Protein AF-A0A7K0EI42-F1 (afdb_monomer_lite)

Sequence (637 aa):
MSHSLNGSTPKVIDYEYDAIGRLSRKKIKGNPSGSQILNLKGVLQAATITAIGSLMTDQLRSQNLIPLQEPYTNLNYTHLGSGGETTTSSVLAVTGNNAIVDWVFVELRSTPTQVVRTKVGLLQRDGDVVEPDGMSPLNFSLLPSDTYYVVLRHRNHLPVMTQNAVTFSGNTTVDFSSSSTLTYGAAGTVIPQANTSQGMALWGGNVDGNYQVSANAEYTALYNIVTNAPGNFLNRPNYVYSGYSVGDVDFSGQTVYTGANTDVTPIYNIISNHPGNFLNSSSFVIQSGVPAPTSYNLVQGGSTSGDYLQVVDLAYHIRGSVNCINCNASGVPTLNAAEKDVFALRLDFHDDNRYYNGQVSKQTWRSYLALNPRSYTYSYDAADRLTAATYAGQDFPGENYSVPSVSYDRNGNLTSLTRRGALSFSAGGVPSSFGLVDQLTYTYPNSYSNQIKQITDAIIGRMMQVDAYADVAGQERLSPYNGLYNSPVLVTDPDGNCPNCIAGLIGAGIGGLVNLGVKAFQGKIGSFKDGLAAFGIGAAAGFVTGFTGGAAAGALGLSTSSVLGGAVAGGAGSVVGSPIQGLGNAAYFGDAYSGGQYLTDIAIGGVVGGVSGGIGNLLKGGKTGIRTSIWTGKSLH

pLDDT: mean 76.57, std 21.03, range [27.61, 98.75]

Foldseek 3Di:
DFDDDDPPDGFDWDFDAPPVGHTFKIFGFFQDDDKFFEWEFAAAVLQQVPDDPLWGDQQCLVVVQADQWACVVVVPNDAFQDHRAGADNVLSVDDDQLHFNYKKKKFWAPDLFETAHIDIFTAGRLGTTAHSDSDHTDMRGQAAFDWTWMWIGDLFFQIWIQCGTDTTDHYYYDHQQDPVGHTAQPPDQADQFDQGSSGTHTQGQNLVVPQKQALPVSLVSLLCCQLVAVPNPVSDLQHWRAHDGSQCRNSNRTAHNDDPPHSSVSSLVSQQPPPSCPVSDNGGMHGNNRDYHPYYHHDGHDDDLQRTCAMWGWDADPVGHTFWICADPVRHFDDDVSRNFQKIKGFDFPCPVPDGPPHGQKMWMDGPVAPDIKMWGFDADPVRHTFWTFIDDDSAVVAGFIFHGWDDDPVRATAWTWTKHADDADPPRHGDDMDTPFTWGWDDQDSPDNDTPFIDTPVVQWTPDFQPCCVPDPNVPPDSTHHQVSCLQQGDDNNSPDPDDRQQQVQLQVQLVVQLVVCVVVVQDPDPVSSVLSSNLRSVLRSNLSRWLVVQLVVVVHDLLALQSQLRSLLGSLLRSVVSSVVSCCVPRVDDDDPVVSVVSSVVSSNVRSVVSVVVVVVVPDDDDDDDDPPDPDDDD

Organism: NCBI:txid2025311

Structure (mmCIF, N/CA/C/O backbone):
data_AF-A0A7K0EI42-F1
#
_entry.id   AF-A0A7K0EI42-F1
#
loop_
_atom_site.group_PDB
_atom_site.id
_atom_site.type_symbol
_atom_site.label_atom_id
_atom_site.label_alt_id
_atom_site.label_comp_id
_atom_site.label_asym_id
_atom_site.label_entity_id
_atom_site.label_seq_id
_atom_site.pdbx_PDB_ins_code
_atom_site.Cartn_x
_atom_site.Cartn_y
_atom_site.Cartn_z
_atom_site.occupancy
_atom_site.B_iso_or_equiv
_atom_site.auth_seq_id
_atom_site.auth_comp_id
_atom_site.auth_asym_id
_atom_site.auth_atom_id
_atom_site.pdbx_PDB_model_num
ATOM 1 N N . MET A 1 1 ? 3.510 -11.899 -4.267 1.00 32.06 1 MET A N 1
ATOM 2 C CA . MET A 1 1 ? 4.678 -11.226 -3.655 1.00 32.06 1 MET A CA 1
ATOM 3 C C . MET A 1 1 ? 4.587 -9.740 -3.959 1.00 32.06 1 MET A C 1
ATOM 5 O O . MET A 1 1 ? 4.585 -9.374 -5.127 1.00 32.06 1 MET A O 1
ATOM 9 N N . SER A 1 2 ? 4.435 -8.897 -2.939 1.00 30.66 2 SER A N 1
ATOM 10 C CA . SER A 1 2 ? 4.440 -7.437 -3.079 1.00 30.66 2 SER A CA 1
ATOM 11 C C . SER A 1 2 ? 5.880 -6.924 -3.064 1.00 30.66 2 SER A C 1
ATOM 13 O O . SER A 1 2 ? 6.590 -7.149 -2.088 1.00 30.66 2 SER A O 1
ATOM 15 N N . HIS A 1 3 ? 6.310 -6.226 -4.113 1.00 29.09 3 HIS A N 1
ATOM 16 C CA . HIS A 1 3 ? 7.575 -5.488 -4.115 1.00 29.09 3 HIS A CA 1
ATOM 17 C C . HIS A 1 3 ? 7.266 -3.992 -4.120 1.00 29.09 3 HIS A C 1
ATOM 19 O O . HIS A 1 3 ? 6.536 -3.524 -4.994 1.00 29.09 3 HIS A O 1
ATOM 25 N N . SER A 1 4 ? 7.802 -3.245 -3.151 1.00 32.03 4 SER A N 1
ATOM 26 C CA . SER A 1 4 ? 7.777 -1.784 -3.189 1.00 32.03 4 SER A CA 1
ATOM 27 C C . SER A 1 4 ? 9.032 -1.278 -3.903 1.00 32.03 4 SER A C 1
ATOM 29 O O . SER A 1 4 ? 10.137 -1.775 -3.695 1.00 32.03 4 SER A O 1
ATOM 31 N N . LEU A 1 5 ? 8.852 -0.292 -4.775 1.00 31.06 5 LEU A N 1
ATOM 32 C CA . LEU A 1 5 ? 9.928 0.542 -5.293 1.00 31.06 5 LEU A CA 1
ATOM 33 C C . LEU A 1 5 ? 9.583 1.972 -4.868 1.00 31.06 5 LEU A C 1
ATOM 35 O O . LEU A 1 5 ? 8.521 2.476 -5.222 1.00 31.06 5 LEU A O 1
ATOM 39 N N . ASN A 1 6 ? 10.473 2.611 -4.107 1.00 32.09 6 ASN A N 1
ATOM 40 C CA . ASN A 1 6 ? 10.473 4.052 -3.819 1.00 32.09 6 ASN A CA 1
ATOM 41 C C . ASN A 1 6 ? 9.274 4.632 -3.046 1.00 32.09 6 ASN A C 1
ATOM 43 O O . ASN A 1 6 ? 8.727 5.647 -3.474 1.00 32.09 6 ASN A O 1
ATOM 47 N N . GLY A 1 7 ? 8.877 4.040 -1.911 1.00 36.28 7 GLY A N 1
ATOM 48 C CA . GLY A 1 7 ? 8.080 4.729 -0.871 1.00 36.28 7 GLY A CA 1
ATOM 49 C C . GLY A 1 7 ? 6.728 5.330 -1.297 1.00 36.28 7 GLY A C 1
ATOM 50 O O . GLY A 1 7 ? 6.109 6.058 -0.531 1.00 36.28 7 GLY A O 1
ATOM 51 N N . SER A 1 8 ? 6.264 5.031 -2.505 1.00 37.06 8 SER A N 1
ATOM 52 C CA . SER A 1 8 ? 4.956 5.385 -3.042 1.00 37.06 8 SER A CA 1
ATOM 53 C C . SER A 1 8 ? 4.082 4.136 -3.014 1.00 37.06 8 SER A C 1
ATOM 55 O O . SER A 1 8 ? 4.598 3.014 -2.991 1.00 37.06 8 SER A O 1
ATOM 57 N N . THR A 1 9 ? 2.764 4.335 -2.934 1.00 42.19 9 THR A N 1
ATOM 58 C CA . THR A 1 9 ? 1.747 3.281 -2.806 1.00 42.19 9 THR A CA 1
ATOM 59 C C . THR A 1 9 ? 2.123 2.034 -3.617 1.00 42.19 9 THR A C 1
ATOM 61 O O . THR A 1 9 ? 2.371 2.148 -4.822 1.00 42.19 9 THR A O 1
ATOM 64 N N . PRO A 1 10 ? 2.216 0.844 -2.988 1.00 41.75 10 PRO A N 1
ATOM 65 C CA . PRO A 1 10 ? 2.671 -0.352 -3.680 1.00 41.75 10 PRO A CA 1
ATOM 66 C C . PRO A 1 10 ? 1.732 -0.632 -4.850 1.00 41.75 10 PRO A C 1
ATOM 68 O O . PRO A 1 10 ? 0.558 -0.949 -4.655 1.00 41.75 10 PRO A O 1
ATOM 71 N N . LYS A 1 11 ? 2.249 -0.497 -6.076 1.00 49.59 11 LYS A N 1
ATOM 72 C CA . LYS A 1 11 ? 1.549 -0.954 -7.275 1.00 49.59 11 LYS A CA 1
ATOM 73 C C . LYS A 1 11 ? 1.393 -2.462 -7.144 1.00 49.59 11 LYS A C 1
ATOM 75 O O . LYS A 1 11 ? 2.382 -3.193 -7.132 1.00 49.59 11 LYS A O 1
ATOM 80 N N . VAL A 1 12 ? 0.157 -2.919 -6.999 1.00 57.44 12 VAL A N 1
ATOM 81 C CA . VAL A 1 12 ? -0.142 -4.344 -6.889 1.00 57.44 12 VAL A CA 1
ATOM 82 C C . VAL A 1 12 ? 0.111 -4.986 -8.253 1.00 57.44 12 VAL A C 1
ATOM 84 O O . VAL A 1 12 ? -0.508 -4.622 -9.254 1.00 57.44 12 VAL A O 1
ATOM 87 N N . ILE A 1 13 ? 1.066 -5.912 -8.287 1.00 65.69 13 ILE A N 1
ATOM 88 C CA . ILE A 1 13 ? 1.381 -6.726 -9.458 1.00 65.69 13 ILE A CA 1
ATOM 89 C C . ILE A 1 13 ? 0.849 -8.129 -9.186 1.00 65.69 13 ILE A C 1
ATOM 91 O O . ILE A 1 13 ? 1.276 -8.765 -8.219 1.00 65.69 13 ILE A O 1
ATOM 95 N N . ASP A 1 14 ? -0.046 -8.607 -10.047 1.00 70.94 14 ASP A N 1
ATOM 96 C CA . ASP A 1 14 ? -0.466 -10.007 -10.024 1.00 70.94 14 ASP A CA 1
ATOM 97 C C . ASP A 1 14 ? 0.451 -10.814 -10.948 1.00 70.94 14 ASP A C 1
ATOM 99 O O . ASP A 1 14 ? 0.758 -10.393 -12.069 1.00 70.94 14 ASP A O 1
ATOM 103 N N . TYR A 1 15 ? 0.892 -11.971 -10.462 1.00 80.94 15 TYR A N 1
ATOM 104 C CA . TYR A 1 15 ? 1.741 -12.901 -11.199 1.00 80.94 15 TYR A CA 1
ATOM 105 C C . TYR A 1 15 ? 0.971 -14.195 -11.438 1.00 80.94 15 TYR A C 1
ATOM 107 O O . TYR A 1 15 ? 0.410 -14.759 -10.499 1.00 80.94 15 TYR A O 1
ATOM 115 N N . GLU A 1 16 ? 0.991 -14.678 -12.672 1.00 82.06 16 GLU A N 1
ATOM 116 C CA . GLU A 1 16 ? 0.484 -15.996 -13.046 1.00 82.06 16 GLU A CA 1
ATOM 117 C C . GLU A 1 16 ? 1.650 -16.865 -13.497 1.00 82.06 16 GLU A C 1
ATOM 119 O O . GLU A 1 16 ? 2.596 -16.375 -14.115 1.00 82.06 16 GLU A O 1
ATOM 124 N N . TYR A 1 17 ? 1.587 -18.153 -13.175 1.00 84.06 17 TYR A N 1
ATOM 125 C CA . TYR A 1 17 ? 2.627 -19.119 -13.503 1.00 84.06 17 TYR A CA 1
ATOM 126 C C . TYR A 1 17 ? 2.049 -20.218 -14.396 1.00 84.06 17 TYR A C 1
ATOM 128 O O . TYR A 1 17 ? 0.863 -20.538 -14.312 1.00 84.06 17 TYR A O 1
ATOM 136 N N . ASP A 1 18 ? 2.875 -20.776 -15.276 1.00 83.69 18 ASP A N 1
ATOM 137 C CA . ASP A 1 18 ? 2.526 -21.957 -16.058 1.00 83.69 18 ASP A CA 1
ATOM 138 C C . ASP A 1 18 ? 2.539 -23.236 -15.197 1.00 83.69 18 ASP A C 1
ATOM 140 O O . ASP A 1 18 ? 2.910 -23.227 -14.021 1.00 83.69 18 ASP A O 1
ATOM 144 N N . ALA A 1 19 ? 2.137 -24.363 -15.793 1.00 82.81 19 ALA A N 1
ATOM 145 C CA . ALA A 1 19 ? 2.022 -25.651 -15.103 1.00 82.81 19 ALA A CA 1
ATOM 146 C C . ALA A 1 19 ? 3.344 -26.181 -14.510 1.00 82.81 19 ALA A C 1
ATOM 148 O O . ALA A 1 19 ? 3.313 -27.089 -13.683 1.00 82.81 19 ALA A O 1
ATOM 149 N N . ILE A 1 20 ? 4.492 -25.635 -14.925 1.00 81.50 20 ILE A N 1
ATOM 150 C CA . ILE A 1 20 ? 5.816 -26.011 -14.417 1.00 81.50 20 ILE A CA 1
ATOM 151 C C . ILE A 1 20 ? 6.459 -24.898 -13.572 1.00 81.50 20 ILE A C 1
ATOM 153 O O . ILE A 1 20 ? 7.644 -24.971 -13.255 1.00 81.50 20 ILE A O 1
ATOM 157 N N . GLY A 1 21 ? 5.681 -23.884 -13.178 1.00 81.19 21 GLY A N 1
ATOM 158 C CA . GLY A 1 21 ? 6.087 -22.843 -12.233 1.00 81.19 21 GLY A CA 1
ATOM 159 C C . GLY A 1 21 ? 6.867 -21.674 -12.839 1.00 81.19 21 GLY A C 1
ATOM 160 O O . GLY A 1 21 ? 7.452 -20.891 -12.092 1.00 81.19 21 GLY A O 1
ATOM 161 N N . ARG A 1 22 ? 6.896 -21.514 -14.168 1.00 82.69 22 ARG A N 1
ATOM 162 C CA . ARG A 1 22 ? 7.518 -20.343 -14.817 1.00 82.69 22 ARG A CA 1
ATOM 163 C C . ARG A 1 22 ? 6.509 -19.209 -14.934 1.00 82.69 22 ARG A C 1
ATOM 165 O O . ARG A 1 22 ? 5.332 -19.457 -15.161 1.00 82.69 22 ARG A O 1
ATOM 172 N N . LEU A 1 23 ? 6.963 -17.966 -14.802 1.00 86.38 23 LEU A N 1
ATOM 173 C CA . LEU A 1 23 ? 6.099 -16.785 -14.862 1.00 86.38 23 LEU A CA 1
ATOM 174 C C . LEU A 1 23 ? 5.453 -16.641 -16.250 1.00 86.38 23 LEU A C 1
ATOM 176 O O . LEU A 1 23 ? 6.130 -16.287 -17.203 1.00 86.38 23 LEU A O 1
ATOM 180 N N . SER A 1 24 ? 4.150 -16.868 -16.375 1.00 87.50 24 SER A N 1
ATOM 181 C CA . SER A 1 24 ? 3.437 -16.797 -17.655 1.00 87.50 24 SER A CA 1
ATOM 182 C C . SER A 1 24 ? 2.824 -15.425 -17.916 1.00 87.50 24 SER A C 1
ATOM 184 O O . SER A 1 24 ? 2.836 -14.973 -19.057 1.00 87.50 24 SER A O 1
ATOM 186 N N . ARG A 1 25 ? 2.325 -14.737 -16.879 1.00 87.94 25 ARG A N 1
ATOM 187 C CA . ARG A 1 25 ? 1.777 -13.377 -17.010 1.00 87.94 25 ARG A CA 1
ATOM 188 C C . ARG A 1 25 ? 2.128 -12.493 -15.833 1.00 87.94 25 ARG A C 1
ATOM 190 O O . ARG A 1 25 ? 2.142 -12.929 -14.682 1.00 87.94 25 ARG A O 1
ATOM 197 N N . LYS A 1 26 ? 2.327 -11.212 -16.124 1.00 87.06 26 LYS A N 1
ATOM 198 C CA . LYS A 1 26 ? 2.480 -10.142 -15.140 1.00 87.06 26 LYS A CA 1
ATOM 199 C C . LYS A 1 26 ? 1.440 -9.061 -15.413 1.00 87.06 26 LYS A C 1
ATOM 201 O O . LYS A 1 26 ? 1.479 -8.419 -16.456 1.00 87.06 26 LYS A O 1
ATOM 206 N N . LYS A 1 27 ? 0.534 -8.824 -14.465 1.00 81.50 27 LYS A N 1
ATOM 207 C CA . LYS A 1 27 ? -0.543 -7.832 -14.594 1.00 81.50 27 LYS A CA 1
ATOM 208 C C . LYS A 1 27 ? -0.262 -6.639 -13.695 1.00 81.50 27 LYS A C 1
ATOM 210 O O . LYS A 1 27 ? -0.149 -6.785 -12.478 1.00 81.50 27 LYS A O 1
ATOM 215 N N . ILE A 1 28 ? -0.138 -5.457 -14.291 1.00 74.25 28 ILE A N 1
ATOM 216 C CA . ILE A 1 28 ? 0.097 -4.202 -13.573 1.00 74.25 28 ILE A CA 1
ATOM 217 C C . ILE A 1 28 ? -1.255 -3.534 -13.352 1.00 74.25 28 ILE A C 1
ATOM 219 O O . ILE A 1 28 ? -1.873 -3.050 -14.302 1.00 74.25 28 ILE A O 1
ATOM 223 N N . LYS A 1 29 ? -1.725 -3.492 -12.104 1.00 65.38 29 LYS A N 1
ATOM 224 C CA . LYS A 1 29 ? -2.991 -2.826 -11.780 1.00 65.38 29 LYS A CA 1
ATOM 225 C C . LYS A 1 29 ? -2.878 -1.315 -11.961 1.00 65.38 29 LYS A C 1
ATOM 227 O O . LYS A 1 29 ? -1.877 -0.703 -11.575 1.00 65.38 29 LYS A O 1
ATOM 232 N N . GLY A 1 30 ? -3.908 -0.721 -12.562 1.00 52.53 30 GLY A N 1
ATOM 233 C CA . GLY A 1 30 ? -4.163 0.707 -12.424 1.00 52.53 30 GLY A CA 1
ATOM 234 C C . GLY A 1 30 ? -4.542 1.044 -10.997 1.00 52.53 30 GLY A C 1
ATOM 235 O O . GLY A 1 30 ? -4.938 0.176 -10.224 1.00 52.53 30 GLY A O 1
ATOM 236 N N . ASN A 1 31 ? -4.379 2.312 -10.633 1.00 49.03 31 ASN A N 1
ATOM 237 C CA . ASN A 1 31 ? -4.862 2.780 -9.345 1.00 49.03 31 ASN A CA 1
ATOM 238 C C . ASN A 1 31 ? -6.395 2.618 -9.355 1.00 49.03 31 ASN A C 1
ATOM 240 O O . ASN A 1 31 ? -7.026 3.165 -10.267 1.00 49.03 31 ASN A O 1
ATOM 244 N N . PRO A 1 32 ? -7.009 1.848 -8.440 1.00 49.69 32 PRO A N 1
ATOM 245 C CA . PRO A 1 32 ? -8.447 1.640 -8.491 1.00 49.69 32 PRO A CA 1
ATOM 246 C C . PRO A 1 32 ? -9.169 2.976 -8.314 1.00 49.69 32 PRO A C 1
ATOM 248 O O . PRO A 1 32 ? -8.886 3.743 -7.398 1.00 49.69 32 PRO A O 1
ATOM 251 N N . SER A 1 33 ? -10.092 3.277 -9.221 1.00 48.34 33 SER A N 1
ATOM 252 C CA . SER A 1 33 ? -10.904 4.490 -9.148 1.00 48.34 33 SER A CA 1
ATOM 253 C C . SER A 1 33 ? -12.100 4.203 -8.239 1.00 48.34 33 SER A C 1
ATOM 255 O O . SER A 1 33 ? -13.106 3.674 -8.696 1.00 48.34 33 SER A O 1
ATOM 257 N N . GLY A 1 34 ? -11.978 4.471 -6.936 1.00 62.12 34 GLY A N 1
ATOM 258 C CA . GLY A 1 34 ? -13.083 4.291 -5.991 1.00 62.12 34 GLY A CA 1
ATOM 259 C C . GLY A 1 34 ? -12.698 4.578 -4.541 1.00 62.12 34 GLY A C 1
ATOM 260 O O . GLY A 1 34 ? -11.658 4.129 -4.059 1.00 62.12 34 GLY A O 1
ATOM 261 N N . SER A 1 35 ? -13.543 5.342 -3.856 1.00 76.31 35 SER A N 1
ATOM 262 C CA . SER A 1 35 ? -13.527 5.554 -2.408 1.00 76.31 35 SER A CA 1
ATOM 263 C C . SER A 1 35 ? -14.797 4.918 -1.852 1.00 76.31 35 SER A C 1
ATOM 265 O O . SER A 1 35 ? -15.875 5.098 -2.420 1.00 76.31 35 SER A O 1
ATOM 267 N N . GLN A 1 36 ? -14.654 4.131 -0.789 1.00 89.44 36 GLN A N 1
ATOM 268 C CA . GLN A 1 36 ? -15.781 3.543 -0.075 1.00 89.44 36 GLN A CA 1
ATOM 269 C C . GLN A 1 36 ? -15.965 4.301 1.236 1.00 89.44 36 GLN A C 1
ATOM 271 O O . GLN A 1 36 ? -15.015 4.456 2.004 1.00 89.44 36 GLN A O 1
ATOM 276 N N . ILE A 1 37 ? -17.177 4.781 1.474 1.00 94.69 37 ILE A N 1
ATOM 277 C CA . ILE A 1 37 ? -17.552 5.554 2.653 1.00 94.69 37 ILE A CA 1
ATOM 278 C C . ILE A 1 37 ? -18.287 4.631 3.623 1.00 94.69 37 ILE A C 1
ATOM 280 O O . ILE A 1 37 ? -19.199 3.902 3.228 1.00 94.69 37 ILE A O 1
ATOM 284 N N . LEU A 1 38 ? -17.899 4.682 4.894 1.00 97.94 38 LEU A N 1
ATOM 285 C CA . LEU A 1 38 ? -18.532 3.961 5.987 1.00 97.94 38 LEU A CA 1
ATOM 286 C C . LEU A 1 38 ? -19.056 4.954 7.031 1.00 97.94 38 LEU A C 1
ATOM 288 O O . LEU A 1 38 ? -18.282 5.606 7.728 1.00 97.94 38 LEU A O 1
ATOM 292 N N . ASN A 1 39 ? -20.378 5.016 7.166 1.00 98.31 39 ASN A N 1
ATOM 293 C CA . ASN A 1 39 ? -21.050 5.624 8.308 1.00 98.31 39 ASN A CA 1
ATOM 294 C C . ASN A 1 39 ? -21.120 4.577 9.419 1.00 98.31 39 ASN A C 1
ATOM 296 O O . ASN A 1 39 ? -21.945 3.660 9.360 1.00 98.31 39 ASN A O 1
ATOM 300 N N . LEU A 1 40 ? -20.208 4.678 10.382 1.00 98.69 40 LEU A N 1
ATOM 301 C CA . LEU A 1 40 ? -20.080 3.724 11.474 1.00 98.69 40 LEU A CA 1
ATOM 302 C C . LEU A 1 40 ? -20.568 4.348 12.778 1.00 98.69 40 LEU A C 1
ATOM 304 O O . LEU A 1 40 ? -20.144 5.447 13.123 1.00 98.69 40 LEU A O 1
ATOM 308 N N . LYS A 1 41 ? -21.393 3.610 13.522 1.00 98.50 41 LYS A N 1
ATOM 309 C CA . LYS A 1 41 ? -21.755 3.939 14.904 1.00 98.50 41 LYS A CA 1
ATOM 310 C C . LYS A 1 41 ? -21.328 2.860 15.884 1.00 98.50 41 LYS A C 1
ATOM 312 O O . LYS A 1 41 ? -21.404 1.669 15.576 1.00 98.50 41 LYS A O 1
ATOM 317 N N . GLY A 1 42 ? -20.919 3.274 17.078 1.00 97.56 42 GLY A N 1
ATOM 318 C CA . GLY A 1 42 ? -20.625 2.390 18.201 1.00 97.56 42 GLY A CA 1
ATOM 319 C C . GLY A 1 42 ? -20.662 3.128 19.535 1.00 97.56 42 GLY A C 1
ATOM 320 O O . GLY A 1 42 ? -20.507 4.339 19.592 1.00 97.56 42 GLY A O 1
ATOM 321 N N . VAL A 1 43 ? -20.877 2.394 20.622 1.00 97.62 43 VAL A N 1
ATOM 322 C CA . VAL A 1 43 ? -20.912 2.941 21.986 1.00 97.62 43 VAL A CA 1
ATOM 323 C C . VAL A 1 43 ? -19.937 2.151 22.849 1.00 97.62 43 VAL A C 1
ATOM 325 O O . VAL A 1 43 ? -19.812 0.936 22.695 1.00 97.62 43 VAL A O 1
ATOM 328 N N . LEU A 1 44 ? -19.237 2.824 23.758 1.00 96.81 44 LEU A N 1
ATOM 329 C CA . LEU A 1 44 ? -18.316 2.208 24.711 1.00 96.81 44 LEU A CA 1
ATOM 330 C C . LEU A 1 44 ? -19.018 2.070 26.057 1.00 96.81 44 LEU A C 1
ATOM 332 O O . LEU A 1 44 ? -19.402 3.075 26.656 1.00 96.81 44 LEU A O 1
ATOM 336 N N . GLN A 1 45 ? -19.193 0.839 26.544 1.00 94.69 45 GLN A N 1
ATOM 337 C CA . GLN A 1 45 ? -19.963 0.596 27.763 1.00 94.69 45 GLN A CA 1
ATOM 338 C C . GLN A 1 45 ? -19.399 1.395 28.933 1.00 94.69 45 GLN A C 1
ATOM 340 O O . GLN A 1 45 ? -20.160 2.050 29.643 1.00 94.69 45 GLN A O 1
ATOM 345 N N . ALA A 1 46 ? -18.082 1.386 29.127 1.00 87.69 46 ALA A N 1
ATOM 346 C CA . ALA A 1 46 ? -17.501 2.028 30.292 1.00 87.69 46 ALA A CA 1
ATOM 347 C C . ALA A 1 46 ? -17.650 3.562 30.257 1.00 87.69 46 ALA A C 1
ATOM 349 O O . ALA A 1 46 ? -17.926 4.166 31.291 1.00 87.69 46 ALA A O 1
ATOM 350 N N . ALA A 1 47 ? -17.657 4.173 29.066 1.00 90.62 47 ALA A N 1
ATOM 351 C CA . ALA A 1 47 ? -17.967 5.594 28.903 1.00 90.62 47 ALA A CA 1
ATOM 352 C C . ALA A 1 47 ? -19.447 5.936 29.184 1.00 90.62 47 ALA A C 1
ATOM 354 O O . ALA A 1 47 ? -19.776 7.100 29.410 1.00 90.62 47 ALA A O 1
ATOM 355 N N . THR A 1 48 ? -20.358 4.953 29.184 1.00 88.88 48 THR A N 1
ATOM 356 C CA . THR A 1 48 ? -21.764 5.149 29.600 1.00 88.88 48 THR A CA 1
ATOM 357 C C . THR A 1 48 ? -21.976 4.995 31.106 1.00 88.88 48 THR A C 1
ATOM 359 O O . THR A 1 48 ? -22.954 5.520 31.630 1.00 88.88 48 THR A O 1
ATOM 362 N N . ILE A 1 49 ? -21.067 4.319 31.820 1.00 79.75 49 ILE A N 1
ATOM 363 C CA . ILE A 1 49 ? -21.180 4.102 33.273 1.00 79.75 49 ILE A CA 1
ATOM 364 C C . ILE A 1 49 ? -21.019 5.426 34.032 1.00 79.75 49 ILE A C 1
ATOM 366 O O . ILE A 1 49 ? -21.742 5.683 34.992 1.00 79.75 49 ILE A O 1
ATOM 370 N N . THR A 1 50 ? -20.091 6.274 33.589 1.00 70.94 50 THR A N 1
ATOM 371 C CA . THR A 1 50 ? -19.770 7.575 34.201 1.00 70.94 50 THR A CA 1
ATOM 372 C C . THR A 1 50 ? -20.458 8.755 33.503 1.00 70.94 50 THR A C 1
ATOM 374 O O . THR A 1 50 ? -20.200 9.916 33.826 1.00 70.94 50 THR A O 1
ATOM 377 N N . ALA A 1 51 ? -21.353 8.484 32.548 1.00 76.62 51 ALA A N 1
ATOM 378 C CA . ALA A 1 51 ? -22.043 9.507 31.776 1.00 76.62 51 ALA A CA 1
ATOM 379 C C . ALA A 1 51 ? -23.035 10.323 32.621 1.00 76.62 51 ALA A C 1
ATOM 381 O O . ALA A 1 51 ? -23.877 9.787 33.341 1.00 76.62 51 ALA A O 1
ATOM 382 N N . ILE A 1 52 ? -23.004 11.647 32.447 1.00 65.44 52 ILE A N 1
ATOM 383 C CA . ILE A 1 52 ? -24.070 12.541 32.910 1.00 65.44 52 ILE A CA 1
ATOM 384 C C . ILE A 1 52 ? -25.073 12.692 31.758 1.00 65.44 52 ILE A C 1
ATOM 386 O O . ILE A 1 52 ? -24.804 13.400 30.785 1.00 65.44 52 ILE A O 1
ATOM 390 N N . GLY A 1 53 ? -26.221 12.015 31.862 1.00 71.62 53 GLY A N 1
ATOM 391 C CA . GLY A 1 53 ? -27.274 12.000 30.838 1.00 71.62 53 GLY A CA 1
ATOM 392 C C . GLY A 1 53 ? -27.315 10.698 30.029 1.00 71.62 53 GLY A C 1
ATOM 393 O O . GLY A 1 53 ? -26.956 9.639 30.531 1.00 71.62 53 GLY A O 1
ATOM 394 N N . SER A 1 54 ? -27.794 10.766 28.784 1.00 80.19 54 SER A N 1
ATOM 395 C CA . SER A 1 54 ? -27.969 9.601 27.896 1.00 80.19 54 SER A CA 1
ATOM 396 C C . SER A 1 54 ? -26.834 9.402 26.884 1.00 80.19 54 SER A C 1
ATOM 398 O O . SER A 1 54 ? -26.975 8.576 25.990 1.00 80.19 54 SER A O 1
ATOM 400 N N . LEU A 1 55 ? -25.760 10.193 26.974 1.00 91.69 55 LEU A N 1
ATOM 401 C CA . LEU A 1 55 ? -24.636 10.181 26.034 1.00 91.69 55 LEU A CA 1
ATOM 402 C C . LEU A 1 55 ? -23.328 9.861 26.760 1.00 91.69 55 LEU A C 1
ATOM 404 O O . LEU A 1 55 ? -23.104 10.431 27.831 1.00 91.69 55 LEU A O 1
ATOM 408 N N . MET A 1 56 ? -22.452 9.055 26.149 1.00 96.00 56 MET A N 1
ATOM 409 C CA . MET A 1 56 ? -21.106 8.709 26.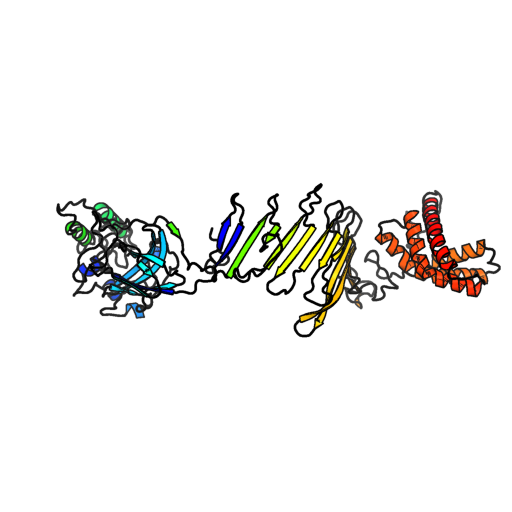646 1.00 96.00 56 MET A CA 1
ATOM 410 C C . MET A 1 56 ? -20.364 9.910 27.246 1.00 96.00 56 MET A C 1
ATOM 412 O O . MET A 1 56 ? -20.497 11.023 26.745 1.00 96.00 56 MET A O 1
ATOM 416 N N . THR A 1 57 ? -19.573 9.712 28.299 1.00 94.75 57 THR A N 1
ATOM 417 C CA . THR A 1 57 ? -18.739 10.778 28.872 1.00 94.75 57 THR A CA 1
ATOM 418 C C . THR A 1 57 ? -17.656 11.243 27.889 1.00 94.75 57 THR A C 1
ATOM 420 O O . THR A 1 57 ? -17.055 10.437 27.187 1.00 94.75 57 THR A O 1
ATOM 423 N N . ASP A 1 58 ? -17.380 12.548 27.855 1.00 94.94 58 ASP A N 1
ATOM 424 C CA . ASP A 1 58 ? -16.259 13.163 27.129 1.00 94.94 58 ASP A CA 1
ATOM 425 C C . ASP A 1 58 ? -15.199 13.726 28.090 1.00 94.94 58 ASP A C 1
ATOM 427 O O . ASP A 1 58 ? -14.535 14.723 27.803 1.00 94.94 58 ASP A O 1
ATOM 431 N N . GLN A 1 59 ? -15.051 13.118 29.270 1.00 95.06 59 GLN A N 1
ATOM 432 C CA . GLN A 1 59 ? -14.169 13.618 30.325 1.00 95.06 59 GLN A CA 1
ATOM 433 C C . GLN A 1 59 ? -12.694 13.694 29.898 1.00 95.06 59 GLN A C 1
ATOM 435 O O . GLN A 1 59 ? -12.034 14.692 30.183 1.00 95.06 59 GLN A O 1
ATOM 440 N N . LEU A 1 60 ? -12.195 12.730 29.118 1.00 96.50 60 LEU A N 1
ATOM 441 C CA . LEU A 1 60 ? -10.840 12.804 28.553 1.00 96.50 60 LEU A CA 1
ATOM 442 C C . LEU A 1 60 ? -10.642 14.040 27.668 1.00 96.50 60 LEU A C 1
ATOM 444 O O . LEU A 1 60 ? -9.596 14.688 27.720 1.00 96.50 60 LEU A O 1
ATOM 448 N N . ARG A 1 61 ? -11.652 14.400 26.871 1.00 96.75 61 ARG A N 1
ATOM 449 C CA . ARG A 1 61 ? -11.631 15.600 26.029 1.00 96.75 61 ARG A CA 1
ATOM 450 C C . ARG A 1 61 ? -11.699 16.865 26.876 1.00 96.75 61 ARG A C 1
ATOM 452 O O . ARG A 1 61 ? -10.911 17.779 26.654 1.00 96.75 61 ARG A O 1
ATOM 459 N N . SER A 1 62 ? -12.598 16.922 27.862 1.00 95.44 62 SER A N 1
ATOM 460 C CA . SER A 1 62 ? -12.752 18.098 28.732 1.00 95.44 62 SER A CA 1
ATOM 461 C C . SER A 1 62 ? -11.507 18.380 29.585 1.00 95.44 62 SER A C 1
ATOM 463 O O . SER A 1 62 ? -11.239 19.534 29.916 1.00 95.44 62 SER A O 1
ATOM 465 N N . GLN A 1 63 ? -10.711 17.347 29.870 1.00 96.62 63 GLN A N 1
ATOM 466 C CA . GLN A 1 63 ? -9.416 17.439 30.546 1.00 96.62 63 GLN A CA 1
ATOM 467 C C . GLN A 1 63 ? -8.219 17.633 29.591 1.00 96.62 63 GLN A C 1
ATOM 469 O O . GLN A 1 63 ? -7.085 17.722 30.055 1.00 96.62 63 GLN A O 1
ATOM 474 N N . ASN A 1 64 ? -8.442 17.733 28.273 1.00 96.75 64 ASN A N 1
ATOM 475 C CA . ASN A 1 64 ? -7.402 17.833 27.237 1.00 96.75 64 ASN A CA 1
ATOM 476 C C . ASN A 1 64 ? -6.401 16.660 27.230 1.00 96.75 64 ASN A C 1
ATOM 478 O O . ASN A 1 64 ? -5.216 16.852 26.959 1.00 96.75 64 ASN A O 1
ATOM 482 N N . LEU A 1 65 ? -6.867 15.447 27.536 1.00 97.50 65 LEU A N 1
ATOM 483 C CA . LEU A 1 65 ? -6.031 14.245 27.591 1.00 97.50 65 LEU A CA 1
ATOM 484 C C . LEU A 1 65 ? -6.024 13.445 26.285 1.00 97.50 65 LEU A C 1
ATOM 486 O O . LEU A 1 65 ? -5.114 12.649 26.080 1.00 97.50 65 LEU A O 1
ATOM 490 N N . ILE A 1 66 ? -6.996 13.641 25.389 1.00 98.12 66 ILE A N 1
ATOM 491 C CA . ILE A 1 66 ? -7.012 12.936 24.098 1.00 98.12 66 ILE A CA 1
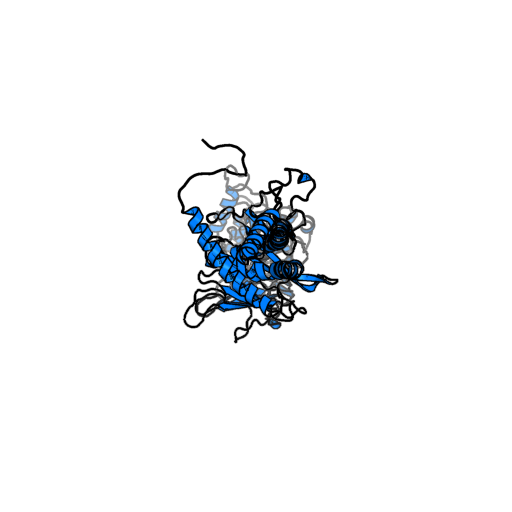ATOM 492 C C . ILE A 1 66 ? -5.810 13.398 23.252 1.00 98.12 66 ILE A C 1
ATOM 494 O O . ILE A 1 66 ? -5.682 14.598 22.987 1.00 98.12 66 ILE A O 1
ATOM 498 N N . PRO A 1 67 ? -4.925 12.484 22.810 1.00 97.88 67 PRO A N 1
ATOM 499 C CA . PRO A 1 67 ? -3.754 12.856 22.028 1.00 97.88 67 PRO A CA 1
ATOM 500 C C . PRO A 1 67 ? -4.153 13.348 20.632 1.00 97.88 67 PRO A C 1
ATOM 502 O O . PRO A 1 67 ? -5.106 12.854 20.030 1.00 97.88 67 PRO A O 1
ATOM 505 N N . LEU A 1 68 ? -3.388 14.302 20.089 1.00 98.00 68 LEU A N 1
ATOM 506 C CA . LEU A 1 68 ? -3.596 14.798 18.722 1.00 98.00 68 LEU A CA 1
ATOM 507 C C . LEU A 1 68 ? -3.170 13.790 17.652 1.00 98.00 68 LEU A C 1
ATOM 509 O O . LEU A 1 68 ? -3.670 13.857 16.538 1.00 98.00 68 LEU A O 1
ATOM 513 N N . GLN A 1 69 ? -2.253 12.882 17.974 1.00 97.88 69 GLN A N 1
ATOM 514 C CA . GLN A 1 69 ? -1.876 11.766 17.114 1.00 97.88 69 GLN A CA 1
ATOM 515 C C . GLN A 1 69 ? -2.578 10.505 17.599 1.00 97.88 69 GLN A C 1
ATOM 517 O O . GLN A 1 69 ? -2.686 10.282 18.808 1.00 97.88 69 GLN A O 1
ATOM 522 N N . GLU A 1 70 ? -3.034 9.681 16.664 1.00 96.69 70 GLU A N 1
ATOM 523 C CA . GLU A 1 70 ? -3.663 8.422 17.017 1.00 96.69 70 GLU A CA 1
ATOM 524 C C . GLU A 1 70 ? -2.737 7.500 17.842 1.00 96.69 70 GLU A C 1
ATOM 526 O O . GLU A 1 70 ? -1.527 7.443 17.603 1.00 96.69 70 GLU A O 1
ATOM 531 N N . PRO A 1 71 ? -3.278 6.786 18.845 1.00 96.44 71 PRO A N 1
ATOM 532 C CA . PRO A 1 71 ? -2.475 6.005 19.785 1.00 96.44 71 PRO A CA 1
ATOM 533 C C . PRO A 1 71 ? -2.155 4.584 19.298 1.00 96.44 71 PRO A C 1
ATOM 535 O O . PRO A 1 71 ? -1.302 3.923 19.890 1.00 96.44 71 PRO A O 1
ATOM 538 N N . TYR A 1 72 ? -2.844 4.073 18.276 1.00 96.50 72 TYR A N 1
ATOM 539 C CA . TYR A 1 72 ? -2.819 2.660 17.899 1.00 96.50 72 TYR A CA 1
ATOM 540 C C . TYR A 1 72 ? -1.475 2.240 17.294 1.00 96.50 72 TYR A C 1
ATOM 542 O O . TYR A 1 72 ? -1.024 1.126 17.578 1.00 96.50 72 TYR A O 1
ATOM 550 N N . THR A 1 73 ? -0.771 3.150 16.608 1.00 93.25 73 THR A N 1
ATOM 551 C CA . THR A 1 73 ? 0.622 2.918 16.182 1.00 93.25 73 THR A CA 1
ATOM 552 C C . THR A 1 73 ? 1.528 2.601 17.378 1.00 93.25 73 THR A C 1
ATOM 554 O O . THR A 1 73 ? 2.287 1.633 17.346 1.00 93.25 73 THR A O 1
ATOM 557 N N . ASN A 1 74 ? 1.420 3.366 18.470 1.00 91.56 74 ASN A N 1
ATOM 558 C CA . ASN A 1 74 ? 2.242 3.166 19.672 1.00 91.56 74 ASN A CA 1
ATOM 559 C C . ASN A 1 74 ? 1.773 1.980 20.530 1.00 91.56 74 ASN A C 1
ATOM 561 O O . ASN A 1 74 ? 2.551 1.434 21.308 1.00 91.56 74 ASN A O 1
ATOM 565 N N . LEU A 1 75 ? 0.515 1.559 20.375 1.00 91.06 75 LEU A N 1
ATOM 566 C CA . LEU A 1 75 ? -0.050 0.370 21.017 1.00 91.06 75 LEU A CA 1
ATOM 567 C C . LEU A 1 75 ? 0.200 -0.923 20.214 1.00 91.06 75 LEU A C 1
ATOM 569 O O . LEU A 1 75 ? -0.373 -1.960 20.541 1.00 91.06 75 LEU A O 1
ATOM 573 N N . ASN A 1 76 ? 1.058 -0.883 19.187 1.00 89.88 76 ASN A N 1
ATOM 574 C CA . ASN A 1 76 ? 1.430 -2.022 18.336 1.00 89.88 76 ASN A CA 1
ATOM 575 C C . ASN A 1 76 ? 0.261 -2.655 17.562 1.00 89.88 76 ASN A C 1
ATOM 577 O O . ASN A 1 76 ? 0.278 -3.851 17.254 1.00 89.88 76 ASN A O 1
ATOM 581 N N . TYR A 1 77 ? -0.755 -1.867 17.209 1.00 92.00 77 TYR A N 1
ATOM 582 C CA . TYR A 1 77 ? -1.771 -2.328 16.270 1.00 92.00 77 TYR A CA 1
ATOM 583 C C . TYR A 1 77 ? -1.148 -2.422 14.875 1.00 92.00 77 TYR A C 1
ATOM 585 O O . TYR A 1 77 ? -0.334 -1.595 14.471 1.00 92.00 77 TYR A O 1
ATOM 593 N N . THR A 1 78 ? -1.508 -3.456 14.116 1.00 91.94 78 THR A N 1
ATOM 594 C CA . THR A 1 78 ? -1.028 -3.588 12.736 1.00 91.94 78 THR A CA 1
ATOM 595 C C . THR A 1 78 ? -1.929 -2.781 11.816 1.00 91.94 78 THR A C 1
ATOM 597 O O . THR A 1 78 ? -3.095 -3.123 11.625 1.00 91.94 78 THR A O 1
ATOM 600 N N . HIS A 1 79 ? -1.382 -1.724 11.226 1.00 88.69 79 HIS A N 1
ATOM 601 C CA . HIS A 1 79 ? -2.095 -0.883 10.275 1.00 88.69 79 HIS A CA 1
ATOM 602 C C . HIS A 1 79 ? -1.964 -1.409 8.837 1.00 88.69 79 HIS A C 1
ATOM 604 O O . HIS A 1 79 ? -0.914 -1.899 8.419 1.00 88.69 79 HIS A O 1
ATOM 610 N N . LEU A 1 80 ? -3.037 -1.287 8.054 1.00 85.12 80 LEU A N 1
ATOM 611 C CA . LEU A 1 80 ? -3.128 -1.757 6.677 1.00 85.12 80 LEU A CA 1
ATOM 612 C C . LEU A 1 80 ? -3.958 -0.787 5.818 1.00 85.12 80 LEU A C 1
ATOM 614 O O . LEU A 1 80 ? -5.176 -0.912 5.698 1.00 85.12 80 LEU A O 1
ATOM 618 N N . GLY A 1 81 ? -3.285 0.166 5.170 1.00 76.69 81 GLY A N 1
ATOM 619 C CA . GLY A 1 81 ? -3.913 1.172 4.297 1.00 76.69 81 GLY A CA 1
ATOM 620 C C . GLY A 1 81 ? -4.237 2.510 4.973 1.00 76.69 81 GLY A C 1
ATOM 621 O O . GLY A 1 81 ? -4.651 3.436 4.281 1.00 76.69 81 GLY A O 1
ATOM 622 N N . SER A 1 82 ? -4.010 2.622 6.282 1.00 81.50 82 SER A N 1
ATOM 623 C CA . SER A 1 82 ? -4.080 3.857 7.077 1.00 81.50 82 SER A CA 1
ATOM 624 C C . SER A 1 82 ? -2.985 3.830 8.164 1.00 81.50 82 SER A C 1
ATOM 626 O O . SER A 1 82 ? -2.197 2.885 8.163 1.00 81.50 82 SER A O 1
ATOM 628 N N . GLY A 1 83 ? -2.899 4.823 9.055 1.00 83.81 83 GLY A N 1
ATOM 629 C CA . GLY A 1 83 ? -1.953 4.873 10.181 1.00 83.81 83 GLY A CA 1
ATOM 630 C C . GLY A 1 83 ? -1.231 6.212 10.319 1.00 83.81 83 GLY A C 1
ATOM 631 O O . GLY A 1 83 ? -0.867 6.831 9.316 1.00 83.81 83 GLY A O 1
ATOM 632 N N . GLY A 1 84 ? -0.999 6.647 11.562 1.00 88.38 84 GLY A N 1
ATOM 633 C CA . GLY A 1 84 ? -0.382 7.937 11.869 1.00 88.38 84 GLY A CA 1
ATOM 634 C C . GLY A 1 84 ? -1.313 9.139 11.694 1.00 88.38 84 GLY A C 1
ATOM 635 O O . GLY A 1 84 ? -0.831 10.264 11.561 1.00 88.38 84 GLY A O 1
ATOM 636 N N . GLU A 1 85 ? -2.628 8.918 11.668 1.00 92.44 85 GLU A N 1
ATOM 637 C CA . GLU A 1 85 ? -3.635 9.970 11.604 1.00 92.44 85 GLU A CA 1
ATOM 638 C C . GLU A 1 85 ? -3.470 10.992 12.743 1.00 92.44 85 GLU A C 1
ATOM 640 O O . GLU A 1 85 ? -3.163 10.649 13.889 1.00 92.44 85 GLU A O 1
ATOM 645 N N . THR A 1 86 ? -3.705 12.267 12.428 1.00 97.19 86 THR A N 1
ATOM 646 C CA . THR A 1 86 ? -3.690 13.358 13.404 1.00 97.19 86 THR A CA 1
ATOM 647 C C . THR A 1 86 ? -4.977 14.167 13.345 1.00 97.19 86 THR A C 1
ATOM 649 O O . THR A 1 86 ? -5.561 14.364 12.280 1.00 97.19 86 THR A O 1
ATOM 652 N N . THR A 1 87 ? -5.414 14.654 14.501 1.00 97.56 87 THR A N 1
ATOM 653 C CA . THR A 1 87 ? -6.489 15.638 14.649 1.00 97.56 87 THR A CA 1
ATOM 654 C C . THR A 1 87 ? -5.929 16.958 15.188 1.00 97.56 87 THR A C 1
ATOM 656 O O . THR A 1 87 ? -4.718 17.125 15.360 1.00 97.56 87 THR A O 1
ATOM 659 N N . THR A 1 88 ? -6.800 17.929 15.447 1.00 98.12 88 THR A N 1
ATOM 660 C CA . THR A 1 88 ? -6.430 19.264 15.923 1.00 98.12 88 THR A CA 1
ATOM 661 C C . THR A 1 88 ? -7.142 19.612 17.226 1.00 98.12 88 THR A C 1
ATOM 663 O O . THR A 1 88 ? -8.223 19.112 17.539 1.00 98.12 88 THR A O 1
ATOM 666 N N . SER A 1 89 ? -6.581 20.563 17.974 1.00 97.38 89 SER A N 1
ATOM 667 C CA . SER A 1 89 ? -7.234 21.098 19.174 1.00 97.38 89 SER A CA 1
ATOM 668 C C . SER A 1 89 ? -8.593 21.742 18.876 1.00 97.38 89 SER A C 1
ATOM 670 O O . SER A 1 89 ? -9.440 21.784 19.760 1.00 97.38 89 SER A O 1
ATOM 672 N N . SER A 1 90 ? -8.833 22.222 17.646 1.00 97.06 90 SER A N 1
ATOM 673 C CA . SER A 1 90 ? -10.137 22.773 17.256 1.00 97.06 90 SER A CA 1
ATOM 674 C C . SER A 1 90 ? -11.216 21.696 17.153 1.00 97.06 90 SER A C 1
ATOM 676 O O . SER A 1 90 ? -12.351 21.953 17.538 1.00 97.06 90 SER A O 1
ATOM 678 N N . VAL A 1 91 ? -10.866 20.490 16.690 1.00 97.88 91 VAL A N 1
ATOM 679 C CA . VAL A 1 91 ? -11.786 19.342 16.674 1.00 97.88 91 VAL A CA 1
ATOM 680 C C . VAL A 1 91 ? -12.106 18.901 18.104 1.00 97.88 91 VAL A C 1
ATOM 682 O O . VAL A 1 91 ? -13.270 18.723 18.453 1.00 97.88 91 VAL A O 1
ATOM 685 N N . LEU A 1 92 ? -11.099 18.828 18.981 1.00 98.00 92 LEU A N 1
ATOM 686 C CA . LEU A 1 92 ? -11.292 18.454 20.391 1.00 98.00 92 LEU A CA 1
ATOM 687 C C . LEU A 1 92 ? -11.997 19.537 21.237 1.00 98.00 92 LEU A C 1
ATOM 689 O O . LEU A 1 92 ? -12.470 19.258 22.341 1.00 98.00 92 LEU A O 1
ATOM 693 N N . ALA A 1 93 ? -12.110 20.769 20.734 1.00 97.00 93 ALA A N 1
ATOM 694 C CA . ALA A 1 93 ? -12.858 21.841 21.390 1.00 97.00 93 ALA A CA 1
ATOM 695 C C . ALA A 1 93 ? -14.384 21.727 21.199 1.00 97.00 93 ALA A C 1
ATOM 697 O O . ALA A 1 93 ? -15.132 22.394 21.916 1.00 97.00 93 ALA A O 1
ATOM 698 N N . VAL A 1 94 ? -14.852 20.894 20.260 1.00 97.31 94 VAL A N 1
ATOM 699 C CA . VAL A 1 94 ? -16.284 20.661 20.017 1.00 97.31 94 VAL A CA 1
ATOM 700 C C . VAL A 1 94 ? -16.936 20.014 21.246 1.00 97.31 94 VAL A C 1
ATOM 702 O O . VAL A 1 94 ? -16.370 19.116 21.871 1.00 97.31 94 VAL A O 1
ATOM 705 N N . THR A 1 95 ? -18.134 20.487 21.602 1.00 96.56 95 THR A N 1
ATOM 706 C CA . THR A 1 95 ? -18.935 20.013 22.744 1.00 96.56 95 THR A CA 1
ATOM 707 C C . THR A 1 95 ? -20.321 19.529 22.293 1.00 96.56 95 THR A C 1
ATOM 709 O O . THR A 1 95 ? -20.676 19.633 21.119 1.00 96.56 95 THR A O 1
ATOM 712 N N . GLY A 1 96 ? -21.122 18.993 23.221 1.00 94.88 96 GLY A N 1
ATOM 713 C CA . GLY A 1 96 ? -22.450 18.446 22.918 1.00 94.88 96 GLY A CA 1
ATOM 714 C C . GLY A 1 96 ? -22.372 17.055 22.286 1.00 94.88 96 GLY A C 1
ATOM 715 O O . GLY A 1 96 ? -21.448 16.301 22.578 1.00 94.88 96 GLY A O 1
ATOM 716 N N . ASN A 1 97 ? -23.337 16.708 21.434 1.00 95.56 97 ASN A N 1
ATOM 717 C CA . ASN A 1 97 ? -23.442 15.378 20.816 1.00 95.56 97 ASN A CA 1
ATOM 718 C C . ASN A 1 97 ? -22.173 14.965 20.054 1.00 95.56 97 ASN A C 1
ATOM 720 O O . ASN A 1 97 ? -21.725 13.830 20.180 1.00 95.56 97 ASN A O 1
ATOM 724 N N . ASN A 1 98 ? -21.549 15.920 19.363 1.00 96.88 98 ASN A N 1
ATOM 725 C CA . ASN A 1 98 ? -20.389 15.676 18.507 1.00 96.88 98 ASN A CA 1
ATOM 726 C C . ASN A 1 98 ? -19.056 15.814 19.263 1.00 96.88 98 ASN A C 1
ATOM 728 O O . ASN A 1 98 ? -17.994 15.849 18.640 1.00 96.88 98 ASN A O 1
ATOM 732 N N . ALA A 1 99 ? -19.081 15.960 20.593 1.00 97.44 99 ALA A N 1
ATOM 733 C CA . ALA A 1 99 ? -17.848 16.017 21.366 1.00 97.44 99 ALA A CA 1
ATOM 734 C C . ALA A 1 99 ? -17.101 14.685 21.233 1.00 97.44 99 ALA A C 1
ATOM 736 O O . ALA A 1 99 ? -17.708 13.616 21.303 1.00 97.44 99 ALA A O 1
ATOM 737 N N . ILE A 1 100 ? -15.785 14.747 21.047 1.00 98.44 100 ILE A N 1
ATOM 738 C CA . ILE A 1 100 ? -14.968 13.540 20.918 1.00 98.44 100 ILE A CA 1
ATOM 739 C C . ILE A 1 100 ? -14.865 12.841 22.276 1.00 98.44 100 ILE A C 1
ATOM 741 O O . ILE A 1 100 ? -14.465 13.451 23.264 1.00 98.44 100 ILE A O 1
ATOM 745 N N . VAL A 1 101 ? -15.209 11.558 22.309 1.00 97.50 101 VAL A N 1
ATOM 746 C CA . VAL A 1 101 ? -14.979 10.651 23.438 1.00 97.50 101 VAL A CA 1
ATOM 747 C C . VAL A 1 101 ? -13.563 10.098 23.355 1.00 97.50 101 VAL A C 1
ATOM 749 O O . VAL A 1 101 ? -12.844 10.102 24.354 1.00 97.50 101 VAL A O 1
ATOM 752 N N . ASP A 1 102 ? -13.162 9.617 22.169 1.00 98.25 102 ASP A N 1
ATOM 753 C CA . ASP A 1 102 ? -11.897 8.906 22.007 1.00 98.25 102 ASP A CA 1
ATOM 754 C C . ASP A 1 102 ? -11.473 8.610 20.561 1.00 98.25 102 ASP A C 1
ATOM 756 O O . ASP A 1 102 ? -12.242 8.804 19.626 1.00 98.25 102 ASP A O 1
ATOM 760 N N . TRP A 1 103 ? -10.283 8.031 20.390 1.00 98.44 103 TRP A N 1
ATOM 761 C CA . TRP A 1 103 ? -9.863 7.346 19.168 1.00 98.44 103 TRP A CA 1
ATOM 762 C C . TRP A 1 103 ? -10.372 5.897 19.113 1.00 98.44 103 TRP A C 1
ATOM 764 O O . TRP A 1 103 ? -10.293 5.156 20.094 1.00 98.44 103 TRP A O 1
ATOM 774 N N . VAL A 1 104 ? -10.785 5.432 17.934 1.00 98.56 104 VAL A N 1
ATOM 775 C CA . VAL A 1 104 ? -11.199 4.043 17.658 1.00 98.56 104 VAL A CA 1
ATOM 776 C C . VAL A 1 104 ? -10.478 3.465 16.442 1.00 98.56 104 VAL A C 1
ATOM 778 O O . VAL A 1 104 ? -10.094 4.193 15.527 1.00 98.56 104 VAL A O 1
ATOM 781 N N . PHE A 1 105 ? -10.306 2.145 16.423 1.00 98.19 105 PHE A N 1
ATOM 782 C CA . PHE A 1 105 ? -9.622 1.420 15.355 1.00 98.19 105 PHE A CA 1
ATOM 783 C C . PHE A 1 105 ? -10.610 0.526 14.610 1.00 98.19 105 PHE A C 1
ATOM 785 O O . PHE A 1 105 ? -11.245 -0.351 15.195 1.00 98.19 105 PHE A O 1
ATOM 792 N N . VAL A 1 106 ? -10.741 0.742 13.308 1.00 98.31 106 VAL A N 1
ATOM 793 C CA . VAL A 1 106 ? -11.694 0.042 12.447 1.00 98.31 106 VAL A CA 1
ATOM 794 C C . VAL A 1 106 ? -10.943 -0.899 11.523 1.00 98.31 106 VAL A C 1
ATOM 796 O O . VAL A 1 106 ? -9.957 -0.512 10.899 1.00 98.31 106 VAL A O 1
ATOM 799 N N . GLU A 1 107 ? -11.429 -2.130 11.398 1.00 97.69 107 GLU A N 1
ATOM 800 C CA . GLU A 1 107 ? -10.914 -3.104 10.437 1.00 97.69 107 GLU A CA 1
ATOM 801 C C . GLU A 1 107 ? -12.014 -3.511 9.464 1.00 97.69 107 GLU A C 1
ATOM 803 O O . GLU A 1 107 ? -13.155 -3.756 9.857 1.00 97.69 107 GLU A O 1
ATOM 808 N N . LEU A 1 108 ? -11.643 -3.652 8.195 1.00 97.12 108 LEU A N 1
ATOM 809 C CA . LEU A 1 108 ? -12.435 -4.374 7.211 1.00 97.12 108 LEU A CA 1
ATOM 810 C C . LEU A 1 108 ? -11.755 -5.709 6.948 1.00 97.12 108 LEU A C 1
ATOM 812 O O . LEU A 1 108 ? -10.546 -5.751 6.687 1.00 97.12 108 LEU A O 1
ATOM 816 N N . ARG A 1 109 ? -12.522 -6.797 7.016 1.00 95.94 109 ARG A N 1
ATOM 817 C CA . ARG A 1 109 ? -12.012 -8.159 6.836 1.00 95.94 109 ARG A CA 1
ATOM 818 C C . ARG A 1 109 ? -12.725 -8.881 5.691 1.00 95.94 109 ARG A C 1
ATOM 820 O O . ARG A 1 109 ? -13.938 -8.756 5.547 1.00 95.94 109 ARG A O 1
ATOM 827 N N . SER A 1 110 ? -11.986 -9.641 4.878 1.00 92.25 110 SER A N 1
ATOM 828 C CA . SER A 1 110 ? -12.553 -10.470 3.791 1.00 92.25 110 SER A CA 1
ATOM 829 C C . SER A 1 110 ? -13.070 -11.820 4.288 1.00 92.25 110 SER A C 1
ATOM 831 O O . SER A 1 110 ? -13.970 -12.412 3.707 1.00 92.25 110 SER A O 1
ATOM 833 N N . THR A 1 111 ? -12.500 -12.309 5.384 1.00 92.00 111 THR A N 1
ATOM 834 C CA . THR A 1 111 ? -12.989 -13.447 6.168 1.00 92.00 111 THR A CA 1
ATOM 835 C C . THR A 1 111 ? -12.969 -13.040 7.640 1.00 92.00 111 THR A C 1
ATOM 837 O O . THR A 1 111 ? -12.315 -12.048 7.966 1.00 92.00 111 THR A O 1
ATOM 840 N N . PRO A 1 112 ? -13.592 -13.789 8.567 1.00 93.12 112 PRO A N 1
ATOM 841 C CA . PRO A 1 112 ? -13.553 -13.444 9.987 1.00 93.12 112 PRO A CA 1
ATOM 842 C C . PRO A 1 112 ? -12.149 -13.185 10.559 1.00 93.12 112 PRO A C 1
ATOM 844 O O . PRO A 1 112 ? -12.041 -12.430 11.516 1.00 93.12 112 PRO A O 1
ATOM 847 N N . THR A 1 113 ? -11.072 -13.745 9.988 1.00 92.62 113 THR A N 1
ATOM 848 C CA . THR A 1 113 ? -9.691 -13.597 10.497 1.00 92.62 113 THR A CA 1
ATOM 849 C C . THR A 1 113 ? -8.721 -12.866 9.559 1.00 92.62 113 THR A C 1
ATOM 851 O O . THR A 1 113 ? -7.575 -12.631 9.945 1.00 92.62 113 THR A O 1
ATOM 854 N N . GLN A 1 114 ? -9.124 -12.505 8.336 1.00 89.50 114 GLN A N 1
ATOM 855 C CA . GLN A 1 114 ? -8.238 -11.868 7.352 1.00 89.50 114 GLN A CA 1
ATOM 856 C C . GLN A 1 114 ? -8.553 -10.380 7.191 1.00 89.50 114 GLN A C 1
ATOM 858 O O . GLN A 1 114 ? -9.536 -10.019 6.545 1.00 89.50 114 GLN A O 1
ATOM 863 N N . VAL A 1 115 ? -7.683 -9.514 7.714 1.00 91.31 115 VAL A N 1
ATOM 864 C CA . VAL A 1 115 ? -7.819 -8.053 7.605 1.00 91.31 115 VAL A CA 1
ATOM 865 C C . VAL A 1 115 ? -7.335 -7.577 6.236 1.00 91.31 115 VAL A C 1
ATOM 867 O O . VAL A 1 115 ? -6.267 -7.981 5.770 1.00 91.31 115 VAL A O 1
ATOM 870 N N . VAL A 1 116 ? -8.114 -6.699 5.598 1.00 89.44 116 VAL A N 1
ATOM 871 C CA . VAL A 1 116 ? -7.834 -6.164 4.253 1.00 89.44 116 VAL A CA 1
ATOM 872 C C . VAL A 1 116 ? -7.725 -4.642 4.190 1.00 89.44 116 VAL A C 1
ATOM 874 O O . VAL A 1 116 ? -7.073 -4.105 3.285 1.00 89.44 116 VAL A O 1
ATOM 877 N N . ARG A 1 117 ? -8.313 -3.946 5.167 1.00 92.12 117 ARG A N 1
ATOM 878 C CA . ARG A 1 117 ? -8.093 -2.523 5.444 1.00 92.12 117 ARG A CA 1
ATOM 879 C C . ARG A 1 117 ? -8.186 -2.249 6.934 1.00 92.12 117 ARG A C 1
ATOM 881 O O . ARG A 1 117 ? -8.957 -2.899 7.633 1.00 92.12 117 ARG A O 1
ATOM 888 N N . THR A 1 118 ? -7.465 -1.230 7.373 1.00 95.19 118 THR A N 1
ATOM 889 C CA . THR A 1 118 ? -7.668 -0.581 8.665 1.00 95.19 118 THR A CA 1
ATOM 890 C C . THR A 1 118 ? -7.952 0.897 8.453 1.00 95.19 118 THR A C 1
ATOM 892 O O . THR A 1 118 ? -7.578 1.458 7.421 1.00 95.19 118 THR A O 1
ATOM 895 N N . LYS A 1 119 ? -8.603 1.518 9.430 1.00 95.56 119 LYS A N 1
ATOM 896 C CA . LYS A 1 119 ? -8.787 2.963 9.511 1.00 95.56 119 LYS A CA 1
ATOM 897 C C . LYS A 1 119 ? -8.835 3.378 10.974 1.00 95.56 119 LYS A C 1
ATOM 899 O O . LYS A 1 119 ? -9.438 2.673 11.779 1.00 95.56 119 LYS A O 1
ATOM 904 N N . VAL A 1 120 ? -8.225 4.506 11.311 1.00 97.69 120 VAL A N 1
ATOM 905 C CA . VAL A 1 120 ? -8.372 5.110 12.636 1.00 97.69 120 VAL A CA 1
ATOM 906 C C . VAL A 1 120 ? -9.314 6.302 12.540 1.00 97.69 120 VAL A C 1
ATOM 908 O O . VAL A 1 120 ? -9.197 7.107 11.618 1.00 97.69 120 VAL A O 1
ATOM 911 N N . GLY A 1 121 ? -10.263 6.385 13.469 1.00 97.75 121 GLY A N 1
ATOM 912 C CA . GLY A 1 121 ? -11.271 7.440 13.521 1.00 97.75 121 GLY A CA 1
ATOM 913 C C . GLY A 1 121 ? -11.489 7.965 14.935 1.00 97.75 121 GLY A C 1
ATOM 914 O O . GLY A 1 121 ? -10.969 7.413 15.905 1.00 97.75 121 GLY A O 1
ATOM 915 N N . LEU A 1 122 ? -12.276 9.029 15.042 1.00 98.69 122 LEU A N 1
ATOM 916 C CA . LEU A 1 122 ? -12.699 9.636 16.297 1.00 98.69 122 LEU A CA 1
ATOM 917 C C . LEU A 1 122 ? -14.132 9.208 16.614 1.00 98.69 122 LEU A C 1
ATOM 919 O O . LEU A 1 122 ? -15.004 9.277 15.753 1.00 98.69 122 LEU A O 1
ATOM 923 N N . LEU A 1 123 ? -14.373 8.783 17.847 1.00 98.69 123 LEU A N 1
ATOM 924 C CA . LEU A 1 123 ? -15.692 8.450 18.366 1.00 98.69 123 LEU A CA 1
ATOM 925 C C . LEU A 1 123 ? -16.320 9.675 19.032 1.00 98.69 123 LEU A C 1
ATOM 927 O O . LEU A 1 123 ? -15.701 10.283 19.906 1.00 98.69 123 LEU A O 1
ATOM 931 N N . GLN A 1 124 ? -17.551 10.005 18.659 1.00 98.31 124 GLN A N 1
ATOM 932 C CA . GLN A 1 124 ? -18.344 11.094 19.230 1.00 98.31 124 GLN A CA 1
ATOM 933 C C . GLN A 1 124 ? -19.278 10.604 20.344 1.00 98.31 124 GLN A C 1
ATOM 935 O O . GLN A 1 124 ? -19.564 9.411 20.448 1.00 98.31 124 GLN A O 1
ATOM 940 N N . ARG A 1 125 ? -19.766 11.516 21.200 1.00 96.75 125 ARG A N 1
ATOM 941 C CA . ARG A 1 125 ? -20.622 11.171 22.355 1.00 96.75 125 ARG A CA 1
ATOM 942 C C . ARG A 1 125 ? -21.932 10.496 21.969 1.00 96.75 125 ARG A C 1
ATOM 944 O O . ARG A 1 125 ? -22.445 9.701 22.752 1.00 96.75 125 ARG A O 1
ATOM 951 N N . ASP A 1 126 ? -22.481 10.806 20.801 1.00 96.06 126 ASP A N 1
ATOM 952 C CA . ASP A 1 126 ? -23.682 10.168 20.250 1.00 96.06 126 ASP A CA 1
ATOM 953 C C . ASP A 1 126 ? -23.417 8.841 19.520 1.00 96.06 126 ASP A C 1
ATOM 955 O O . ASP A 1 126 ? -24.364 8.150 19.138 1.00 96.06 126 ASP A O 1
ATOM 959 N N . GLY A 1 127 ? -22.150 8.436 19.434 1.00 97.31 127 GLY A N 1
ATOM 960 C CA . GLY A 1 127 ? -21.708 7.154 18.905 1.00 97.31 127 GLY A CA 1
ATOM 961 C C . GLY A 1 127 ? -21.228 7.200 17.460 1.00 97.31 127 GLY A C 1
ATOM 962 O O . GLY A 1 127 ? -20.760 6.173 16.972 1.00 97.31 127 GLY A O 1
ATOM 963 N N . ASP A 1 128 ? -21.313 8.345 16.776 1.00 98.50 128 ASP A N 1
ATOM 964 C CA . ASP A 1 128 ? -20.770 8.498 15.426 1.00 98.50 128 ASP A CA 1
ATOM 965 C C . ASP A 1 128 ? -19.241 8.328 15.413 1.00 98.50 128 ASP A C 1
ATOM 967 O O . ASP A 1 128 ? -18.520 8.876 16.251 1.00 98.50 128 ASP A O 1
ATOM 971 N N . VAL A 1 129 ? -18.740 7.542 14.457 1.00 98.75 129 VAL A N 1
ATOM 972 C CA . VAL A 1 129 ? -17.307 7.387 14.190 1.00 98.75 129 VAL A CA 1
ATOM 973 C C . VAL A 1 129 ? -16.952 8.157 12.927 1.00 98.75 129 VAL A C 1
ATOM 975 O O . VAL A 1 129 ? -17.407 7.831 11.828 1.00 98.75 129 VAL A O 1
ATOM 978 N N . VAL A 1 130 ? -16.099 9.161 13.092 1.00 98.56 130 VAL A N 1
ATOM 979 C CA . VAL A 1 130 ? -15.734 10.129 12.054 1.00 98.56 130 VAL A CA 1
ATOM 980 C C . VAL A 1 130 ? -14.232 10.119 11.774 1.00 98.56 130 VAL A C 1
ATOM 982 O O . VAL A 1 130 ? -13.429 9.587 12.541 1.00 98.56 130 VAL A O 1
ATOM 985 N N . GLU A 1 131 ? -13.839 10.699 10.647 1.00 97.62 131 GLU A N 1
ATOM 986 C CA . GLU A 1 131 ? -12.446 10.981 10.309 1.00 97.62 131 GLU A CA 1
ATOM 987 C C . GLU A 1 131 ? -11.811 11.961 11.318 1.00 97.62 131 GLU A C 1
ATOM 989 O O . GLU A 1 131 ? -12.511 12.627 12.088 1.00 97.62 131 GLU A O 1
ATOM 994 N N . PRO A 1 132 ? -10.474 12.113 11.311 1.00 96.50 132 PRO A N 1
ATOM 995 C CA . PRO A 1 132 ? -9.774 13.048 12.196 1.00 96.50 132 PRO A CA 1
ATOM 996 C C . PRO A 1 132 ? -10.172 14.528 12.051 1.00 96.50 132 PRO A C 1
ATOM 998 O O . PRO A 1 132 ? -9.764 15.346 12.877 1.00 96.50 132 PRO A O 1
ATOM 1001 N N . ASP A 1 133 ? -10.958 14.880 11.027 1.00 95.69 133 ASP A N 1
ATOM 1002 C CA . ASP A 1 133 ? -11.573 16.202 10.863 1.00 95.69 133 ASP A CA 1
ATOM 1003 C C . ASP A 1 133 ? -12.771 16.442 11.804 1.00 95.69 133 ASP A C 1
ATOM 1005 O O . ASP A 1 133 ? -13.253 17.569 11.908 1.00 95.69 133 ASP A O 1
ATOM 1009 N N . GLY A 1 134 ? -13.234 15.401 12.506 1.00 94.62 134 GLY A N 1
ATOM 1010 C CA . GLY A 1 134 ? -14.332 15.468 13.464 1.00 94.62 134 GLY A CA 1
ATOM 1011 C C . GLY A 1 134 ? -15.723 15.552 12.836 1.00 94.62 134 GLY A C 1
ATOM 1012 O O . GLY A 1 134 ? -16.681 15.819 13.558 1.00 94.62 134 GLY A O 1
ATOM 1013 N N . MET A 1 135 ? -15.858 15.370 11.519 1.00 94.81 135 MET A N 1
ATOM 1014 C CA . MET A 1 135 ? -17.124 15.577 10.808 1.00 94.81 135 MET A CA 1
ATOM 1015 C C . MET A 1 135 ? -17.402 14.533 9.728 1.00 94.81 135 MET A C 1
ATOM 1017 O O . MET A 1 135 ? -18.542 14.092 9.590 1.00 94.81 135 MET A O 1
ATOM 1021 N N . SER A 1 136 ? -16.404 14.179 8.921 1.00 96.25 136 SER A N 1
ATOM 1022 C CA . SER A 1 136 ? -16.610 13.317 7.759 1.00 96.25 136 SER A CA 1
ATOM 1023 C C . SER A 1 136 ? -16.749 11.853 8.182 1.00 96.25 136 SER A C 1
ATOM 1025 O O . SER A 1 136 ? -16.017 11.409 9.065 1.00 96.25 136 SER A O 1
ATOM 1027 N N . PRO A 1 137 ? -17.617 11.053 7.537 1.00 97.06 137 PRO A N 1
ATOM 1028 C CA . PRO A 1 137 ? -17.617 9.606 7.737 1.00 97.06 137 PRO A CA 1
ATOM 1029 C C . PRO A 1 137 ? -16.300 8.977 7.270 1.00 97.06 137 PRO A C 1
ATOM 1031 O O . PRO A 1 137 ? -15.582 9.550 6.445 1.00 97.06 137 PRO A O 1
ATOM 1034 N N . LEU A 1 138 ? -16.014 7.761 7.738 1.00 96.88 138 LEU A N 1
ATOM 1035 C CA . LEU A 1 138 ? -14.774 7.067 7.402 1.00 96.88 138 LEU A CA 1
ATOM 1036 C C . LEU A 1 138 ? -14.674 6.786 5.901 1.00 96.88 138 LEU A C 1
ATOM 1038 O O . LEU A 1 138 ? -15.555 6.178 5.297 1.00 96.88 138 LEU A O 1
ATOM 1042 N N . ASN A 1 139 ? -13.555 7.183 5.311 1.00 93.31 139 ASN A N 1
ATOM 1043 C CA . ASN A 1 139 ? -13.242 7.025 3.906 1.00 93.31 139 ASN A CA 1
ATOM 1044 C C . ASN A 1 139 ? -12.103 6.015 3.714 1.00 93.31 139 ASN A C 1
ATOM 1046 O O . ASN A 1 139 ? -10.946 6.241 4.097 1.00 93.31 139 ASN A O 1
ATOM 1050 N N . PHE A 1 140 ? -12.436 4.917 3.041 1.00 91.00 140 PHE A N 1
ATOM 1051 C CA . PHE A 1 140 ? -11.514 3.890 2.587 1.00 91.00 140 PHE A CA 1
ATOM 1052 C C . PHE A 1 140 ? -11.173 4.102 1.109 1.00 91.00 140 PHE A C 1
ATOM 1054 O O . PHE A 1 140 ? -11.798 3.548 0.198 1.00 91.00 140 PHE A O 1
ATOM 1061 N N . SER A 1 141 ? -10.132 4.895 0.869 1.00 83.38 141 SER A N 1
ATOM 1062 C CA . SER A 1 141 ? -9.566 5.090 -0.465 1.00 83.38 141 SER A CA 1
ATOM 1063 C C . SER A 1 141 ? -9.075 3.768 -1.059 1.00 83.38 141 SER A C 1
ATOM 1065 O O . SER A 1 141 ? -8.454 2.945 -0.375 1.00 83.38 141 SER A O 1
ATOM 1067 N N . LEU A 1 142 ? -9.298 3.582 -2.363 1.00 74.88 142 LEU A N 1
ATOM 1068 C CA . LEU A 1 142 ? -8.808 2.431 -3.130 1.00 74.88 142 LEU A CA 1
ATOM 1069 C C . LEU A 1 142 ? -9.370 1.076 -2.650 1.00 74.88 142 LEU A C 1
ATOM 1071 O O . LEU A 1 142 ? -8.788 0.027 -2.953 1.00 74.88 142 LEU A O 1
ATOM 1075 N N . LEU A 1 143 ? -10.458 1.071 -1.870 1.00 80.69 143 LEU A N 1
ATOM 1076 C CA . LEU A 1 143 ? -11.154 -0.149 -1.460 1.00 80.69 143 LEU A CA 1
ATOM 1077 C C . LEU A 1 143 ? -12.091 -0.622 -2.596 1.00 80.69 143 LEU A C 1
ATOM 1079 O O . LEU A 1 143 ? -12.862 0.192 -3.114 1.00 80.69 143 LEU A O 1
ATOM 1083 N N . PRO A 1 144 ? -12.030 -1.904 -3.016 1.00 76.00 144 PRO A N 1
ATOM 1084 C CA . PRO A 1 144 ? -12.985 -2.455 -3.976 1.00 76.00 144 PRO A CA 1
ATOM 1085 C C . PRO A 1 144 ? -14.431 -2.329 -3.495 1.00 76.00 144 PRO A C 1
ATOM 1087 O O . PRO A 1 144 ? -14.695 -2.335 -2.295 1.00 76.00 144 PRO A O 1
ATOM 1090 N N . SER A 1 145 ? -15.367 -2.290 -4.446 1.00 83.19 145 SER A N 1
ATOM 1091 C CA . SER A 1 145 ? -16.756 -2.615 -4.119 1.00 83.19 145 SER A CA 1
ATOM 1092 C C . SER A 1 145 ? -16.860 -4.132 -3.969 1.00 83.19 145 SER A C 1
ATOM 1094 O O . SER A 1 145 ? -16.644 -4.851 -4.942 1.00 83.19 145 SER A O 1
ATOM 1096 N N . ASP A 1 146 ? -17.115 -4.607 -2.756 1.00 85.25 146 ASP A N 1
ATOM 1097 C CA . ASP A 1 146 ? -17.211 -6.025 -2.395 1.00 85.25 146 ASP A CA 1
ATOM 1098 C C . ASP A 1 146 ? -17.925 -6.143 -1.038 1.00 85.25 146 ASP A C 1
ATOM 1100 O O . ASP A 1 146 ? -18.387 -5.149 -0.476 1.00 85.25 146 ASP A O 1
ATOM 1104 N N . THR A 1 147 ? -18.015 -7.346 -0.489 1.00 89.25 147 THR A N 1
ATOM 1105 C CA . THR A 1 147 ? -18.507 -7.588 0.863 1.00 89.25 147 THR A CA 1
ATOM 1106 C C . THR A 1 147 ? -17.359 -7.679 1.866 1.00 89.25 147 THR A C 1
ATOM 1108 O O . THR A 1 147 ? -16.368 -8.370 1.635 1.00 89.25 147 THR A O 1
ATOM 1111 N N . TYR A 1 148 ? -17.499 -7.002 3.006 1.00 95.88 148 TYR A N 1
ATOM 1112 C CA . TYR A 1 148 ? -16.515 -7.030 4.088 1.00 95.88 148 TYR A CA 1
ATOM 1113 C C . TYR A 1 148 ? -17.188 -7.181 5.444 1.00 95.88 148 TYR A C 1
ATOM 1115 O O . TYR A 1 148 ? -18.228 -6.582 5.711 1.00 95.88 148 TYR A O 1
ATOM 1123 N N . TYR A 1 149 ? -16.562 -7.935 6.340 1.00 98.19 149 TYR A N 1
ATOM 1124 C CA . TYR A 1 149 ? -16.875 -7.832 7.760 1.00 98.19 149 TYR A CA 1
ATOM 1125 C C . TYR A 1 149 ? -16.338 -6.502 8.280 1.00 98.19 149 TYR A C 1
ATOM 1127 O O . TYR A 1 149 ? -15.174 -6.173 8.041 1.00 98.19 149 TYR A O 1
ATOM 1135 N N . VAL A 1 150 ? -17.174 -5.756 8.996 1.00 98.56 150 VAL A N 1
ATOM 1136 C CA . VAL A 1 150 ? -16.772 -4.508 9.654 1.00 98.56 150 VAL A CA 1
ATOM 1137 C C . VAL A 1 150 ? -16.484 -4.820 11.110 1.00 98.56 150 VAL A C 1
ATOM 1139 O O . VAL A 1 150 ? -17.316 -5.438 11.771 1.00 98.56 150 VAL A O 1
ATOM 1142 N N . VAL A 1 151 ? -15.318 -4.407 11.601 1.00 98.50 151 VAL A N 1
ATOM 1143 C CA . VAL A 1 151 ? -14.909 -4.567 12.999 1.00 98.50 151 VAL A CA 1
ATOM 1144 C C . VAL A 1 151 ? -14.647 -3.198 13.598 1.00 98.50 151 VAL A C 1
ATOM 1146 O O . VAL A 1 151 ? -13.872 -2.422 13.041 1.00 98.50 151 VAL A O 1
ATOM 1149 N N . LEU A 1 152 ? -15.243 -2.933 14.757 1.00 98.50 152 LEU A N 1
ATOM 1150 C CA . LEU A 1 152 ? -14.920 -1.778 15.585 1.00 98.50 152 LEU A CA 1
ATOM 1151 C C . LEU A 1 152 ? -14.127 -2.248 16.805 1.00 98.50 152 LEU A C 1
ATOM 1153 O O . LEU A 1 152 ? -14.566 -3.130 17.547 1.00 98.50 152 LEU A O 1
ATOM 1157 N N . ARG A 1 153 ? -12.947 -1.662 16.995 1.00 97.31 153 ARG A N 1
ATOM 1158 C CA . ARG A 1 153 ? -12.040 -1.925 18.111 1.00 97.31 153 ARG A CA 1
ATOM 1159 C C . ARG A 1 153 ? -11.742 -0.630 18.853 1.00 97.31 153 ARG A C 1
ATOM 1161 O O . ARG A 1 153 ? -11.770 0.464 18.289 1.00 97.31 153 ARG A O 1
ATOM 1168 N N . HIS A 1 154 ? -11.400 -0.779 20.122 1.00 97.19 154 HIS A N 1
ATOM 1169 C CA . HIS A 1 154 ? -10.967 0.310 20.986 1.00 97.19 154 HIS A CA 1
ATOM 1170 C C . HIS A 1 154 ? -9.838 -0.180 21.897 1.00 97.19 154 HIS A C 1
ATOM 1172 O O . HIS A 1 154 ? -9.655 -1.389 22.052 1.00 97.19 154 HIS A O 1
ATOM 1178 N N . ARG A 1 155 ? -9.061 0.744 22.473 1.00 95.31 155 ARG A N 1
ATOM 1179 C CA . ARG A 1 155 ? -7.848 0.430 23.242 1.00 95.31 155 ARG A CA 1
ATOM 1180 C C . ARG A 1 155 ? -8.076 -0.481 24.453 1.00 95.31 155 ARG A C 1
ATOM 1182 O O . ARG A 1 155 ? -7.157 -1.209 24.801 1.00 95.31 155 ARG A O 1
ATOM 1189 N N . ASN A 1 156 ? -9.251 -0.419 25.087 1.00 94.44 156 ASN A N 1
ATOM 1190 C CA . ASN A 1 156 ? -9.546 -1.155 26.323 1.00 94.44 156 ASN A CA 1
ATOM 1191 C C . ASN A 1 156 ? -10.964 -1.752 26.377 1.00 94.44 156 ASN A C 1
ATOM 1193 O O . ASN A 1 156 ? -11.489 -2.049 27.453 1.00 94.44 156 ASN A O 1
ATOM 1197 N N . HIS A 1 157 ? -11.583 -1.946 25.211 1.00 96.12 157 HIS A N 1
ATOM 1198 C CA . HIS A 1 157 ? -12.867 -2.633 25.073 1.00 96.12 157 HIS A CA 1
ATOM 1199 C C . HIS A 1 157 ? -12.717 -3.898 24.225 1.00 96.12 157 HIS A C 1
ATOM 1201 O O . HIS A 1 157 ? -11.796 -4.030 23.411 1.00 96.12 157 HIS A O 1
ATOM 1207 N N . LEU A 1 158 ? -13.635 -4.845 24.405 1.00 96.88 158 LEU A N 1
ATOM 1208 C CA . LEU A 1 158 ? -13.761 -5.988 23.514 1.00 96.88 158 LEU A CA 1
ATOM 1209 C C . LEU A 1 158 ? -14.274 -5.528 22.145 1.00 96.88 158 LEU A C 1
ATOM 1211 O O . LEU A 1 158 ? -15.221 -4.741 22.078 1.00 96.88 158 LEU A O 1
ATOM 1215 N N . PRO A 1 159 ? -13.666 -6.003 21.048 1.00 97.00 159 PRO A N 1
ATOM 1216 C CA . PRO A 1 159 ? -14.086 -5.620 19.712 1.00 97.00 159 PRO A CA 1
ATOM 1217 C C . PRO A 1 159 ? -15.437 -6.232 19.346 1.00 97.00 159 PRO A C 1
ATOM 1219 O O . PRO A 1 159 ? -15.794 -7.310 19.818 1.00 97.00 159 PRO A O 1
ATOM 1222 N N . VAL A 1 160 ? -16.142 -5.576 18.428 1.00 96.88 160 VAL A N 1
ATOM 1223 C CA . VAL A 1 160 ? -17.389 -6.073 17.838 1.00 96.88 160 VAL A CA 1
ATOM 1224 C C . VAL A 1 160 ? -17.236 -6.189 16.324 1.00 96.88 160 VAL A C 1
ATOM 1226 O O . VAL A 1 160 ? -16.558 -5.373 15.702 1.00 96.88 160 VAL A O 1
ATOM 1229 N N . MET A 1 161 ? -17.847 -7.213 15.728 1.00 97.62 161 MET A N 1
ATOM 1230 C CA . MET A 1 161 ? -17.831 -7.461 14.284 1.00 97.62 161 MET A CA 1
ATOM 1231 C C . MET A 1 161 ? -19.240 -7.756 13.780 1.00 97.62 161 MET A C 1
ATOM 1233 O O . MET A 1 161 ? -20.019 -8.400 14.485 1.00 97.62 161 MET A O 1
ATOM 1237 N N . THR A 1 162 ? -19.569 -7.336 12.557 1.00 97.56 162 THR A N 1
ATOM 1238 C CA . THR A 1 162 ? -20.833 -7.718 11.905 1.00 97.56 162 THR A CA 1
ATOM 1239 C C . THR A 1 162 ? -20.947 -9.241 11.780 1.00 97.56 162 THR A C 1
ATOM 1241 O O . THR A 1 162 ? -19.958 -9.925 11.521 1.00 97.56 162 THR A O 1
ATOM 1244 N N . GLN A 1 163 ? -22.145 -9.806 11.965 1.00 94.75 163 GLN A N 1
ATOM 1245 C CA . GLN A 1 163 ? -22.345 -11.261 11.878 1.00 94.75 163 GLN A CA 1
ATOM 1246 C C . GLN A 1 163 ? -22.029 -11.798 10.479 1.00 94.75 163 GLN A C 1
ATOM 1248 O O . GLN A 1 163 ? -21.389 -12.839 10.344 1.00 94.75 163 GLN A O 1
ATOM 1253 N N . ASN A 1 164 ? -22.466 -11.065 9.456 1.00 94.88 164 ASN A N 1
ATOM 1254 C CA . ASN A 1 164 ? -22.216 -11.350 8.050 1.00 94.88 164 ASN A CA 1
ATOM 1255 C C . ASN A 1 164 ? -21.391 -10.217 7.429 1.00 94.88 164 ASN A C 1
ATOM 1257 O O . ASN A 1 164 ? -21.357 -9.098 7.953 1.00 94.88 164 ASN A O 1
ATOM 1261 N N . ALA A 1 165 ? -20.744 -10.505 6.301 1.00 95.25 165 ALA A N 1
ATOM 1262 C CA . ALA A 1 165 ? -20.093 -9.478 5.502 1.00 95.25 165 ALA A CA 1
ATOM 1263 C C . ALA A 1 165 ? -21.145 -8.505 4.931 1.00 95.25 165 ALA A C 1
ATOM 1265 O O . ALA A 1 165 ? -22.209 -8.922 4.473 1.00 95.25 165 ALA A O 1
ATOM 1266 N N . VAL A 1 166 ? -20.846 -7.209 4.982 1.00 96.81 166 VAL A N 1
ATOM 1267 C CA . VAL A 1 166 ? -21.691 -6.110 4.503 1.00 96.81 166 VAL A CA 1
ATOM 1268 C C . VAL A 1 166 ? -21.197 -5.670 3.132 1.00 96.81 166 VAL A C 1
ATOM 1270 O O . VAL A 1 166 ? -19.992 -5.566 2.926 1.00 96.81 166 VAL A O 1
ATOM 1273 N N . THR A 1 167 ? -22.106 -5.405 2.196 1.00 93.25 167 THR A N 1
ATOM 1274 C CA . THR A 1 167 ? -21.766 -4.913 0.854 1.00 93.25 167 THR A CA 1
ATOM 1275 C C . THR A 1 167 ? -21.330 -3.451 0.889 1.00 93.25 167 THR A C 1
ATOM 1277 O O . THR A 1 167 ? -22.078 -2.596 1.353 1.00 93.25 167 THR A O 1
ATOM 1280 N N . PHE A 1 168 ? -20.160 -3.166 0.321 1.00 90.25 168 PHE A N 1
ATOM 1281 C CA . PHE A 1 168 ? -19.636 -1.829 0.074 1.00 90.25 168 PHE A CA 1
ATOM 1282 C C . PHE A 1 168 ? -19.774 -1.488 -1.412 1.00 90.25 168 PHE A C 1
ATOM 1284 O O . PHE A 1 168 ? -19.195 -2.155 -2.267 1.00 90.25 168 PHE A O 1
ATOM 1291 N N . SER A 1 169 ? -20.558 -0.456 -1.731 1.00 84.94 169 SER A N 1
ATOM 1292 C CA . SER A 1 169 ? -20.808 -0.003 -3.109 1.00 84.94 169 SER A CA 1
ATOM 1293 C C . SER A 1 169 ? -20.977 1.521 -3.195 1.00 84.94 169 SER A C 1
ATOM 1295 O O . SER A 1 169 ? -21.915 2.026 -3.812 1.00 84.94 169 SER A O 1
ATOM 1297 N N . GLY A 1 170 ? -20.104 2.262 -2.515 1.00 83.69 170 GLY A N 1
ATOM 1298 C CA . GLY A 1 170 ? -20.169 3.709 -2.338 1.00 83.69 170 GLY A CA 1
ATOM 1299 C C . GLY A 1 170 ? -20.324 4.052 -0.863 1.00 83.69 170 GLY A C 1
ATOM 1300 O O . GLY A 1 170 ? -19.338 4.057 -0.135 1.00 83.69 170 GLY A O 1
ATOM 1301 N N . ASN A 1 171 ? -21.551 4.329 -0.421 1.00 91.31 171 ASN A N 1
ATOM 1302 C CA . ASN A 1 171 ? -21.847 4.647 0.974 1.00 91.31 171 ASN A CA 1
ATOM 1303 C C . ASN A 1 171 ? -22.491 3.452 1.694 1.00 91.31 171 ASN A C 1
ATOM 1305 O O . ASN A 1 171 ? -23.520 2.946 1.252 1.00 91.31 171 ASN A O 1
ATOM 1309 N N . THR A 1 172 ? -21.889 3.032 2.803 1.00 95.88 172 THR A N 1
ATOM 1310 C CA . THR A 1 172 ? -22.324 1.899 3.626 1.00 95.88 172 THR A CA 1
ATOM 1311 C C . THR A 1 172 ? -22.567 2.369 5.053 1.00 95.88 172 THR A C 1
ATOM 1313 O O . THR A 1 172 ? -21.785 3.155 5.584 1.00 95.88 172 THR A O 1
ATOM 1316 N N . THR A 1 173 ? -23.619 1.871 5.698 1.00 97.62 173 THR A N 1
ATOM 1317 C CA . THR A 1 173 ? -23.917 2.173 7.104 1.00 97.62 173 THR A CA 1
ATOM 1318 C C . THR A 1 173 ? -23.833 0.906 7.939 1.00 97.62 173 THR A C 1
ATOM 1320 O O . THR A 1 173 ? -24.430 -0.111 7.589 1.00 97.62 173 THR A O 1
ATOM 1323 N N . VAL A 1 174 ? -23.118 0.980 9.058 1.00 98.50 174 VAL A N 1
ATOM 1324 C CA . VAL A 1 174 ? -23.099 -0.053 10.095 1.00 98.50 174 VAL A CA 1
ATOM 1325 C C . VAL A 1 174 ? -23.279 0.635 11.439 1.00 98.50 174 VAL A C 1
ATOM 1327 O O . VAL A 1 174 ? -22.503 1.512 11.798 1.00 98.50 174 VAL A O 1
ATOM 1330 N N . ASP A 1 175 ? -24.300 0.235 12.188 1.00 98.31 175 ASP A N 1
ATOM 1331 C CA . ASP A 1 175 ? -24.607 0.825 13.488 1.00 98.31 175 ASP A CA 1
ATOM 1332 C C . ASP A 1 175 ? -24.570 -0.248 14.575 1.00 98.31 175 ASP A C 1
ATOM 1334 O O . ASP A 1 175 ? -25.550 -0.962 14.783 1.00 98.31 175 ASP A O 1
ATOM 1338 N N . PHE A 1 176 ? -23.446 -0.366 15.280 1.00 98.12 176 PHE A N 1
ATOM 1339 C CA . PHE A 1 176 ? -23.314 -1.305 16.393 1.00 98.12 176 PHE A CA 1
ATOM 1340 C C . PHE A 1 176 ? -24.068 -0.876 17.655 1.00 98.12 176 PHE A C 1
ATOM 1342 O O . PHE A 1 176 ? -24.156 -1.677 18.577 1.00 98.12 176 PHE A O 1
ATOM 1349 N N . SER A 1 177 ? -24.615 0.340 17.725 1.00 96.56 177 SER A N 1
ATOM 1350 C CA . SER A 1 177 ? -25.474 0.760 18.840 1.00 96.56 177 SER A CA 1
ATOM 1351 C C . SER A 1 177 ? -26.911 0.246 18.714 1.00 96.56 177 SER A C 1
ATOM 1353 O O . SER A 1 177 ? -27.610 0.082 19.719 1.00 96.56 177 SER A O 1
ATOM 1355 N N . SER A 1 178 ? -27.337 -0.092 17.493 1.00 96.50 178 SER A N 1
ATOM 1356 C CA . SER A 1 178 ? -28.647 -0.683 17.235 1.00 96.50 178 SER A CA 1
ATOM 1357 C C . SER A 1 178 ? -28.675 -2.179 17.555 1.00 96.50 178 SER A C 1
ATOM 1359 O O . SER A 1 178 ? -27.879 -2.961 17.036 1.00 96.50 178 SER A O 1
ATOM 1361 N N . SER A 1 179 ? -29.685 -2.616 18.311 1.00 92.94 179 SER A N 1
ATOM 1362 C CA . SER A 1 179 ? -29.952 -4.040 18.565 1.00 92.94 179 SER A CA 1
ATOM 1363 C C . SER A 1 179 ? -30.355 -4.831 17.312 1.00 92.94 179 SER A C 1
ATOM 1365 O O . SER A 1 179 ? -30.362 -6.060 17.343 1.00 92.94 179 SER A O 1
ATOM 1367 N N . SER A 1 180 ? -30.674 -4.153 16.202 1.00 94.50 180 SER A N 1
ATOM 1368 C CA . SER A 1 180 ? -30.938 -4.797 14.909 1.00 94.50 180 SER A CA 1
ATOM 1369 C C . SER A 1 180 ? -29.667 -5.244 14.183 1.00 94.50 180 SER A C 1
ATOM 1371 O O . SER A 1 180 ? -29.744 -6.057 13.262 1.00 94.50 180 SER A O 1
ATOM 1373 N N . THR A 1 181 ? -28.505 -4.697 14.545 1.00 95.56 181 THR A N 1
ATOM 1374 C CA . THR A 1 181 ? -27.232 -5.049 13.915 1.00 95.56 181 THR A CA 1
ATOM 1375 C C . THR A 1 181 ? -26.727 -6.346 14.520 1.00 95.56 181 THR A C 1
ATOM 1377 O O . THR A 1 181 ? -26.207 -6.379 15.632 1.00 95.56 181 THR A O 1
ATOM 1380 N N . LEU A 1 182 ? -26.888 -7.441 13.779 1.00 94.06 182 LEU A N 1
ATOM 1381 C CA . LEU A 1 182 ? -26.428 -8.748 14.229 1.00 94.06 182 LEU A CA 1
ATOM 1382 C C . LEU A 1 182 ? -24.899 -8.803 14.238 1.00 94.06 182 LEU A C 1
ATOM 1384 O O . LEU A 1 182 ? -24.236 -8.412 13.272 1.00 94.06 182 LEU A O 1
ATOM 1388 N N . THR A 1 183 ? -24.345 -9.338 15.320 1.00 94.31 183 THR A N 1
ATOM 1389 C CA . THR A 1 183 ? -22.905 -9.383 15.574 1.00 94.31 183 THR A CA 1
ATOM 1390 C C . THR A 1 183 ? -22.364 -10.807 15.577 1.00 94.31 183 THR A C 1
ATOM 1392 O O . THR A 1 183 ? -23.059 -11.785 15.868 1.00 94.31 183 THR A O 1
ATOM 1395 N N . TYR A 1 184 ? -21.106 -10.943 15.171 1.00 92.56 184 TYR A N 1
ATOM 1396 C CA . TYR A 1 184 ? -20.438 -12.232 15.062 1.00 92.56 184 TYR A CA 1
ATOM 1397 C C . TYR A 1 184 ? -20.290 -12.899 16.438 1.00 92.56 184 TYR A C 1
ATOM 1399 O O . TYR A 1 184 ? -20.074 -12.234 17.446 1.00 92.56 184 TYR A O 1
ATOM 1407 N N . GLY A 1 185 ? -20.413 -14.228 16.487 1.00 84.38 185 GLY A N 1
ATOM 1408 C CA . GLY A 1 185 ? -20.322 -15.000 17.734 1.00 84.38 185 GLY A CA 1
ATOM 1409 C C . GLY A 1 185 ? -21.610 -15.050 18.570 1.00 84.38 185 GLY A C 1
ATOM 1410 O O . GLY A 1 185 ? -21.710 -15.898 19.457 1.00 84.38 185 GLY A O 1
ATOM 1411 N N . ALA A 1 186 ? -22.631 -14.244 18.244 1.00 75.50 186 ALA A N 1
ATOM 1412 C CA . ALA A 1 186 ? -23.913 -14.229 18.960 1.00 75.50 186 ALA A CA 1
ATOM 1413 C C . ALA A 1 186 ? -24.723 -15.543 18.835 1.00 75.50 186 ALA A C 1
ATOM 1415 O O . ALA A 1 186 ? -25.608 -15.813 19.642 1.00 75.50 186 ALA A O 1
ATOM 1416 N N . ALA A 1 187 ? -24.421 -16.391 17.846 1.00 59.78 187 ALA A N 1
ATOM 1417 C CA . ALA A 1 187 ? -25.218 -17.570 17.488 1.00 59.78 187 ALA A CA 1
ATOM 1418 C C . ALA A 1 187 ? -24.906 -18.859 18.284 1.00 59.78 187 ALA A C 1
ATOM 1420 O O . ALA A 1 187 ? -25.144 -19.950 17.766 1.00 59.78 187 ALA A O 1
ATOM 1421 N N . GLY A 1 188 ? -24.384 -18.793 19.519 1.00 55.50 188 GLY A N 1
ATOM 1422 C CA . GLY A 1 188 ? -24.163 -20.046 20.257 1.00 55.50 188 GLY A CA 1
ATOM 1423 C C . GLY A 1 188 ? -23.720 -20.003 21.715 1.00 55.50 188 GLY A C 1
ATOM 1424 O O . GLY A 1 188 ? -24.040 -20.947 22.432 1.00 55.50 188 GLY A O 1
ATOM 1425 N N . THR A 1 189 ? -22.981 -18.996 22.203 1.00 66.50 189 THR A N 1
ATOM 1426 C CA . THR A 1 189 ? -22.545 -18.966 23.631 1.00 66.50 189 THR A CA 1
ATOM 1427 C C . THR A 1 189 ? -22.049 -17.596 24.119 1.00 66.50 189 THR A C 1
ATOM 1429 O O . THR A 1 189 ? -21.928 -17.381 25.322 1.00 66.50 189 THR A O 1
ATOM 1432 N N . VAL A 1 190 ? -21.750 -16.658 23.214 1.00 83.31 190 VAL A N 1
ATOM 1433 C CA . VAL A 1 190 ? -21.131 -15.369 23.551 1.00 83.31 190 VAL A CA 1
ATOM 1434 C C . VAL A 1 190 ? -22.153 -14.243 23.437 1.00 83.31 190 VAL A C 1
ATOM 1436 O O . VAL A 1 190 ? -22.953 -14.219 22.505 1.00 83.31 190 VAL A O 1
ATOM 1439 N N . ILE A 1 191 ? -22.103 -13.298 24.377 1.00 90.19 191 ILE A N 1
ATOM 1440 C CA . ILE A 1 191 ? -22.867 -12.048 24.336 1.00 90.19 191 ILE A CA 1
ATOM 1441 C C . ILE A 1 191 ? -21.873 -10.943 23.950 1.00 90.19 191 ILE A C 1
ATOM 1443 O O . ILE A 1 191 ? -21.166 -10.445 24.821 1.00 90.19 191 ILE A O 1
ATOM 1447 N N . PRO A 1 192 ? -21.750 -10.580 22.663 1.00 90.12 192 PRO A N 1
ATOM 1448 C CA . PRO A 1 192 ? -20.640 -9.751 22.177 1.00 90.12 192 PRO A CA 1
ATOM 1449 C C . PRO A 1 192 ? -20.742 -8.269 22.570 1.00 90.12 192 PRO A C 1
ATOM 1451 O O . PRO A 1 192 ? -19.780 -7.525 22.401 1.00 90.12 192 PRO A O 1
ATOM 1454 N N . GLN A 1 193 ? -21.893 -7.824 23.083 1.00 94.38 193 GLN A N 1
ATOM 1455 C CA . GLN A 1 193 ? -22.151 -6.427 23.437 1.00 94.38 193 GLN A CA 1
ATOM 1456 C C . GLN A 1 193 ? -22.958 -6.301 24.733 1.00 94.38 193 GLN A C 1
ATOM 1458 O O . GLN A 1 193 ? -23.786 -7.157 25.049 1.00 94.38 193 GLN A O 1
ATOM 1463 N N . ALA A 1 194 ? -22.747 -5.202 25.450 1.00 93.75 194 ALA A N 1
ATOM 1464 C CA . ALA A 1 194 ? -23.507 -4.810 26.629 1.00 93.75 194 ALA A CA 1
ATOM 1465 C C . ALA A 1 194 ? -24.753 -4.004 26.244 1.00 93.75 194 ALA A C 1
ATOM 1467 O O . ALA A 1 194 ? -24.744 -3.276 25.255 1.00 93.75 194 ALA A O 1
ATOM 1468 N N . ASN A 1 195 ? -25.807 -4.078 27.057 1.00 92.62 195 ASN A N 1
ATOM 1469 C CA . ASN A 1 195 ? -26.960 -3.187 26.937 1.00 92.62 195 ASN A CA 1
ATOM 1470 C C . ASN A 1 195 ? -26.756 -1.958 27.838 1.00 92.62 195 ASN A C 1
ATOM 1472 O O . ASN A 1 195 ? -26.431 -2.106 29.017 1.00 92.62 195 ASN A O 1
ATOM 1476 N N . THR A 1 196 ? -26.926 -0.759 27.284 1.00 92.31 196 THR A N 1
ATOM 1477 C CA . THR A 1 196 ? -26.740 0.526 27.972 1.00 92.31 196 THR A CA 1
ATOM 1478 C C . THR A 1 196 ? -27.920 1.458 27.696 1.00 92.31 196 THR A C 1
ATOM 1480 O O . THR A 1 196 ? -28.758 1.192 26.836 1.00 92.31 196 THR A O 1
ATOM 1483 N N . SER A 1 197 ? -27.974 2.599 28.385 1.00 88.56 197 SER A N 1
ATOM 1484 C CA . SER A 1 197 ? -28.989 3.632 28.132 1.00 88.56 197 SER A CA 1
ATOM 1485 C C . SER A 1 197 ? -28.922 4.235 26.721 1.00 88.56 197 SER A C 1
ATOM 1487 O O . SER A 1 197 ? -29.931 4.747 26.243 1.00 88.56 197 SER A O 1
ATOM 1489 N N . GLN A 1 198 ? -27.767 4.153 26.052 1.00 92.12 198 GLN A N 1
ATOM 1490 C CA . GLN A 1 198 ? -27.545 4.645 24.687 1.00 92.12 198 GLN A CA 1
ATOM 1491 C C . GLN A 1 198 ? -27.669 3.527 23.628 1.00 92.12 198 GLN A C 1
ATOM 1493 O O . GLN A 1 198 ? -27.417 3.756 22.450 1.00 92.12 198 GLN A O 1
ATOM 1498 N N . GLY A 1 199 ? -28.071 2.315 24.029 1.00 93.50 199 GLY A N 1
ATOM 1499 C CA . GLY A 1 199 ? -28.188 1.150 23.150 1.00 93.50 199 GLY A CA 1
ATOM 1500 C C . GLY A 1 199 ? -27.103 0.104 23.400 1.00 93.50 199 GLY A C 1
ATOM 1501 O O . GLY A 1 199 ? -26.584 -0.029 24.512 1.00 93.50 199 GLY A O 1
ATOM 1502 N N . MET A 1 200 ? -26.785 -0.676 22.370 1.00 95.75 200 MET A N 1
ATOM 1503 C CA . MET A 1 200 ? -25.771 -1.727 22.447 1.00 95.75 200 MET A CA 1
ATOM 1504 C C . MET A 1 200 ? -24.362 -1.121 22.473 1.00 95.75 200 MET A C 1
ATOM 1506 O O . MET A 1 200 ? -24.041 -0.225 21.699 1.00 95.75 200 MET A O 1
ATOM 1510 N N . ALA A 1 201 ? -23.496 -1.613 23.352 1.00 96.06 201 ALA A N 1
ATOM 1511 C CA . ALA A 1 201 ? -22.154 -1.078 23.539 1.00 96.06 201 ALA A CA 1
ATOM 1512 C C . ALA A 1 201 ? -21.093 -2.181 23.531 1.00 96.06 201 ALA A C 1
ATOM 1514 O O . ALA A 1 201 ? -21.364 -3.330 23.876 1.00 96.06 201 ALA A O 1
ATOM 1515 N N . LEU A 1 202 ? -19.866 -1.834 23.154 1.00 97.12 202 LEU A N 1
ATOM 1516 C CA . LEU A 1 202 ? -18.708 -2.708 23.316 1.00 97.12 202 LEU A CA 1
ATOM 1517 C C . LEU A 1 202 ? -18.458 -2.911 24.814 1.00 97.12 202 LEU A C 1
ATOM 1519 O O . LEU A 1 202 ? -18.522 -1.948 25.581 1.00 97.12 202 LEU A O 1
ATOM 1523 N N . TRP A 1 203 ? -18.154 -4.141 25.230 1.00 96.25 203 TRP A N 1
ATOM 1524 C CA . TRP A 1 203 ? -17.794 -4.439 26.620 1.00 96.25 203 TRP A CA 1
ATOM 1525 C C . TRP A 1 203 ? -16.477 -3.761 26.998 1.00 96.25 203 TRP A C 1
ATOM 1527 O O . TRP A 1 203 ? -15.494 -3.893 26.272 1.00 96.25 203 TRP A O 1
ATOM 1537 N N . GLY A 1 204 ? -16.446 -3.051 28.124 1.00 95.44 204 GLY A N 1
ATOM 1538 C CA . GLY A 1 204 ? -15.219 -2.437 28.643 1.00 95.44 204 GLY A CA 1
ATOM 1539 C C . GLY A 1 204 ? -14.344 -3.404 29.439 1.00 95.44 204 GLY A C 1
ATOM 1540 O O . GLY A 1 204 ? -14.751 -4.523 29.745 1.00 95.44 204 GLY A O 1
ATOM 1541 N N . GLY A 1 205 ? -13.152 -2.944 29.817 1.00 93.56 205 GLY A N 1
ATOM 1542 C CA . GLY A 1 205 ? -12.289 -3.631 30.783 1.00 93.56 205 GLY A CA 1
ATOM 1543 C C . GLY A 1 205 ? -11.247 -4.578 30.186 1.00 93.56 205 GLY A C 1
ATOM 1544 O O . GLY A 1 205 ? -10.572 -5.260 30.943 1.00 93.56 205 GLY A O 1
ATOM 1545 N N . ASN A 1 206 ? -11.071 -4.603 28.864 1.00 94.94 206 ASN A N 1
ATOM 1546 C CA . ASN A 1 206 ? -10.042 -5.395 28.175 1.00 94.94 206 ASN A CA 1
ATOM 1547 C C . ASN A 1 206 ? -8.700 -4.642 28.176 1.00 94.94 206 ASN A C 1
ATOM 1549 O O . ASN A 1 206 ? -8.250 -4.151 27.142 1.00 94.94 206 ASN A O 1
ATOM 1553 N N . VAL A 1 207 ? -8.110 -4.467 29.359 1.00 94.81 207 VAL A N 1
ATOM 1554 C CA . VAL A 1 207 ? -6.937 -3.599 29.574 1.00 94.81 207 VAL A CA 1
ATOM 1555 C C . VAL A 1 207 ? -5.674 -4.129 28.885 1.00 94.81 207 VAL A C 1
ATOM 1557 O O . VAL A 1 207 ? -4.838 -3.339 28.449 1.00 94.81 207 VAL A O 1
ATOM 1560 N N . ASP A 1 208 ? -5.524 -5.448 28.773 1.00 92.38 208 ASP A N 1
ATOM 1561 C CA . ASP A 1 208 ? -4.348 -6.086 28.172 1.00 92.38 208 ASP A CA 1
ATOM 1562 C C . ASP A 1 208 ? -4.488 -6.349 26.658 1.00 92.38 208 ASP A C 1
ATOM 1564 O O . ASP A 1 208 ? -3.515 -6.711 25.993 1.00 92.38 208 ASP A O 1
ATOM 1568 N N . GLY A 1 209 ? -5.682 -6.137 26.095 1.00 90.81 209 GLY A N 1
ATOM 1569 C CA . GLY A 1 209 ? -5.958 -6.298 24.671 1.00 90.81 209 GLY A CA 1
ATOM 1570 C C . GLY A 1 209 ? -6.074 -7.752 24.200 1.00 90.81 209 GLY A C 1
ATOM 1571 O O . GLY A 1 209 ? -6.002 -7.995 22.992 1.00 90.81 209 GLY A O 1
ATOM 1572 N N . ASN A 1 210 ? -6.273 -8.720 25.099 1.00 90.19 210 ASN A N 1
ATOM 1573 C CA . ASN A 1 210 ? -6.245 -10.156 24.793 1.00 90.19 210 ASN A CA 1
ATOM 1574 C C . ASN A 1 210 ? -7.559 -10.735 24.210 1.00 90.19 210 ASN A C 1
ATOM 1576 O O . ASN A 1 210 ? -7.661 -11.948 24.022 1.00 90.19 210 ASN A O 1
ATOM 1580 N N . TYR A 1 211 ? -8.540 -9.881 23.880 1.00 93.19 211 TYR A N 1
ATOM 1581 C CA . TYR A 1 211 ? -9.885 -10.239 23.377 1.00 93.19 211 TYR A CA 1
ATOM 1582 C C . TYR A 1 211 ? -10.804 -10.905 24.416 1.00 93.19 211 TYR A C 1
ATOM 1584 O O . TYR A 1 211 ? -11.853 -11.461 24.053 1.00 93.19 211 TYR A O 1
ATOM 1592 N N . GLN A 1 212 ? -10.447 -10.813 25.695 1.00 94.31 212 GLN A N 1
ATOM 1593 C CA . GLN A 1 212 ? -11.190 -11.342 26.830 1.00 94.31 212 GLN A CA 1
ATOM 1594 C C . GLN A 1 212 ? -11.234 -10.313 27.968 1.00 94.31 212 GLN A C 1
ATOM 1596 O O . GLN A 1 212 ? -10.477 -9.349 27.989 1.00 94.31 212 GLN A O 1
ATOM 1601 N N . VAL A 1 213 ? -12.179 -10.487 28.890 1.00 95.88 213 VAL A N 1
ATOM 1602 C CA . VAL A 1 213 ? -12.224 -9.733 30.150 1.00 95.88 213 VAL A CA 1
ATOM 1603 C C . VAL A 1 213 ? -12.446 -10.716 31.288 1.00 95.88 213 VAL A C 1
ATOM 1605 O O . VAL A 1 213 ? -13.440 -11.442 31.327 1.00 95.88 213 VAL A O 1
ATOM 1608 N N . SER A 1 214 ? -11.503 -10.737 32.211 1.00 95.25 214 SER A N 1
ATOM 1609 C CA . SER A 1 214 ? -11.369 -11.634 33.344 1.00 95.25 214 SER A CA 1
ATOM 1610 C C . SER A 1 214 ? -10.707 -10.884 34.498 1.00 95.25 214 SER A C 1
ATOM 1612 O O . SER A 1 214 ? -9.797 -10.082 34.311 1.00 95.25 214 SER A O 1
ATOM 1614 N N . ALA A 1 215 ? -11.133 -11.157 35.730 1.00 93.62 215 ALA A N 1
ATOM 1615 C CA . ALA A 1 215 ? -10.626 -10.409 36.878 1.00 93.62 215 ALA A CA 1
ATOM 1616 C C . ALA A 1 215 ? -9.098 -10.551 37.039 1.00 93.62 215 ALA A C 1
ATOM 1618 O O . ALA A 1 215 ? -8.397 -9.569 37.247 1.00 93.62 215 ALA A O 1
ATOM 1619 N N . ASN A 1 216 ? -8.560 -11.768 36.919 1.00 92.56 216 ASN A N 1
ATOM 1620 C CA . ASN A 1 216 ? -7.148 -12.030 37.214 1.00 92.56 216 ASN A CA 1
ATOM 1621 C C . ASN A 1 216 ? -6.187 -11.349 36.221 1.00 92.56 216 ASN A C 1
ATOM 1623 O O . ASN A 1 216 ? -5.263 -10.647 36.642 1.00 92.56 216 ASN A O 1
ATOM 1627 N N . ALA A 1 217 ? -6.408 -11.533 34.915 1.00 95.00 217 ALA A N 1
ATOM 1628 C CA . ALA A 1 217 ? -5.537 -10.938 33.907 1.00 95.00 217 ALA A CA 1
ATOM 1629 C C . ALA A 1 217 ? -5.634 -9.403 33.942 1.00 95.00 217 ALA A C 1
ATOM 1631 O O . ALA A 1 217 ? -4.606 -8.722 33.947 1.00 95.00 217 ALA A O 1
ATOM 1632 N N . GLU A 1 218 ? -6.838 -8.863 34.145 1.00 96.44 218 GLU A N 1
ATOM 1633 C CA . GLU A 1 218 ? -7.063 -7.432 33.928 1.00 96.44 218 GLU A CA 1
ATOM 1634 C C . GLU A 1 218 ? -6.580 -6.634 35.142 1.00 96.44 218 GLU A C 1
ATOM 1636 O O . GLU A 1 218 ? -6.003 -5.556 35.002 1.00 96.44 218 GLU A O 1
ATOM 1641 N N . TYR A 1 219 ? -6.696 -7.207 36.345 1.00 95.75 219 TYR A N 1
ATOM 1642 C CA . TYR A 1 219 ? -6.094 -6.640 37.554 1.00 95.75 219 TYR A CA 1
ATOM 1643 C C . TYR A 1 219 ? -4.568 -6.698 37.497 1.00 95.75 219 TYR A C 1
ATOM 1645 O O . TYR A 1 219 ? -3.905 -5.753 37.922 1.00 95.75 219 TYR A O 1
ATOM 1653 N N . THR A 1 220 ? -3.999 -7.770 36.939 1.00 96.81 220 THR A N 1
ATOM 1654 C CA . THR A 1 220 ? -2.547 -7.876 36.742 1.00 96.81 220 THR A CA 1
ATOM 1655 C C . THR A 1 220 ? -2.054 -6.828 35.740 1.00 96.81 220 THR A C 1
ATOM 1657 O O . THR A 1 220 ? -1.035 -6.176 35.977 1.00 96.81 220 THR A O 1
ATOM 1660 N N . ALA A 1 221 ? -2.790 -6.608 34.648 1.00 96.62 221 ALA A N 1
ATOM 1661 C CA . ALA A 1 221 ? -2.487 -5.570 33.671 1.00 96.62 221 ALA A CA 1
ATOM 1662 C C . ALA A 1 221 ? -2.557 -4.163 34.290 1.00 96.62 221 ALA A C 1
ATOM 1664 O O . ALA A 1 221 ? -1.606 -3.391 34.154 1.00 96.62 221 ALA A O 1
ATOM 1665 N N . LEU A 1 222 ? -3.617 -3.856 35.048 1.00 97.06 222 LEU A N 1
ATOM 1666 C CA . LEU A 1 222 ? -3.749 -2.592 35.781 1.00 97.06 222 LEU A CA 1
ATOM 1667 C C . LEU A 1 222 ? -2.619 -2.373 36.788 1.00 97.06 222 LEU A C 1
ATOM 1669 O O . LEU A 1 222 ? -2.037 -1.288 36.825 1.00 97.06 222 LEU A O 1
ATOM 1673 N N . TYR A 1 223 ? -2.286 -3.396 37.582 1.00 97.50 223 TYR A N 1
ATOM 1674 C CA . TYR A 1 223 ? -1.169 -3.344 38.523 1.00 97.50 223 TYR A CA 1
ATOM 1675 C C . TYR A 1 223 ? 0.116 -2.944 37.798 1.00 97.50 223 TYR A C 1
ATOM 1677 O O . TYR A 1 223 ? 0.759 -1.974 38.191 1.00 97.50 223 TYR A O 1
ATOM 1685 N N . ASN A 1 224 ? 0.434 -3.624 36.692 1.00 96.88 224 ASN A N 1
ATOM 1686 C CA . ASN A 1 224 ? 1.637 -3.356 35.911 1.00 96.88 224 ASN A CA 1
ATOM 1687 C C . ASN A 1 224 ? 1.650 -1.945 35.312 1.00 96.88 224 ASN A C 1
ATOM 1689 O O . ASN A 1 224 ? 2.700 -1.302 35.322 1.00 96.88 224 ASN A O 1
ATOM 1693 N N . ILE A 1 225 ? 0.517 -1.446 34.810 1.00 96.88 225 ILE A N 1
ATOM 1694 C CA . ILE A 1 225 ? 0.412 -0.074 34.294 1.00 96.88 225 ILE A CA 1
ATOM 1695 C C . ILE A 1 225 ? 0.721 0.930 35.406 1.00 96.88 225 ILE A C 1
ATOM 1697 O O . ILE A 1 225 ? 1.550 1.817 35.218 1.00 96.88 225 ILE A O 1
ATOM 1701 N N . VAL A 1 226 ? 0.112 0.767 36.583 1.00 97.69 226 VAL A N 1
ATOM 1702 C CA . VAL A 1 226 ? 0.287 1.691 37.711 1.00 97.69 226 VAL A CA 1
ATOM 1703 C C . VAL A 1 226 ? 1.699 1.623 38.288 1.00 97.69 226 VAL A C 1
ATOM 1705 O O . VAL A 1 226 ? 2.319 2.661 38.525 1.00 97.69 226 VAL A O 1
ATOM 1708 N N . THR A 1 227 ? 2.251 0.429 38.508 1.00 97.38 227 THR A N 1
ATOM 1709 C CA . THR A 1 227 ? 3.589 0.280 39.100 1.00 97.38 227 THR A CA 1
ATOM 1710 C C . THR A 1 227 ? 4.705 0.727 38.169 1.00 97.38 227 THR A C 1
ATOM 1712 O O . THR A 1 227 ? 5.745 1.156 38.660 1.00 97.38 227 THR A O 1
ATOM 1715 N N . ASN A 1 228 ? 4.500 0.640 36.852 1.00 96.56 228 ASN A N 1
ATOM 1716 C CA . ASN A 1 228 ? 5.472 1.076 35.846 1.00 96.56 228 ASN A CA 1
ATOM 1717 C C . ASN A 1 228 ? 5.163 2.474 35.285 1.00 96.56 228 ASN A C 1
ATOM 1719 O O . ASN A 1 228 ? 5.830 2.918 34.349 1.00 96.56 228 ASN A O 1
ATOM 1723 N N . ALA A 1 229 ? 4.166 3.170 35.839 1.00 96.44 229 ALA A N 1
ATOM 1724 C CA . ALA A 1 229 ? 3.767 4.491 35.383 1.00 96.44 229 ALA A CA 1
ATOM 1725 C C . ALA A 1 229 ? 4.939 5.490 35.467 1.00 96.44 229 ALA A C 1
ATOM 1727 O O . ALA A 1 229 ? 5.640 5.537 36.489 1.00 96.44 229 ALA A O 1
ATOM 1728 N N . PRO A 1 230 ? 5.140 6.340 34.441 1.00 93.88 230 PRO A N 1
ATOM 1729 C CA . PRO A 1 230 ? 6.098 7.436 34.513 1.00 93.88 230 PRO A CA 1
ATOM 1730 C C . PRO A 1 230 ? 5.840 8.303 35.755 1.00 93.88 230 PRO A C 1
ATOM 1732 O O . PRO A 1 230 ? 4.745 8.828 35.933 1.00 93.88 230 PRO A O 1
ATOM 1735 N N . GLY A 1 231 ? 6.844 8.440 36.625 1.00 93.56 231 GLY A N 1
ATOM 1736 C CA . GLY A 1 231 ? 6.730 9.173 37.894 1.00 93.56 231 GLY A CA 1
ATOM 1737 C C . GLY A 1 231 ? 6.487 8.303 39.135 1.00 93.56 231 GLY A C 1
ATOM 1738 O O . GLY A 1 231 ? 6.659 8.793 40.252 1.00 93.56 231 GLY A O 1
ATOM 1739 N N . ASN A 1 232 ? 6.182 7.009 38.984 1.00 96.38 232 ASN A N 1
ATOM 1740 C CA . ASN A 1 232 ? 6.066 6.063 40.099 1.00 96.38 232 ASN A CA 1
ATOM 1741 C C . ASN A 1 232 ? 7.407 5.378 40.423 1.00 96.38 232 ASN A C 1
ATOM 1743 O O . ASN A 1 232 ? 7.542 4.160 40.358 1.00 96.38 232 ASN A O 1
ATOM 1747 N N . PHE A 1 233 ? 8.422 6.161 40.798 1.00 94.31 233 PHE A N 1
ATOM 1748 C CA . PHE A 1 233 ? 9.798 5.671 41.010 1.00 94.31 233 PHE A CA 1
ATOM 1749 C C . PHE A 1 233 ? 9.964 4.632 42.131 1.00 94.31 233 PHE A C 1
ATOM 1751 O O . PHE A 1 233 ? 11.028 4.035 42.265 1.00 94.31 233 PHE A O 1
ATOM 1758 N N . LEU A 1 234 ? 8.943 4.458 42.972 1.00 95.25 234 LEU A N 1
ATOM 1759 C CA . LEU A 1 234 ? 8.925 3.489 44.069 1.00 95.25 234 LEU A CA 1
ATOM 1760 C C . LEU A 1 234 ? 7.994 2.300 43.784 1.00 95.25 234 LEU A C 1
ATOM 1762 O O . LEU A 1 234 ? 7.722 1.529 44.703 1.00 95.25 234 LEU A O 1
ATOM 1766 N N . ASN A 1 235 ? 7.461 2.193 42.559 1.00 96.06 235 ASN A N 1
ATOM 1767 C CA . ASN A 1 235 ? 6.562 1.128 42.109 1.00 96.06 235 ASN A CA 1
ATOM 1768 C C . ASN A 1 235 ? 5.384 0.902 43.076 1.00 96.06 235 ASN A C 1
ATOM 1770 O O . ASN A 1 235 ? 4.990 -0.229 43.364 1.00 96.06 235 ASN A O 1
ATOM 1774 N N . ARG A 1 236 ? 4.831 1.988 43.631 1.00 96.19 236 ARG A N 1
ATOM 1775 C CA . ARG A 1 236 ? 3.755 1.908 44.621 1.00 96.19 236 ARG A CA 1
ATOM 1776 C C . ARG A 1 236 ? 2.442 1.515 43.937 1.00 96.19 236 ARG A C 1
ATOM 1778 O O . ARG A 1 236 ? 2.044 2.203 42.999 1.00 96.19 236 ARG A O 1
ATOM 1785 N N . PRO A 1 237 ? 1.725 0.485 44.417 1.00 94.69 237 PRO A N 1
ATOM 1786 C CA . PRO A 1 237 ? 0.479 0.041 43.789 1.00 94.69 237 PRO A CA 1
ATOM 1787 C C . PRO A 1 237 ? -0.681 1.032 43.955 1.00 94.69 237 PRO A C 1
ATOM 1789 O O . PRO A 1 237 ? -1.628 0.992 43.183 1.00 94.69 237 PRO A O 1
ATOM 1792 N N . ASN A 1 238 ? -0.619 1.922 44.949 1.00 95.38 238 ASN A N 1
ATOM 1793 C CA . ASN A 1 238 ? -1.612 2.976 45.181 1.00 95.38 238 ASN A CA 1
ATOM 1794 C C . ASN A 1 238 ? -1.262 4.303 44.481 1.00 95.38 238 ASN A C 1
ATOM 1796 O O . ASN A 1 238 ? -1.810 5.344 44.841 1.00 95.38 238 ASN A O 1
ATOM 1800 N N . TYR A 1 239 ? -0.302 4.294 43.552 1.00 96.75 239 TYR A N 1
ATOM 1801 C CA . TYR A 1 239 ? -0.007 5.458 42.725 1.00 96.75 239 TYR A CA 1
ATOM 1802 C C . TYR A 1 239 ? -1.188 5.749 41.792 1.00 96.75 239 TYR A C 1
ATOM 1804 O O . TYR A 1 239 ? -1.822 4.832 41.276 1.00 96.75 239 TYR A O 1
ATOM 1812 N N . VAL A 1 240 ? -1.475 7.029 41.580 1.00 96.81 240 VAL A N 1
ATOM 1813 C CA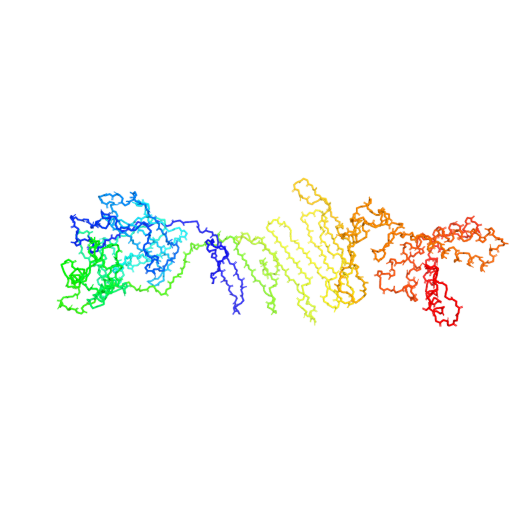 . VAL A 1 240 ? -2.527 7.486 40.671 1.00 96.81 240 VAL A CA 1
ATOM 1814 C C . VAL A 1 240 ? -1.853 7.939 39.387 1.00 96.81 240 VAL A C 1
ATOM 1816 O O . VAL A 1 240 ? -1.188 8.977 39.369 1.00 96.81 240 VAL A O 1
ATOM 1819 N N . TYR A 1 241 ? -1.998 7.161 38.317 1.00 96.94 241 TYR A N 1
ATOM 1820 C CA . TYR A 1 241 ? -1.426 7.528 37.028 1.00 96.94 241 TYR A CA 1
ATOM 1821 C C . TYR A 1 241 ? -2.396 8.434 36.269 1.00 96.94 241 TYR A C 1
ATOM 1823 O O . TYR A 1 241 ? -3.437 7.983 35.811 1.00 96.94 241 TYR A O 1
ATOM 1831 N N . SER A 1 242 ? -2.073 9.724 36.163 1.00 95.69 242 SER A N 1
ATOM 1832 C CA . SER A 1 242 ? -2.908 10.702 35.453 1.00 95.69 242 SER A CA 1
ATOM 1833 C C . SER A 1 242 ? -2.495 10.815 33.988 1.00 95.69 242 SER A C 1
ATOM 1835 O O . SER A 1 242 ? -1.317 11.029 33.694 1.00 95.69 242 SER A O 1
ATOM 1837 N N . GLY A 1 243 ? -3.460 10.725 33.077 1.00 95.50 243 GLY A N 1
ATOM 1838 C CA . GLY A 1 243 ? -3.239 10.877 31.644 1.00 95.50 243 GLY A CA 1
ATOM 1839 C C . GLY A 1 243 ? -4.054 9.906 30.798 1.00 95.50 243 GLY A C 1
ATOM 1840 O O . GLY A 1 243 ? -4.894 9.158 31.286 1.00 95.50 243 GLY A O 1
ATOM 1841 N N . TYR A 1 244 ? -3.777 9.920 29.497 1.00 96.44 244 TYR A N 1
ATOM 1842 C CA . TYR A 1 244 ? -4.387 9.006 28.540 1.00 96.44 244 TYR A CA 1
ATOM 1843 C C . TYR A 1 244 ? -3.752 7.617 28.641 1.00 96.44 244 TYR A C 1
ATOM 1845 O O . TYR A 1 244 ? -2.577 7.437 28.318 1.00 96.44 244 TYR A O 1
ATOM 1853 N N . SER A 1 245 ? -4.530 6.635 29.090 1.00 95.62 245 SER A N 1
ATOM 1854 C CA . SER A 1 245 ? -4.038 5.305 29.449 1.00 95.62 245 SER A CA 1
ATOM 1855 C C . SER A 1 245 ? -5.000 4.212 28.988 1.00 95.62 245 SER A C 1
ATOM 1857 O O . SER A 1 245 ? -6.218 4.387 28.987 1.00 95.62 245 SER A O 1
ATOM 1859 N N . VAL A 1 246 ? -4.461 3.046 28.620 1.00 95.25 246 VAL A N 1
ATOM 1860 C CA . VAL A 1 246 ? -5.276 1.844 28.358 1.00 95.25 246 VAL A CA 1
ATOM 1861 C C . VAL A 1 246 ? -5.923 1.306 29.639 1.00 95.25 246 VAL A C 1
ATOM 1863 O O . VAL A 1 246 ? -6.979 0.685 29.577 1.00 95.25 246 VAL A O 1
ATOM 1866 N N . GLY A 1 247 ? -5.324 1.591 30.799 1.00 95.44 247 GLY A N 1
ATOM 1867 C CA . GLY A 1 247 ? -5.836 1.177 32.104 1.00 95.44 247 GLY A CA 1
ATOM 1868 C C . GLY A 1 247 ? -6.932 2.074 32.675 1.00 95.44 247 GLY A C 1
ATOM 1869 O O . GLY A 1 247 ? -7.530 1.693 33.667 1.00 95.44 247 GLY A O 1
ATOM 1870 N N . ASP A 1 248 ? -7.202 3.236 32.074 1.00 95.38 248 ASP A N 1
ATOM 1871 C CA . ASP A 1 248 ? -8.328 4.093 32.464 1.00 95.38 248 ASP A CA 1
ATOM 1872 C C . ASP A 1 248 ? -9.616 3.534 31.845 1.00 95.38 248 ASP A C 1
ATOM 1874 O O . ASP A 1 248 ? -9.939 3.792 30.678 1.00 95.38 248 ASP A O 1
ATOM 1878 N N . VAL A 1 249 ? -10.290 2.669 32.600 1.00 93.81 249 VAL A N 1
ATOM 1879 C CA . VAL A 1 249 ? -11.491 1.956 32.160 1.00 93.81 249 VAL A CA 1
ATOM 1880 C C . VAL A 1 249 ? -12.700 2.879 32.231 1.00 93.81 249 VAL A C 1
ATOM 1882 O O . VAL A 1 249 ? -13.557 2.796 31.358 1.00 93.81 249 VAL A O 1
ATOM 1885 N N . ASP A 1 250 ? -12.777 3.762 33.226 1.00 92.12 250 ASP A N 1
ATOM 1886 C CA . ASP A 1 250 ? -13.942 4.620 33.475 1.00 92.12 250 ASP A CA 1
ATOM 1887 C C . ASP A 1 250 ? -13.888 6.008 32.805 1.00 92.12 250 ASP A C 1
ATOM 1889 O O . ASP A 1 250 ? -14.846 6.783 32.920 1.00 92.12 250 ASP A O 1
ATOM 1893 N N . PHE A 1 251 ? -12.824 6.276 32.036 1.00 94.12 251 PHE A N 1
ATOM 1894 C CA . PHE A 1 251 ? -12.569 7.513 31.284 1.00 94.12 251 PHE A CA 1
ATOM 1895 C C . PHE A 1 251 ? -12.391 8.735 32.187 1.00 94.12 251 PHE A C 1
ATOM 1897 O O . PHE A 1 251 ? -12.672 9.871 31.786 1.00 94.12 251 PHE A O 1
ATOM 1904 N N . SER A 1 252 ? -11.929 8.524 33.417 1.00 93.62 252 SER A N 1
ATOM 1905 C CA . SER A 1 252 ? -11.762 9.594 34.394 1.00 93.62 252 SER A CA 1
ATOM 1906 C C . SER A 1 252 ? -10.521 10.464 34.155 1.00 93.62 252 SER A C 1
ATOM 1908 O O . SER A 1 252 ? -10.430 11.561 34.727 1.00 93.62 252 SER A O 1
ATOM 1910 N N . GLY A 1 253 ? -9.587 9.996 33.319 1.00 95.00 253 GLY A N 1
ATOM 1911 C CA . GLY A 1 253 ? -8.251 10.560 33.125 1.00 95.00 253 GLY A CA 1
ATOM 1912 C C . GLY A 1 253 ? -7.233 10.091 34.167 1.00 95.00 253 GLY A C 1
ATOM 1913 O O . GLY A 1 253 ? -6.121 10.627 34.223 1.00 95.00 253 GLY A O 1
ATOM 1914 N N . GLN A 1 254 ? -7.604 9.131 35.019 1.00 95.31 254 GLN A N 1
ATOM 1915 C CA . GLN A 1 254 ? -6.763 8.574 36.073 1.00 95.31 254 GLN A CA 1
ATOM 1916 C C . GLN A 1 254 ? -6.842 7.047 36.048 1.00 95.31 254 GLN A C 1
ATOM 1918 O O . GLN A 1 254 ? -7.916 6.487 36.173 1.00 95.31 254 GLN A O 1
ATOM 1923 N N . THR A 1 255 ? -5.698 6.371 35.950 1.00 96.81 255 THR A N 1
ATOM 1924 C CA . THR A 1 255 ? -5.597 4.919 36.133 1.00 96.81 255 THR A CA 1
ATOM 1925 C C . THR A 1 255 ? -5.183 4.600 37.567 1.00 96.81 255 THR A C 1
ATOM 1927 O O . THR A 1 255 ? -4.097 4.996 38.012 1.00 96.81 255 THR A O 1
ATOM 1930 N N . VAL A 1 256 ? -6.027 3.859 38.287 1.00 96.62 256 VAL A N 1
ATOM 1931 C CA . VAL A 1 256 ? -5.865 3.551 39.714 1.00 96.62 256 VAL A CA 1
ATOM 1932 C C . VAL A 1 256 ? -6.103 2.065 39.989 1.00 96.62 256 VAL A C 1
ATOM 1934 O O . VAL A 1 256 ? -7.206 1.548 39.821 1.00 96.62 256 VAL A O 1
ATOM 1937 N N . TYR A 1 257 ? -5.087 1.374 40.516 1.00 97.00 257 TYR A N 1
ATOM 1938 C CA . TYR A 1 257 ? -5.169 -0.058 40.845 1.00 97.00 257 TYR A CA 1
ATOM 1939 C C . TYR A 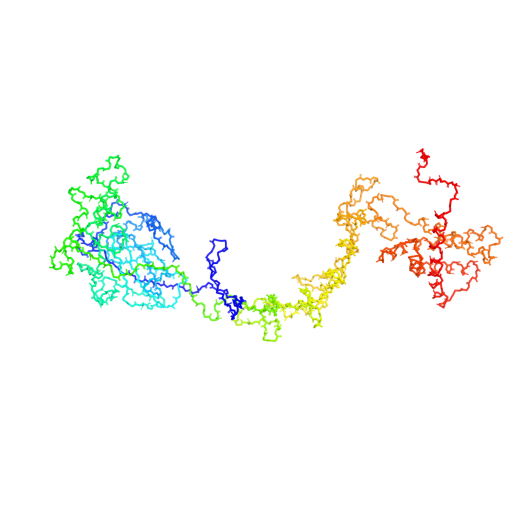1 257 ? -5.753 -0.342 42.240 1.00 97.00 257 TYR A C 1
ATOM 1941 O O . TYR A 1 257 ? -6.477 -1.314 42.424 1.00 97.00 257 TYR A O 1
ATOM 1949 N N . THR A 1 258 ? -5.447 0.482 43.247 1.00 95.94 258 THR A N 1
ATOM 1950 C CA . THR A 1 258 ? -5.991 0.316 44.607 1.00 95.94 258 THR A CA 1
ATOM 1951 C C . THR A 1 258 ? -6.218 1.663 45.282 1.00 95.94 258 THR A C 1
ATOM 1953 O O . THR A 1 258 ? -5.431 2.592 45.110 1.00 95.94 258 THR A O 1
ATOM 1956 N N . GLY A 1 259 ? -7.259 1.745 46.113 1.00 90.38 259 GLY A N 1
ATOM 1957 C CA . GLY A 1 259 ? -7.684 2.968 46.794 1.00 90.38 259 GLY A CA 1
ATOM 1958 C C . GLY A 1 259 ? -9.103 3.377 46.401 1.00 90.38 259 GLY A C 1
ATOM 1959 O O . GLY A 1 259 ? -9.881 2.559 45.914 1.00 90.38 259 GLY A O 1
ATOM 1960 N N . ALA A 1 260 ? -9.448 4.642 46.641 1.00 87.62 260 ALA A N 1
ATOM 1961 C CA . ALA A 1 260 ? -10.713 5.202 46.173 1.00 87.62 260 ALA A CA 1
ATOM 1962 C C . ALA A 1 260 ? -10.700 5.354 44.643 1.00 87.62 260 ALA A C 1
ATOM 1964 O O . ALA A 1 260 ? -9.656 5.671 44.078 1.00 87.62 260 ALA A O 1
ATOM 1965 N N . ASN A 1 261 ? -11.861 5.172 44.002 1.00 88.25 261 ASN A N 1
ATOM 1966 C CA . ASN A 1 261 ? -12.053 5.338 42.552 1.00 88.25 261 ASN A CA 1
ATOM 1967 C C . ASN A 1 261 ? -11.095 4.480 41.704 1.00 88.25 261 ASN A C 1
ATOM 1969 O O . ASN A 1 261 ? -10.464 4.969 40.778 1.00 88.25 261 ASN A O 1
ATOM 1973 N N . THR A 1 262 ? -10.941 3.204 42.063 1.00 95.06 262 THR A N 1
ATOM 1974 C CA . THR A 1 262 ? -10.103 2.265 41.306 1.00 95.06 262 THR A CA 1
ATOM 1975 C C . THR A 1 262 ? -10.799 1.719 40.059 1.00 95.06 262 THR A C 1
ATOM 1977 O O . THR A 1 262 ? -11.959 1.306 40.146 1.00 95.06 262 THR A O 1
ATOM 1980 N N . ASP A 1 263 ? -10.044 1.574 38.963 1.00 95.69 263 ASP A N 1
ATOM 1981 C CA . ASP A 1 263 ? -10.436 0.887 37.721 1.00 95.69 263 ASP A CA 1
ATOM 1982 C C . ASP A 1 263 ? -10.715 -0.616 37.899 1.00 95.69 263 ASP A C 1
ATOM 1984 O O . ASP A 1 263 ? -11.357 -1.247 37.060 1.00 95.69 263 ASP A O 1
ATOM 1988 N N . VAL A 1 264 ? -10.321 -1.204 39.033 1.00 95.19 264 VAL A N 1
ATOM 1989 C CA . VAL A 1 264 ? -10.727 -2.565 39.421 1.00 95.19 264 VAL A CA 1
ATOM 1990 C C . VAL A 1 264 ? -12.250 -2.653 39.594 1.00 95.19 264 VAL A C 1
ATOM 1992 O O . VAL A 1 264 ? -12.860 -3.668 39.259 1.00 95.19 264 VAL A O 1
ATOM 1995 N N . THR A 1 265 ? -12.884 -1.582 40.081 1.00 93.69 265 THR A N 1
ATOM 1996 C CA . THR A 1 265 ? -14.330 -1.541 40.352 1.00 93.69 265 THR A CA 1
ATOM 1997 C C . THR A 1 265 ? -15.180 -1.650 39.080 1.00 93.69 265 THR A C 1
ATOM 1999 O O . THR A 1 265 ? -16.053 -2.522 39.040 1.00 93.69 265 THR A O 1
ATOM 2002 N N . PRO A 1 266 ? -1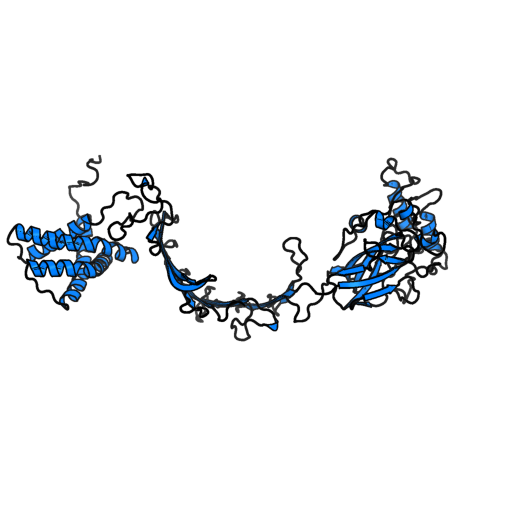4.974 -0.829 38.026 1.00 93.31 266 PRO A N 1
ATOM 2003 C CA . PRO A 1 266 ? -15.724 -0.980 36.782 1.00 93.31 266 PRO A CA 1
ATOM 2004 C C . PRO A 1 266 ? -15.489 -2.345 36.121 1.00 93.31 266 PRO A C 1
ATOM 2006 O O . PRO A 1 266 ? -16.460 -2.939 35.660 1.00 93.31 266 PRO A O 1
ATOM 2009 N N . ILE A 1 267 ? -14.271 -2.905 36.150 1.00 94.56 267 ILE A N 1
ATOM 2010 C CA . ILE A 1 267 ? -14.006 -4.264 35.631 1.00 94.56 267 ILE A CA 1
ATOM 2011 C C . ILE A 1 267 ? -14.827 -5.311 36.394 1.00 94.56 267 ILE A C 1
ATOM 2013 O O . ILE A 1 267 ? -15.517 -6.129 35.782 1.00 94.56 267 ILE A O 1
ATOM 2017 N N . TYR A 1 268 ? -14.803 -5.267 37.730 1.00 93.69 268 TYR A N 1
ATOM 2018 C CA . TYR A 1 268 ? -15.599 -6.167 38.563 1.00 93.69 268 TYR A CA 1
ATOM 2019 C C . TYR A 1 268 ? -17.093 -6.069 38.233 1.00 93.69 268 TYR A C 1
ATOM 2021 O O . TYR A 1 268 ? -17.755 -7.089 38.039 1.00 93.69 268 TYR A O 1
ATOM 2029 N N . ASN A 1 269 ? -17.621 -4.848 38.121 1.00 92.19 269 ASN A N 1
ATOM 2030 C CA . ASN A 1 269 ? -19.029 -4.614 37.809 1.00 92.19 269 ASN A CA 1
ATOM 2031 C C . ASN A 1 269 ? -19.404 -5.126 36.415 1.00 92.19 269 ASN A C 1
ATOM 2033 O O . ASN A 1 269 ? -20.497 -5.665 36.247 1.00 92.19 269 ASN A O 1
ATOM 2037 N N . ILE A 1 270 ? -18.518 -4.989 35.428 1.00 93.62 270 ILE A N 1
ATOM 2038 C CA . ILE A 1 270 ? -18.726 -5.507 34.073 1.00 93.62 270 ILE A CA 1
ATOM 2039 C C . ILE A 1 270 ? -18.831 -7.039 34.087 1.00 93.62 270 ILE A C 1
ATOM 2041 O O . ILE A 1 270 ? -19.775 -7.587 33.522 1.00 93.62 270 ILE A O 1
ATOM 2045 N N . ILE A 1 271 ? -17.918 -7.728 34.780 1.00 94.75 271 ILE A N 1
ATOM 2046 C CA . ILE A 1 271 ? -17.910 -9.199 34.883 1.00 94.75 271 ILE A CA 1
ATOM 2047 C C . ILE A 1 271 ? -19.106 -9.711 35.692 1.00 94.75 271 ILE A C 1
ATOM 2049 O O . ILE A 1 271 ? -19.757 -10.682 35.303 1.00 94.75 271 ILE A O 1
ATOM 2053 N N . SER A 1 272 ? -19.394 -9.073 36.826 1.00 93.19 272 SER A N 1
ATOM 2054 C CA . SER A 1 272 ? -20.464 -9.477 37.743 1.00 93.19 272 SER A CA 1
ATOM 2055 C C . SER A 1 272 ? -21.846 -9.311 37.105 1.00 93.19 272 SER A C 1
ATOM 2057 O O . SER A 1 272 ? -22.672 -10.215 37.166 1.00 93.19 272 SER A O 1
ATOM 2059 N N . ASN A 1 273 ? -22.074 -8.196 36.403 1.00 91.56 273 ASN A N 1
ATOM 2060 C CA . ASN A 1 273 ? -23.359 -7.910 35.761 1.00 91.56 273 ASN A CA 1
ATOM 2061 C C . ASN A 1 273 ? -23.482 -8.486 34.341 1.00 91.56 273 ASN A C 1
ATOM 2063 O O . ASN A 1 273 ? -24.490 -8.249 33.670 1.00 91.56 273 ASN A O 1
ATOM 2067 N N . HIS A 1 274 ? -22.481 -9.220 33.847 1.00 93.38 274 HIS A N 1
ATOM 2068 C CA . HIS A 1 274 ? -22.567 -9.845 32.534 1.00 93.38 274 HIS A CA 1
ATOM 2069 C C . HIS A 1 274 ? -23.712 -10.881 32.531 1.00 93.38 274 HIS A C 1
ATOM 2071 O O . HIS A 1 274 ? -23.698 -11.782 33.369 1.00 93.38 274 HIS A O 1
ATOM 2077 N N . PRO A 1 275 ? -24.675 -10.852 31.584 1.00 92.12 275 PRO A N 1
ATOM 2078 C CA . PRO A 1 275 ? -25.850 -11.736 31.639 1.00 92.12 275 PRO A CA 1
ATOM 2079 C C . PRO A 1 275 ? -25.517 -13.238 31.601 1.00 92.12 275 PRO A C 1
ATOM 2081 O O . PRO A 1 275 ? -26.275 -14.066 32.095 1.00 92.12 275 PRO A O 1
ATOM 2084 N N . GLY A 1 276 ? -24.363 -13.597 31.029 1.00 90.94 276 GLY A N 1
ATOM 2085 C CA . GLY A 1 276 ? -23.832 -14.965 31.050 1.00 90.94 276 GLY A CA 1
ATOM 2086 C C . GLY A 1 276 ? -23.240 -15.412 32.397 1.00 90.94 276 GLY A C 1
ATOM 2087 O O . GLY A 1 276 ? -23.049 -16.608 32.591 1.00 90.94 276 GLY A O 1
ATOM 2088 N N . ASN A 1 277 ? -22.973 -14.497 33.335 1.00 92.88 277 ASN A N 1
ATOM 2089 C CA . ASN A 1 277 ? -22.427 -14.790 34.664 1.00 92.88 277 ASN A CA 1
ATOM 2090 C C . ASN A 1 277 ? -23.534 -14.986 35.715 1.00 92.88 277 ASN A C 1
ATOM 2092 O O . ASN A 1 277 ? -23.471 -14.477 36.829 1.00 92.88 277 ASN A O 1
ATOM 2096 N N . PHE A 1 278 ? -24.573 -15.746 35.377 1.00 88.50 278 PHE A N 1
ATOM 2097 C CA . PHE A 1 278 ? -25.752 -15.936 36.232 1.00 88.50 278 PHE A CA 1
ATOM 2098 C C . PHE A 1 278 ? -25.466 -16.659 37.566 1.00 88.50 278 PHE A C 1
ATOM 2100 O O . PHE A 1 278 ? -26.316 -16.663 38.453 1.00 88.50 278 PHE A O 1
ATOM 2107 N N . LEU A 1 279 ? -24.282 -17.267 37.724 1.00 91.38 279 LEU A N 1
ATOM 2108 C CA . LEU A 1 279 ? -23.808 -17.865 38.981 1.00 91.38 279 LEU A CA 1
ATOM 2109 C C . LEU A 1 279 ? -22.917 -16.921 39.809 1.00 91.38 279 LEU A C 1
ATOM 2111 O O . LEU A 1 279 ? -22.434 -17.336 40.860 1.00 91.38 279 LEU A O 1
ATOM 2115 N N . ASN A 1 280 ? -22.679 -15.685 39.350 1.00 89.38 280 ASN A N 1
ATOM 2116 C CA . ASN A 1 280 ? -21.769 -14.717 39.974 1.00 89.38 280 ASN A CA 1
ATOM 2117 C C . ASN A 1 280 ? -20.370 -15.302 40.247 1.00 89.38 280 ASN A C 1
ATOM 2119 O O . ASN A 1 280 ? -19.783 -15.100 41.312 1.00 89.38 280 ASN A O 1
ATOM 2123 N N . SER A 1 281 ? -19.832 -16.057 39.287 1.00 92.19 281 SER A N 1
ATOM 2124 C CA . SER A 1 281 ? -18.486 -16.613 39.391 1.00 92.19 281 SER A CA 1
ATOM 2125 C C . SER A 1 281 ? -17.444 -15.499 39.302 1.00 92.19 281 SER A C 1
ATOM 2127 O O . SER A 1 281 ? -17.452 -14.697 38.366 1.00 92.19 281 SER A O 1
ATOM 2129 N N . SER A 1 282 ? -16.501 -15.484 40.245 1.00 85.12 282 SER A N 1
ATOM 2130 C CA . SER A 1 282 ? -15.352 -14.569 40.237 1.00 85.12 282 SER A CA 1
ATOM 2131 C C . SER A 1 282 ? -14.319 -14.903 39.157 1.00 85.12 282 SER A C 1
ATOM 2133 O O . SER A 1 282 ? -13.486 -14.063 38.827 1.00 85.12 282 SER A O 1
ATOM 2135 N N . SER A 1 283 ? -14.373 -16.113 38.592 1.00 89.56 283 SER A N 1
ATOM 2136 C CA . SER A 1 283 ? -13.522 -16.558 37.485 1.00 89.56 283 SER A CA 1
ATOM 2137 C C . SER A 1 283 ? -14.227 -16.505 36.128 1.00 89.56 283 SER A C 1
ATOM 2139 O O . SER A 1 283 ? -13.738 -17.096 35.166 1.00 89.56 283 SER A O 1
ATOM 2141 N N . PHE A 1 284 ? -15.392 -15.853 36.042 1.00 94.12 284 PHE A N 1
ATOM 2142 C CA . PHE A 1 284 ? -16.095 -15.691 34.775 1.00 94.12 284 PHE A CA 1
ATOM 2143 C C . PHE A 1 284 ? -15.248 -14.879 33.791 1.00 94.12 284 PHE A C 1
ATOM 2145 O O . PHE A 1 284 ? -14.642 -13.872 34.160 1.00 94.12 284 PHE A O 1
ATOM 2152 N N . VAL A 1 285 ? -15.224 -15.328 32.538 1.00 93.50 285 VAL A N 1
ATOM 2153 C CA . VAL A 1 285 ? -14.485 -14.677 31.458 1.00 93.50 285 VAL A CA 1
ATOM 2154 C C . VAL A 1 285 ? -15.468 -14.260 30.379 1.00 93.50 285 VAL A C 1
ATOM 2156 O O . VAL A 1 285 ? -16.166 -15.098 29.805 1.00 93.50 285 VAL A O 1
ATOM 2159 N N . ILE A 1 286 ? -15.495 -12.967 30.078 1.00 94.38 286 ILE A N 1
ATOM 2160 C CA . ILE A 1 286 ? -16.211 -12.429 28.926 1.00 94.38 286 ILE A CA 1
ATOM 2161 C C . ILE A 1 286 ? -15.312 -12.606 27.703 1.00 94.38 286 ILE A C 1
ATOM 2163 O O . ILE A 1 286 ? -14.141 -12.242 27.727 1.00 94.38 286 ILE A O 1
ATOM 2167 N N . GLN A 1 287 ? -15.857 -13.167 26.629 1.00 91.69 287 GLN A N 1
ATOM 2168 C CA . GLN A 1 287 ? -15.164 -13.357 25.354 1.00 91.69 287 GLN A CA 1
ATOM 2169 C C . GLN A 1 287 ? -15.728 -12.366 24.334 1.00 91.69 287 GLN A C 1
ATOM 2171 O O . GLN A 1 287 ? -16.941 -12.186 24.288 1.00 91.69 287 GLN A O 1
ATOM 2176 N N . SER A 1 288 ? -14.897 -11.763 23.477 1.00 89.00 288 SER A N 1
ATOM 2177 C CA . SER A 1 288 ? -15.412 -10.841 22.439 1.00 89.00 288 SER A CA 1
ATOM 2178 C C . SER A 1 288 ? -16.284 -11.525 21.376 1.00 89.00 288 SER A C 1
ATOM 2180 O O . SER A 1 288 ? -17.101 -10.881 20.727 1.00 89.00 288 SER A O 1
ATOM 2182 N N . GLY A 1 289 ? -16.079 -12.826 21.142 1.00 86.12 289 GLY A N 1
ATOM 2183 C CA . GLY A 1 289 ? -16.674 -13.563 20.020 1.00 86.12 289 GLY A CA 1
ATOM 2184 C C . GLY A 1 289 ? -16.015 -13.276 18.663 1.00 86.12 289 GLY A C 1
ATOM 2185 O O . GLY A 1 289 ? -16.137 -14.089 17.749 1.00 86.12 289 GLY A O 1
ATOM 2186 N N . VAL A 1 290 ? -15.264 -12.178 18.533 1.00 93.50 290 VAL A N 1
ATOM 2187 C CA . VAL A 1 290 ? -14.497 -11.817 17.336 1.00 93.50 290 VAL A CA 1
ATOM 2188 C C . VAL A 1 290 ? -13.142 -12.532 17.368 1.00 93.50 290 VAL A C 1
ATOM 2190 O O . VAL A 1 290 ? -12.377 -12.346 18.315 1.00 93.50 290 VAL A O 1
ATOM 2193 N N . PRO A 1 291 ? -12.786 -13.332 16.350 1.00 92.44 291 PRO A N 1
ATOM 2194 C CA . PRO A 1 291 ? -11.492 -13.999 16.338 1.00 92.44 291 PRO A CA 1
ATOM 2195 C C . PRO A 1 291 ? -10.360 -12.995 16.076 1.00 92.44 291 PRO A C 1
ATOM 2197 O O . PRO A 1 291 ? -10.535 -12.006 15.355 1.00 92.44 291 PRO A O 1
ATOM 2200 N N . ALA A 1 292 ? -9.179 -13.257 16.634 1.00 91.38 292 ALA A N 1
ATOM 2201 C CA . ALA A 1 292 ? -7.993 -12.455 16.354 1.00 91.38 292 ALA A CA 1
ATOM 2202 C C . ALA A 1 292 ? -7.578 -12.576 14.867 1.00 91.38 292 ALA A C 1
ATOM 2204 O O . ALA A 1 292 ? -7.730 -13.652 14.274 1.00 91.38 292 ALA A O 1
ATOM 2205 N N . PRO A 1 293 ? -7.045 -11.505 14.245 1.00 91.31 293 PRO A N 1
ATOM 2206 C CA . PRO A 1 293 ? -6.508 -11.570 12.891 1.00 91.31 293 PRO A CA 1
ATOM 2207 C C . PRO A 1 293 ? -5.389 -12.606 12.754 1.00 91.31 293 PRO A C 1
ATOM 2209 O O . PRO A 1 293 ? -4.439 -12.605 13.534 1.00 91.31 293 PRO A O 1
ATOM 2212 N N . THR A 1 294 ? -5.458 -13.450 11.725 1.00 88.94 294 THR A N 1
ATOM 2213 C CA . THR A 1 294 ? -4.387 -14.402 11.376 1.00 88.94 294 THR A CA 1
ATOM 2214 C C . THR A 1 294 ? -3.512 -13.901 10.229 1.00 88.94 294 THR A C 1
ATOM 2216 O O . THR A 1 294 ? -2.426 -14.429 10.006 1.00 88.94 294 THR A O 1
ATOM 2219 N N . SER A 1 295 ? -3.978 -12.904 9.470 1.00 82.62 295 SER A N 1
ATOM 2220 C CA . SER A 1 295 ? -3.229 -12.295 8.367 1.00 82.62 295 SER A CA 1
ATOM 2221 C C . SER A 1 295 ? -3.733 -10.888 8.034 1.00 82.62 295 SER A C 1
ATOM 2223 O O . SER A 1 295 ? -4.912 -10.579 8.222 1.00 82.62 295 SER A O 1
ATOM 2225 N N . TYR A 1 296 ? -2.828 -10.063 7.503 1.00 84.31 296 TYR A N 1
ATOM 2226 C CA . TYR A 1 296 ? -3.080 -8.699 7.038 1.00 84.31 296 TYR A CA 1
ATOM 2227 C C . TYR A 1 296 ? -2.680 -8.607 5.565 1.00 84.31 296 TYR A C 1
ATOM 2229 O O . TYR A 1 296 ? -1.496 -8.577 5.238 1.00 84.31 296 TYR A O 1
ATOM 2237 N N . ASN A 1 297 ? -3.666 -8.589 4.670 1.00 78.38 297 ASN A N 1
ATOM 2238 C CA . ASN A 1 297 ? -3.455 -8.632 3.225 1.00 78.38 297 ASN A CA 1
ATOM 2239 C C . ASN A 1 297 ? -4.209 -7.481 2.568 1.00 78.38 297 ASN A C 1
ATOM 2241 O O . ASN A 1 297 ? -5.424 -7.547 2.410 1.00 78.38 297 ASN A O 1
ATOM 2245 N N . LEU A 1 298 ? -3.498 -6.419 2.186 1.00 71.81 298 LEU A N 1
ATOM 2246 C CA . LEU A 1 298 ? -4.114 -5.232 1.594 1.00 71.81 298 LEU A CA 1
ATOM 2247 C C . LEU A 1 298 ? -4.860 -5.615 0.301 1.00 71.81 298 LEU A C 1
ATOM 2249 O O . LEU A 1 298 ? -4.226 -5.916 -0.708 1.00 71.81 298 LEU A O 1
ATOM 2253 N N . VAL A 1 299 ? -6.196 -5.565 0.301 1.00 63.09 299 VAL A N 1
ATOM 2254 C CA . VAL A 1 299 ? -6.995 -5.775 -0.921 1.00 63.09 299 VAL A CA 1
ATOM 2255 C C . VAL A 1 299 ? -7.295 -4.424 -1.548 1.00 63.09 299 VAL A C 1
ATOM 2257 O O . VAL A 1 299 ? -8.076 -3.639 -1.020 1.00 63.09 299 VAL A O 1
ATOM 2260 N N . GLN A 1 300 ? -6.631 -4.089 -2.643 1.00 57.12 300 GLN A N 1
ATOM 2261 C CA . GLN A 1 300 ? -6.985 -2.918 -3.447 1.00 57.12 300 GLN A CA 1
ATOM 2262 C C . GLN A 1 300 ? -7.999 -3.313 -4.515 1.00 57.12 300 GLN A C 1
ATOM 2264 O O . GLN A 1 300 ? -7.962 -4.455 -4.974 1.00 57.12 300 GLN A O 1
ATOM 2269 N N . GLY A 1 301 ? -8.888 -2.373 -4.870 1.00 48.53 301 GLY A N 1
ATOM 2270 C CA . GLY A 1 301 ? -9.892 -2.500 -5.933 1.00 48.53 301 GLY A CA 1
ATOM 2271 C C . GLY A 1 301 ? -9.440 -3.427 -7.048 1.00 48.53 301 GLY A C 1
ATOM 2272 O O . GLY A 1 301 ? -8.468 -3.116 -7.734 1.00 48.53 301 GLY A O 1
ATOM 2273 N N . GLY A 1 302 ? -10.107 -4.574 -7.191 1.00 39.84 302 GLY A N 1
ATOM 2274 C CA . GLY A 1 302 ? -9.895 -5.452 -8.326 1.00 39.84 302 GLY A CA 1
ATOM 2275 C C . GLY A 1 302 ? -10.247 -4.687 -9.591 1.00 39.84 302 GLY A C 1
ATOM 2276 O O . GLY A 1 302 ? -11.388 -4.281 -9.781 1.00 39.84 302 GLY A O 1
ATOM 2277 N N . SER A 1 303 ? -9.244 -4.470 -10.427 1.00 42.56 303 SER A N 1
ATOM 2278 C CA . SER A 1 303 ? -9.431 -4.082 -11.808 1.00 42.56 303 SER A CA 1
ATOM 2279 C C . SER A 1 303 ? -10.256 -5.160 -12.510 1.00 42.56 303 SER A C 1
ATOM 2281 O O . SER A 1 303 ? -9.823 -6.310 -12.580 1.00 42.56 303 SER A O 1
ATOM 2283 N N . THR A 1 304 ? -11.417 -4.813 -13.061 1.00 42.19 304 THR A N 1
ATOM 2284 C CA . THR A 1 304 ? -11.987 -5.587 -14.172 1.00 42.19 304 THR A CA 1
ATOM 2285 C C . THR A 1 304 ? -10.946 -5.656 -15.299 1.00 42.19 304 THR A C 1
ATOM 2287 O O . THR A 1 304 ? -9.985 -4.888 -15.305 1.00 42.19 304 THR A O 1
ATOM 2290 N N . SER A 1 305 ? -11.085 -6.564 -16.271 1.00 41.97 305 SER A N 1
ATOM 2291 C CA . SER A 1 305 ? -10.098 -6.737 -17.360 1.00 41.97 305 SER A CA 1
ATOM 2292 C C . SER A 1 305 ? -9.729 -5.436 -18.108 1.00 41.97 305 SER A C 1
ATOM 2294 O O . SER A 1 305 ? -8.717 -5.419 -18.801 1.00 41.97 305 SER A O 1
ATOM 2296 N N . GLY A 1 306 ? -10.505 -4.352 -17.953 1.00 46.00 306 GLY A N 1
ATOM 2297 C CA . GLY A 1 306 ? -10.212 -3.009 -18.457 1.00 46.00 306 GLY A CA 1
ATOM 2298 C C . GLY A 1 306 ? -9.387 -2.081 -17.543 1.00 46.00 306 GLY A C 1
ATOM 2299 O O . GLY A 1 306 ? -8.943 -1.039 -18.031 1.00 46.00 306 GLY A O 1
ATOM 2300 N N . ASP A 1 307 ? -9.116 -2.413 -16.271 1.00 52.00 307 ASP A N 1
ATOM 2301 C CA . ASP A 1 307 ? -8.448 -1.495 -15.319 1.00 52.00 307 ASP A CA 1
ATOM 2302 C C . ASP A 1 307 ? -6.977 -1.838 -15.012 1.00 52.00 307 ASP A C 1
ATOM 2304 O O . ASP A 1 307 ? -6.325 -1.149 -14.223 1.00 52.00 307 ASP A O 1
ATOM 2308 N N . TYR A 1 308 ? -6.403 -2.851 -15.667 1.00 65.06 308 TYR A N 1
ATOM 2309 C CA . TYR A 1 308 ? -4.946 -3.003 -15.702 1.00 65.06 308 TYR A CA 1
ATOM 2310 C C . TYR A 1 308 ? -4.339 -1.859 -16.531 1.00 65.06 308 TYR A C 1
ATOM 2312 O O . TYR A 1 308 ? -4.910 -1.437 -17.539 1.00 65.06 308 TYR A O 1
ATOM 2320 N N . LEU A 1 309 ? -3.199 -1.311 -16.100 1.00 68.56 309 LEU A N 1
ATOM 2321 C CA . LEU A 1 309 ? -2.419 -0.370 -16.920 1.00 68.56 309 LEU A CA 1
ATOM 2322 C C . LEU A 1 309 ? -1.709 -1.096 -18.053 1.00 68.56 309 LEU A C 1
ATOM 2324 O O . LEU A 1 309 ? -1.420 -0.481 -19.074 1.00 68.56 309 LEU A O 1
ATOM 2328 N N . GLN A 1 310 ? -1.399 -2.370 -17.821 1.00 79.12 310 GLN A N 1
ATOM 2329 C CA . GLN A 1 310 ? -0.712 -3.242 -18.752 1.00 79.12 310 GLN A CA 1
ATOM 2330 C C . GLN A 1 310 ? -0.786 -4.688 -18.269 1.00 79.12 310 GLN A C 1
ATOM 2332 O O . GLN A 1 310 ? -0.625 -4.955 -17.070 1.00 79.12 310 GLN A O 1
ATOM 2337 N N . VAL A 1 311 ? -0.930 -5.609 -19.210 1.00 83.88 311 VAL A N 1
ATOM 2338 C CA . VAL A 1 311 ? -0.604 -7.023 -19.034 1.00 83.88 311 VAL A CA 1
ATOM 2339 C C . VAL A 1 311 ? 0.674 -7.325 -19.819 1.00 83.88 311 VAL A C 1
ATOM 2341 O O . VAL A 1 311 ? 0.965 -6.706 -20.837 1.00 83.88 311 VAL A O 1
ATOM 2344 N N . VAL A 1 312 ? 1.513 -8.197 -19.266 1.00 90.12 312 VAL A N 1
ATOM 2345 C CA . VAL A 1 312 ? 2.727 -8.680 -19.920 1.00 90.12 312 VAL A CA 1
ATOM 2346 C C . VAL A 1 312 ? 2.673 -10.196 -19.941 1.00 90.12 312 VAL A C 1
ATOM 2348 O O . VAL A 1 312 ? 2.830 -10.835 -18.896 1.00 90.12 312 VAL A O 1
ATOM 2351 N N . ASP A 1 313 ? 2.469 -10.754 -21.123 1.00 92.12 313 ASP A N 1
ATOM 2352 C CA . ASP A 1 313 ? 2.475 -12.184 -21.387 1.00 92.12 313 ASP A CA 1
ATOM 2353 C C . ASP A 1 313 ? 3.873 -12.643 -21.774 1.00 92.12 313 ASP A C 1
ATOM 2355 O O . ASP A 1 313 ? 4.537 -12.048 -22.624 1.00 92.12 313 ASP A O 1
ATOM 2359 N N . LEU A 1 314 ? 4.322 -13.724 -21.148 1.00 93.62 314 LEU A N 1
ATOM 2360 C CA . LEU A 1 314 ? 5.650 -14.289 -21.320 1.00 93.62 314 LEU A CA 1
ATOM 2361 C C . LEU A 1 314 ? 5.538 -15.684 -21.921 1.00 93.62 314 LEU A C 1
ATOM 2363 O O . LEU A 1 314 ? 4.802 -16.542 -21.432 1.00 93.62 314 LEU A O 1
ATOM 2367 N N . ALA A 1 315 ? 6.336 -15.928 -22.955 1.00 91.69 315 ALA A N 1
ATOM 2368 C CA . ALA A 1 315 ? 6.557 -17.261 -23.482 1.00 91.69 315 ALA A CA 1
ATOM 2369 C C . ALA A 1 315 ? 8.045 -17.603 -23.471 1.00 91.69 315 ALA A C 1
ATOM 2371 O O . ALA A 1 315 ? 8.933 -16.743 -23.528 1.00 91.69 315 ALA A O 1
ATOM 2372 N N . TYR A 1 316 ? 8.298 -18.902 -23.372 1.00 90.00 316 TYR A N 1
ATOM 2373 C CA . TYR A 1 316 ? 9.620 -19.447 -23.141 1.00 90.00 316 TYR A CA 1
ATOM 2374 C C . TYR A 1 316 ? 10.016 -20.389 -24.265 1.00 90.00 316 TYR A C 1
ATOM 2376 O O . TYR A 1 316 ? 9.212 -21.166 -24.782 1.00 90.00 316 TYR A O 1
ATOM 2384 N N . HIS A 1 317 ? 11.300 -20.368 -24.587 1.00 86.88 317 HIS A N 1
ATOM 2385 C CA . HIS A 1 317 ? 11.946 -21.417 -25.345 1.00 86.88 317 HIS A CA 1
ATOM 2386 C C . HIS A 1 317 ? 11.866 -22.748 -24.581 1.00 86.88 317 HIS A C 1
ATOM 2388 O O . HIS A 1 317 ? 11.830 -22.774 -23.346 1.00 86.88 317 HIS A O 1
ATOM 2394 N N . ILE A 1 318 ? 11.923 -23.874 -25.298 1.00 84.62 318 ILE A N 1
ATOM 2395 C CA . ILE A 1 318 ? 11.912 -25.218 -24.688 1.00 84.62 318 ILE A CA 1
ATOM 2396 C C . ILE A 1 318 ? 13.082 -25.444 -23.714 1.00 84.62 318 ILE A C 1
ATOM 2398 O O . ILE A 1 318 ? 13.007 -26.304 -22.845 1.00 84.62 318 ILE A O 1
ATOM 2402 N N . ARG A 1 319 ? 14.148 -24.637 -23.822 1.00 85.62 319 ARG A N 1
ATOM 2403 C CA . ARG A 1 319 ? 15.326 -24.653 -22.934 1.00 85.62 319 ARG A CA 1
ATOM 2404 C C . ARG A 1 319 ? 15.256 -23.633 -21.785 1.00 85.62 319 ARG A C 1
ATOM 2406 O O . ARG A 1 319 ? 16.252 -23.418 -21.109 1.00 85.62 319 ARG A O 1
ATOM 2413 N N . GLY A 1 320 ? 14.104 -22.995 -21.569 1.00 85.00 320 GLY A N 1
ATOM 2414 C CA . GLY A 1 320 ? 13.825 -22.171 -20.386 1.00 85.00 320 GLY A CA 1
ATOM 2415 C C . GLY A 1 320 ? 14.137 -20.676 -20.499 1.00 85.00 320 GLY A C 1
ATOM 2416 O O . GLY A 1 320 ? 13.733 -19.924 -19.617 1.00 85.00 320 GLY A O 1
ATOM 2417 N N . SER A 1 321 ? 14.788 -20.210 -21.569 1.00 86.81 321 SER A N 1
ATOM 2418 C CA . SER A 1 321 ? 14.952 -18.772 -21.827 1.00 86.81 321 SER A CA 1
ATOM 2419 C C . SER A 1 321 ? 13.623 -18.130 -22.237 1.00 86.81 321 SER A C 1
ATOM 2421 O O . SER A 1 321 ? 12.832 -18.746 -22.949 1.00 86.81 321 SER A O 1
ATOM 2423 N N . VAL A 1 322 ? 13.363 -16.889 -21.814 1.00 90.06 322 VAL A N 1
ATOM 2424 C CA . VAL A 1 322 ? 12.245 -16.100 -22.365 1.00 90.06 322 VAL A CA 1
ATOM 2425 C C . VAL A 1 322 ? 12.529 -15.870 -23.846 1.00 90.06 322 VAL A C 1
ATOM 2427 O O . VAL A 1 322 ? 13.597 -15.372 -24.198 1.00 90.06 322 VAL A O 1
ATOM 2430 N N . ASN A 1 323 ? 11.587 -16.240 -24.709 1.00 91.38 323 ASN A N 1
ATOM 2431 C CA . ASN A 1 323 ? 11.695 -16.003 -26.148 1.00 91.38 323 ASN A CA 1
ATOM 2432 C C . ASN A 1 323 ? 10.601 -15.076 -26.675 1.00 91.38 323 ASN A C 1
ATOM 2434 O O . ASN A 1 323 ? 10.721 -14.602 -27.798 1.00 91.38 323 ASN A O 1
ATOM 2438 N N . CYS A 1 324 ? 9.555 -14.798 -25.896 1.00 94.06 324 CYS A N 1
ATOM 2439 C CA . CYS A 1 324 ? 8.470 -13.929 -26.324 1.00 94.06 324 CYS A CA 1
ATOM 2440 C C . CYS A 1 324 ? 7.900 -13.106 -25.173 1.00 94.06 324 CYS A C 1
ATOM 2442 O O . CYS A 1 324 ? 7.739 -13.604 -24.059 1.00 94.06 324 CYS A O 1
ATOM 2444 N N . ILE A 1 325 ? 7.567 -11.861 -25.493 1.00 95.19 325 ILE A N 1
ATOM 2445 C CA . ILE A 1 325 ? 6.807 -10.923 -24.677 1.00 95.19 325 ILE A CA 1
ATOM 2446 C C . ILE A 1 325 ? 5.666 -10.403 -25.549 1.00 95.19 325 ILE A C 1
ATOM 2448 O O . ILE A 1 325 ? 5.944 -9.868 -26.625 1.00 95.19 325 ILE A O 1
ATOM 2452 N N . ASN A 1 326 ? 4.421 -10.542 -25.090 1.00 93.81 326 ASN A N 1
ATOM 2453 C CA . ASN A 1 326 ? 3.209 -10.094 -25.790 1.00 93.81 326 ASN A CA 1
ATOM 2454 C C . ASN A 1 326 ? 3.179 -10.589 -27.244 1.00 93.81 326 ASN A C 1
ATOM 2456 O O . ASN A 1 326 ? 3.287 -9.837 -28.216 1.00 93.81 326 ASN A O 1
ATOM 2460 N N . CYS A 1 327 ? 3.122 -11.911 -27.390 1.00 91.00 327 CYS A N 1
ATOM 2461 C CA . CYS A 1 327 ? 3.093 -12.583 -28.680 1.00 91.00 327 CYS A CA 1
ATOM 2462 C C . CYS A 1 327 ? 1.783 -13.336 -28.862 1.00 91.00 327 CYS A C 1
ATOM 2464 O O . CYS A 1 327 ? 1.238 -13.897 -27.914 1.00 91.00 327 CYS A O 1
ATOM 2466 N N . ASN A 1 328 ? 1.312 -13.416 -30.105 1.00 88.31 328 ASN A N 1
ATOM 2467 C CA . ASN A 1 328 ? 0.183 -14.280 -30.426 1.00 88.31 328 ASN A CA 1
ATOM 2468 C C . ASN A 1 328 ? 0.571 -15.771 -30.341 1.00 88.31 328 ASN A C 1
ATOM 2470 O O . ASN A 1 328 ? 1.740 -16.122 -30.170 1.00 88.31 328 ASN A O 1
ATOM 2474 N N . ALA A 1 329 ? -0.409 -16.662 -30.520 1.00 84.88 329 ALA A N 1
ATOM 2475 C CA . ALA A 1 329 ? -0.203 -18.113 -30.464 1.00 84.88 329 ALA A CA 1
ATOM 2476 C C . ALA A 1 329 ? 0.862 -18.641 -31.450 1.00 84.88 329 ALA A C 1
ATOM 2478 O O . ALA A 1 329 ? 1.449 -19.693 -31.214 1.00 84.88 329 ALA A O 1
ATOM 2479 N N . SER A 1 330 ? 1.145 -17.902 -32.526 1.00 85.06 330 SER A N 1
ATOM 2480 C CA . SER A 1 330 ? 2.176 -18.233 -33.516 1.00 85.06 330 SER A CA 1
ATOM 2481 C C . SER A 1 330 ? 3.561 -17.664 -33.171 1.00 85.06 330 SER A C 1
ATOM 2483 O O . SER A 1 330 ? 4.481 -17.773 -33.977 1.00 85.06 330 SER A O 1
ATOM 2485 N N . GLY A 1 331 ? 3.731 -17.030 -32.006 1.00 83.94 331 GLY A N 1
ATOM 2486 C CA . GLY A 1 331 ? 4.997 -16.436 -31.568 1.00 83.94 331 GLY A CA 1
ATOM 2487 C C . GLY A 1 331 ? 5.328 -15.091 -32.222 1.00 83.94 331 GLY A C 1
ATOM 2488 O O . GLY A 1 331 ? 6.475 -14.655 -32.161 1.00 83.94 331 GLY A O 1
ATOM 2489 N N . VAL A 1 332 ? 4.354 -14.423 -32.847 1.00 88.56 332 VAL A N 1
ATOM 2490 C CA . VAL A 1 332 ? 4.563 -13.115 -33.487 1.00 88.56 332 VAL A CA 1
ATOM 2491 C C . VAL A 1 332 ? 4.307 -11.990 -32.475 1.00 88.56 332 VAL A C 1
ATOM 2493 O O . VAL A 1 332 ? 3.209 -11.960 -31.905 1.00 88.56 332 VAL A O 1
ATOM 2496 N N . PRO A 1 333 ? 5.245 -11.034 -32.286 1.00 91.12 333 PRO A N 1
ATOM 2497 C CA . PRO A 1 333 ? 5.043 -9.860 -31.432 1.00 91.12 333 PRO A CA 1
ATOM 2498 C C . PRO A 1 333 ? 3.791 -9.084 -31.840 1.00 91.12 333 PRO A C 1
ATOM 2500 O O . PRO A 1 333 ? 3.728 -8.518 -32.934 1.00 91.12 333 PRO A O 1
ATOM 2503 N N . THR A 1 334 ? 2.783 -9.067 -30.974 1.00 90.06 334 THR A N 1
ATOM 2504 C CA . THR A 1 334 ? 1.468 -8.492 -31.265 1.00 90.06 334 THR A CA 1
ATOM 2505 C C . THR A 1 334 ? 0.987 -7.739 -30.039 1.00 90.06 334 THR A C 1
ATOM 2507 O O . THR A 1 334 ? 0.871 -8.324 -28.974 1.00 90.06 334 THR A O 1
ATOM 2510 N N . LEU A 1 335 ? 0.695 -6.447 -30.194 1.00 89.81 335 LEU A N 1
ATOM 2511 C CA . LEU A 1 335 ? 0.132 -5.646 -29.111 1.00 89.81 335 LEU A CA 1
ATOM 2512 C C . LEU A 1 335 ? -1.372 -5.899 -29.025 1.00 89.81 335 LEU A C 1
ATOM 2514 O O . LEU A 1 335 ? -2.093 -5.651 -29.996 1.00 89.81 335 LEU A O 1
ATOM 2518 N N . ASN A 1 336 ? -1.841 -6.359 -27.873 1.00 86.69 336 ASN A N 1
ATOM 2519 C CA . ASN A 1 336 ? -3.254 -6.478 -27.575 1.00 86.69 336 ASN A CA 1
ATOM 2520 C C . ASN A 1 336 ? -3.770 -5.184 -26.923 1.00 86.69 336 ASN A C 1
ATOM 2522 O O . ASN A 1 336 ? -3.375 -4.798 -25.822 1.00 86.69 336 ASN A O 1
ATOM 2526 N N . ALA A 1 337 ? -4.691 -4.501 -27.610 1.00 83.00 337 ALA A N 1
ATOM 2527 C CA . ALA A 1 337 ? -5.259 -3.243 -27.130 1.00 83.00 337 ALA A CA 1
ATOM 2528 C C . ALA A 1 337 ? -6.121 -3.426 -25.867 1.00 83.00 337 ALA A C 1
ATOM 2530 O O . ALA A 1 337 ? -6.164 -2.529 -25.027 1.00 83.00 337 ALA A O 1
ATOM 2531 N N . ALA A 1 338 ? -6.776 -4.584 -25.709 1.00 80.12 338 ALA A N 1
ATOM 2532 C CA . ALA A 1 338 ? -7.582 -4.893 -24.525 1.00 80.12 338 ALA A CA 1
ATOM 2533 C C . ALA A 1 338 ? -6.714 -5.068 -23.268 1.00 80.12 338 ALA A C 1
ATOM 2535 O O . ALA A 1 338 ? -7.151 -4.761 -22.163 1.00 80.12 338 ALA A O 1
ATOM 2536 N N . GLU A 1 339 ? -5.470 -5.507 -23.450 1.00 82.19 339 GLU A N 1
ATOM 2537 C CA . GLU A 1 339 ? -4.477 -5.730 -22.393 1.00 82.19 339 GLU A CA 1
ATOM 2538 C C . GLU A 1 339 ? -3.551 -4.520 -22.170 1.00 82.19 339 GLU A C 1
ATOM 2540 O O . GLU A 1 339 ? -2.746 -4.506 -21.236 1.00 82.19 339 GLU A O 1
ATOM 2545 N N . LYS A 1 340 ? -3.727 -3.458 -22.973 1.00 82.56 340 LYS A N 1
ATOM 2546 C CA . LYS A 1 340 ? -2.938 -2.214 -22.951 1.00 82.56 340 LYS A CA 1
ATOM 2547 C C . LYS A 1 340 ? -1.434 -2.466 -23.077 1.00 82.56 340 LYS A C 1
ATOM 2549 O O . LYS A 1 340 ? -0.610 -1.838 -22.403 1.00 82.56 340 LYS A O 1
ATOM 2554 N N . ASP A 1 341 ? -1.075 -3.374 -23.975 1.00 85.81 341 ASP A N 1
ATOM 2555 C CA . ASP A 1 341 ? 0.317 -3.677 -24.276 1.00 85.81 341 ASP A CA 1
ATOM 2556 C C . ASP A 1 341 ? 1.038 -2.444 -24.819 1.00 85.81 341 ASP A C 1
ATOM 2558 O O . ASP A 1 341 ? 0.645 -1.862 -25.832 1.00 85.81 341 ASP A O 1
ATOM 2562 N N . VAL A 1 342 ? 2.145 -2.064 -24.178 1.00 86.56 342 VAL A N 1
ATOM 2563 C CA . VAL A 1 342 ? 2.985 -0.956 -24.673 1.00 86.56 342 VAL A CA 1
ATOM 2564 C C . VAL A 1 342 ? 4.145 -1.438 -25.535 1.00 86.56 342 VAL A C 1
ATOM 2566 O O . VAL A 1 342 ? 4.757 -0.645 -26.256 1.00 86.56 342 VAL A O 1
ATOM 2569 N N . PHE A 1 343 ? 4.482 -2.721 -25.419 1.00 90.56 343 PHE A N 1
ATOM 2570 C CA . PHE A 1 343 ? 5.666 -3.324 -26.006 1.00 90.56 343 PHE A CA 1
ATOM 2571 C C . PHE A 1 343 ? 5.453 -4.821 -26.242 1.00 90.56 343 PHE A C 1
ATOM 2573 O O . PHE A 1 343 ? 4.814 -5.489 -25.435 1.00 90.56 343 PHE A O 1
ATOM 2580 N N . ALA A 1 344 ? 6.017 -5.330 -27.332 1.00 91.94 344 ALA A N 1
ATOM 2581 C CA . ALA A 1 344 ? 6.082 -6.744 -27.667 1.00 91.94 344 ALA A CA 1
ATOM 2582 C C . ALA A 1 344 ? 7.469 -7.077 -28.226 1.00 91.94 344 ALA A C 1
ATOM 2584 O O . ALA A 1 344 ? 8.060 -6.265 -28.944 1.00 91.94 344 ALA A O 1
ATOM 2585 N N . LEU A 1 345 ? 7.982 -8.268 -27.918 1.00 94.88 345 LEU A N 1
ATOM 2586 C CA . LEU A 1 345 ? 9.318 -8.725 -28.305 1.00 94.88 345 LEU A CA 1
ATOM 2587 C C . LEU A 1 345 ? 9.318 -10.221 -28.601 1.00 94.88 345 LEU A C 1
ATOM 2589 O O . LEU A 1 345 ? 8.783 -11.011 -27.836 1.00 94.88 345 LEU A O 1
ATOM 2593 N N . ARG A 1 346 ? 10.015 -10.606 -29.663 1.00 94.62 346 ARG A N 1
ATOM 2594 C CA . ARG A 1 346 ? 10.389 -11.978 -29.992 1.00 94.62 346 ARG A CA 1
ATOM 2595 C C . ARG A 1 346 ? 11.904 -12.062 -30.072 1.00 94.62 346 ARG A C 1
ATOM 2597 O O . ARG A 1 346 ? 12.520 -11.251 -30.764 1.00 94.62 346 ARG A O 1
ATOM 2604 N N . LEU A 1 347 ? 12.472 -13.052 -29.397 1.00 93.94 347 LEU A N 1
ATOM 2605 C CA . LEU A 1 347 ? 13.855 -13.476 -29.552 1.00 93.94 347 LEU A CA 1
ATOM 2606 C C . LEU A 1 347 ? 13.857 -14.848 -30.218 1.00 93.94 347 LEU A C 1
ATOM 2608 O O . LEU A 1 347 ? 13.337 -15.820 -29.666 1.00 93.94 347 LEU A O 1
ATOM 2612 N N . ASP A 1 348 ? 14.444 -14.913 -31.402 1.00 90.50 348 ASP A N 1
ATOM 2613 C CA . ASP A 1 348 ? 14.794 -16.164 -32.049 1.00 90.50 348 ASP A CA 1
ATOM 2614 C C . ASP A 1 348 ? 16.252 -16.471 -31.723 1.00 90.50 348 ASP A C 1
ATOM 2616 O O . ASP A 1 348 ? 17.103 -15.579 -31.685 1.00 90.50 348 ASP A O 1
ATOM 2620 N N . PHE A 1 349 ? 16.530 -17.739 -31.452 1.00 89.00 349 PHE A N 1
ATOM 2621 C CA . PHE A 1 349 ? 17.864 -18.215 -31.118 1.00 89.00 349 PHE A CA 1
ATOM 2622 C C . PHE A 1 349 ? 18.471 -18.949 -32.316 1.00 89.00 349 PHE A C 1
ATOM 2624 O O . PHE A 1 349 ? 17.753 -19.351 -33.235 1.00 89.00 349 PHE A O 1
ATOM 2631 N N . HIS A 1 350 ? 19.793 -19.102 -32.340 1.00 82.62 350 HIS A N 1
ATOM 2632 C CA . HIS A 1 350 ? 20.444 -19.986 -33.302 1.00 82.62 350 HIS A CA 1
ATOM 2633 C C . HIS A 1 350 ? 20.006 -21.430 -33.027 1.00 82.62 350 HIS A C 1
ATOM 2635 O O . HIS A 1 350 ? 20.394 -22.022 -32.020 1.00 82.62 350 HIS A O 1
ATOM 2641 N N . ASP A 1 351 ? 19.155 -21.955 -33.907 1.00 71.75 351 ASP A N 1
ATOM 2642 C CA . ASP A 1 351 ? 18.694 -23.340 -33.897 1.00 71.75 351 ASP A CA 1
ATOM 2643 C C . ASP A 1 351 ? 18.548 -23.817 -35.348 1.00 71.75 351 ASP A C 1
ATOM 2645 O O . ASP A 1 351 ? 17.567 -23.526 -36.031 1.00 71.75 351 ASP A O 1
ATOM 2649 N N . ASP A 1 352 ? 19.582 -24.483 -35.857 1.00 62.94 352 ASP A N 1
ATOM 2650 C CA . ASP A 1 352 ? 19.602 -25.088 -37.194 1.00 62.94 352 ASP A CA 1
ATOM 2651 C C . ASP A 1 352 ? 19.317 -26.602 -37.146 1.00 62.94 352 ASP A C 1
ATOM 2653 O O . ASP A 1 352 ? 19.727 -27.357 -38.032 1.00 62.94 352 ASP A O 1
ATOM 2657 N N . ASN A 1 353 ? 18.629 -27.066 -36.092 1.00 55.72 353 ASN A N 1
ATOM 2658 C CA . ASN A 1 353 ? 18.398 -28.476 -35.763 1.00 55.72 353 ASN A CA 1
ATOM 2659 C C . ASN A 1 353 ? 19.680 -29.310 -35.526 1.00 55.72 353 ASN A C 1
ATOM 2661 O O . ASN A 1 353 ? 19.576 -30.521 -35.306 1.00 55.72 353 ASN A O 1
ATOM 2665 N N . ARG A 1 354 ? 20.886 -28.719 -35.554 1.00 53.78 354 ARG A N 1
ATOM 2666 C CA . ARG A 1 354 ? 22.167 -29.407 -35.287 1.00 53.78 354 ARG A CA 1
ATOM 2667 C C . ARG A 1 354 ? 22.981 -28.748 -34.177 1.00 53.78 354 ARG A C 1
ATOM 2669 O O . ARG A 1 354 ? 23.715 -29.452 -33.484 1.00 53.78 354 ARG A O 1
ATOM 2676 N N . TYR A 1 355 ? 22.842 -27.441 -33.983 1.00 66.06 355 TYR A N 1
ATOM 2677 C CA . TYR A 1 355 ? 23.618 -26.667 -33.026 1.00 66.06 355 TYR A CA 1
ATOM 2678 C C . TYR A 1 355 ? 22.756 -25.593 -32.350 1.00 66.06 355 TYR A C 1
ATOM 2680 O O . TYR A 1 355 ? 22.105 -24.786 -33.008 1.00 66.06 355 TYR A O 1
ATOM 2688 N N . TYR A 1 356 ? 22.774 -25.585 -31.015 1.00 77.19 356 TYR A N 1
ATOM 2689 C CA . TYR A 1 356 ? 22.177 -24.542 -30.183 1.00 77.19 356 TYR A CA 1
ATOM 2690 C C . TYR A 1 356 ? 23.239 -24.053 -29.198 1.00 77.19 356 TYR A C 1
ATOM 2692 O O . TYR A 1 356 ? 23.616 -24.786 -28.283 1.00 77.19 356 TYR A O 1
ATOM 2700 N N . ASN A 1 357 ? 23.702 -22.817 -29.368 1.00 82.19 357 ASN A N 1
ATOM 2701 C CA . ASN A 1 357 ? 24.655 -22.149 -28.469 1.00 82.19 357 ASN A CA 1
ATOM 2702 C C . ASN A 1 357 ? 23.994 -21.074 -27.586 1.00 82.19 357 ASN A C 1
ATOM 2704 O O . ASN A 1 357 ? 24.673 -20.407 -26.812 1.00 82.19 357 ASN A O 1
ATOM 2708 N N . GLY A 1 358 ? 22.670 -20.899 -27.686 1.00 84.25 358 GLY A N 1
ATOM 2709 C CA . GLY A 1 358 ? 21.916 -19.924 -26.893 1.00 84.25 358 GLY A CA 1
ATOM 2710 C C . GLY A 1 358 ? 22.058 -18.470 -27.345 1.00 84.25 358 GLY A C 1
ATOM 2711 O O . GLY A 1 358 ? 21.518 -17.587 -26.679 1.00 84.25 358 GLY A O 1
ATOM 2712 N N . GLN A 1 359 ? 22.729 -18.203 -28.467 1.00 89.12 359 GLN A N 1
ATOM 2713 C CA . GLN A 1 359 ? 22.778 -16.861 -29.043 1.00 89.12 359 GLN A CA 1
ATOM 2714 C C . GLN A 1 359 ? 21.470 -16.478 -29.709 1.00 89.12 359 GLN A C 1
ATOM 2716 O O . GLN A 1 359 ? 20.799 -17.309 -30.320 1.00 89.12 359 GLN A O 1
ATOM 2721 N N . VAL A 1 360 ? 21.146 -15.191 -29.629 1.00 92.25 360 VAL A N 1
ATOM 2722 C CA . VAL A 1 360 ? 19.994 -14.600 -30.306 1.00 92.25 360 VAL A CA 1
ATOM 2723 C C . VAL A 1 360 ? 20.341 -14.437 -31.785 1.00 92.25 360 VAL A C 1
ATOM 2725 O O . VAL A 1 360 ? 21.186 -13.626 -32.132 1.00 92.25 360 VAL A O 1
ATOM 2728 N N . SER A 1 361 ? 19.682 -15.180 -32.668 1.00 91.69 361 SER A N 1
ATOM 2729 C CA . SER A 1 361 ? 19.847 -15.040 -34.122 1.00 91.69 361 SER A CA 1
ATOM 2730 C C . SER A 1 361 ? 19.049 -13.855 -34.665 1.00 91.69 361 SER A C 1
ATOM 2732 O O . SER A 1 361 ? 19.462 -13.192 -35.617 1.00 91.69 361 SER A O 1
ATOM 2734 N N . LYS A 1 362 ? 17.906 -13.545 -34.045 1.00 93.62 362 LYS A N 1
ATOM 2735 C CA . LYS A 1 362 ? 17.063 -12.416 -34.432 1.00 93.62 362 LYS A CA 1
ATOM 2736 C C . LYS A 1 362 ? 16.280 -11.887 -33.243 1.00 93.62 362 LYS A C 1
ATOM 2738 O O . LYS A 1 362 ? 15.760 -12.648 -32.436 1.00 93.62 362 LYS A O 1
ATOM 2743 N N . GLN A 1 363 ? 16.134 -10.571 -33.174 1.00 94.81 363 GLN A N 1
ATOM 2744 C CA . GLN A 1 363 ? 15.137 -9.936 -32.320 1.00 94.81 363 GLN A CA 1
ATOM 2745 C C . GLN A 1 363 ? 14.128 -9.185 -33.177 1.00 94.81 363 GLN A C 1
ATOM 2747 O O . GLN A 1 363 ? 14.510 -8.465 -34.097 1.00 94.81 363 GLN A O 1
ATOM 2752 N N . THR A 1 364 ? 12.847 -9.316 -32.856 1.00 94.88 364 THR A N 1
ATOM 2753 C CA . THR A 1 364 ? 11.764 -8.554 -33.485 1.00 94.88 364 THR A CA 1
ATOM 2754 C C . THR A 1 364 ? 10.949 -7.891 -32.392 1.00 94.88 364 THR A C 1
ATOM 2756 O O . THR A 1 364 ? 10.525 -8.571 -31.465 1.00 94.88 364 THR A O 1
ATOM 2759 N N . TRP A 1 365 ? 10.720 -6.585 -32.469 1.00 93.75 365 TRP A N 1
ATOM 2760 C CA . TRP A 1 365 ? 9.966 -5.857 -31.454 1.00 93.75 365 TRP A CA 1
ATOM 2761 C C . TRP A 1 365 ? 8.969 -4.885 -32.064 1.00 93.75 365 TRP A C 1
ATOM 2763 O O . TRP A 1 365 ? 9.102 -4.438 -33.203 1.00 93.75 365 TRP A O 1
ATOM 2773 N N . ARG A 1 366 ? 7.968 -4.528 -31.268 1.00 88.50 366 ARG A N 1
ATOM 2774 C CA . ARG A 1 366 ? 6.980 -3.502 -31.587 1.00 88.50 366 ARG A CA 1
ATOM 2775 C C . ARG A 1 366 ? 6.663 -2.721 -30.321 1.00 88.50 366 ARG A C 1
ATOM 2777 O O . ARG A 1 366 ? 6.583 -3.302 -29.245 1.00 88.50 366 ARG A O 1
ATOM 2784 N N . SER A 1 367 ? 6.489 -1.411 -30.440 1.00 87.25 367 SER A N 1
ATOM 2785 C CA . SER A 1 367 ? 6.012 -0.557 -29.349 1.00 87.25 367 SER A CA 1
ATOM 2786 C C . SER A 1 367 ? 4.688 0.090 -29.731 1.00 87.25 367 SER A C 1
ATOM 2788 O O . SER A 1 367 ? 4.358 0.163 -30.912 1.00 87.25 367 SER A O 1
ATOM 2790 N N . TYR A 1 368 ? 3.934 0.581 -28.750 1.00 81.19 368 TYR A N 1
ATOM 2791 C CA . TYR A 1 368 ? 2.643 1.231 -29.008 1.00 81.19 368 TYR A CA 1
ATOM 2792 C C . TYR A 1 368 ? 2.753 2.516 -29.844 1.00 81.19 368 TYR A C 1
ATOM 2794 O O . TYR A 1 368 ? 1.780 2.927 -30.467 1.00 81.19 368 TYR A O 1
ATOM 2802 N N . LEU A 1 369 ? 3.934 3.145 -29.858 1.00 77.75 369 LEU A N 1
ATOM 2803 C CA . LEU A 1 369 ? 4.227 4.336 -30.660 1.00 77.75 369 LEU A CA 1
ATOM 2804 C C . LEU A 1 369 ? 4.644 3.998 -32.099 1.00 77.75 369 LEU A C 1
ATOM 2806 O O . LEU A 1 369 ? 4.674 4.889 -32.942 1.00 77.75 369 LEU A O 1
ATOM 2810 N N . ALA A 1 370 ? 5.008 2.742 -32.371 1.00 74.19 370 ALA A N 1
ATOM 2811 C CA . ALA A 1 370 ? 5.496 2.289 -33.667 1.00 74.19 370 ALA A CA 1
ATOM 2812 C C . ALA A 1 370 ? 4.368 1.618 -34.462 1.00 74.19 370 ALA A C 1
ATOM 2814 O O . ALA A 1 370 ? 3.696 0.700 -33.974 1.00 74.19 370 ALA A O 1
ATOM 2815 N N . LEU A 1 371 ? 4.173 2.053 -35.708 1.00 70.00 371 LEU A N 1
ATOM 2816 C CA . LEU A 1 371 ? 3.139 1.497 -36.581 1.00 70.00 371 LEU A CA 1
ATOM 2817 C C . LEU A 1 371 ? 3.531 0.093 -37.061 1.00 70.00 371 LEU A C 1
ATOM 2819 O O . LEU A 1 371 ? 2.673 -0.792 -37.114 1.00 70.00 371 LEU A O 1
ATOM 2823 N N . ASN A 1 372 ? 4.823 -0.133 -37.317 1.00 85.38 372 ASN A N 1
ATOM 2824 C CA . ASN A 1 372 ? 5.366 -1.382 -37.843 1.00 85.38 372 ASN A CA 1
ATOM 2825 C C . ASN A 1 372 ? 6.329 -2.072 -36.858 1.00 85.38 372 ASN A C 1
ATOM 2827 O O . ASN A 1 372 ? 6.999 -1.411 -36.059 1.00 85.38 372 ASN A O 1
ATOM 2831 N N . PRO A 1 373 ? 6.442 -3.413 -36.905 1.00 88.25 373 PRO A N 1
ATOM 2832 C CA . PRO A 1 373 ? 7.483 -4.122 -36.174 1.00 88.25 373 PRO A CA 1
ATOM 2833 C C . PRO A 1 373 ? 8.870 -3.794 -36.741 1.00 88.25 373 PRO A C 1
ATOM 2835 O O . PRO A 1 373 ? 9.055 -3.648 -37.950 1.00 88.25 373 PRO A O 1
ATOM 2838 N N . ARG A 1 374 ? 9.857 -3.738 -35.852 1.00 92.38 374 ARG A N 1
ATOM 2839 C CA . ARG A 1 374 ? 11.277 -3.577 -36.172 1.00 92.38 374 ARG A CA 1
ATOM 2840 C C . ARG A 1 374 ? 12.029 -4.852 -35.827 1.00 92.38 374 ARG A C 1
ATOM 2842 O O . ARG A 1 374 ? 11.600 -5.609 -34.958 1.00 92.38 374 ARG A O 1
ATOM 2849 N N . SER A 1 375 ? 13.159 -5.099 -36.477 1.00 94.94 375 SER A N 1
ATOM 2850 C CA . SER A 1 375 ? 14.000 -6.249 -36.148 1.00 94.94 375 SER A CA 1
ATOM 2851 C C . SER A 1 375 ? 15.486 -5.994 -36.353 1.00 94.94 375 SER A C 1
ATOM 2853 O O . SER A 1 375 ? 15.870 -5.168 -37.179 1.00 94.94 375 SER A O 1
ATOM 2855 N N . TYR A 1 376 ? 16.300 -6.748 -35.615 1.00 96.50 376 TYR A N 1
ATOM 2856 C CA . TYR A 1 376 ? 17.703 -6.986 -35.934 1.00 96.50 376 TYR A CA 1
ATOM 2857 C C . TYR A 1 376 ? 17.905 -8.474 -36.173 1.00 96.50 376 TYR A C 1
ATOM 2859 O O . TYR A 1 376 ? 17.466 -9.289 -35.363 1.00 96.50 376 TYR A O 1
ATOM 2867 N N . THR A 1 377 ? 18.582 -8.815 -37.264 1.00 95.75 377 THR A N 1
ATOM 2868 C CA . THR A 1 377 ? 19.113 -10.161 -37.507 1.00 95.75 377 THR A CA 1
ATOM 2869 C C . THR A 1 377 ? 20.610 -10.128 -37.255 1.00 95.75 377 THR A C 1
ATOM 2871 O O . THR A 1 377 ? 21.311 -9.303 -37.842 1.00 95.75 377 THR A O 1
ATOM 2874 N N . TYR A 1 378 ? 21.081 -10.983 -36.359 1.00 93.75 378 TYR A N 1
ATOM 2875 C CA . TYR A 1 378 ? 22.455 -10.995 -35.884 1.00 93.75 378 TYR A CA 1
ATOM 2876 C C . TYR A 1 378 ? 23.284 -12.032 -36.634 1.00 93.75 378 TYR A C 1
ATOM 2878 O O . TYR A 1 378 ? 22.790 -13.069 -37.072 1.00 93.75 378 TYR A O 1
ATOM 2886 N N . SER A 1 379 ? 24.562 -11.728 -36.813 1.00 89.50 379 SER A N 1
ATOM 2887 C CA . SER A 1 379 ? 25.559 -12.649 -37.346 1.00 89.50 379 SER A CA 1
ATOM 2888 C C . SER A 1 379 ? 26.738 -12.698 -36.398 1.00 89.50 379 SER A C 1
ATOM 2890 O O . SER A 1 379 ? 27.087 -11.685 -35.791 1.00 89.50 379 SER A O 1
ATOM 2892 N N . TYR A 1 380 ? 27.349 -13.870 -36.294 1.00 88.25 380 TYR A N 1
ATOM 2893 C CA . TYR A 1 380 ? 28.440 -14.131 -35.372 1.00 88.25 380 TYR A CA 1
ATOM 2894 C C . TYR A 1 380 ? 29.605 -14.787 -36.108 1.00 88.25 380 TYR A C 1
ATOM 2896 O O . TYR A 1 380 ? 29.417 -15.413 -37.154 1.00 88.25 380 TYR A O 1
ATOM 2904 N N . ASP A 1 381 ? 30.817 -14.612 -35.592 1.00 86.19 381 ASP A N 1
ATOM 2905 C CA . ASP A 1 381 ? 31.960 -15.414 -36.015 1.00 86.19 381 ASP A CA 1
ATOM 2906 C C . ASP A 1 381 ? 31.970 -16.787 -35.319 1.00 86.19 381 ASP A C 1
ATOM 2908 O O . ASP A 1 381 ? 31.140 -17.090 -34.464 1.00 86.19 381 ASP A O 1
ATOM 2912 N N . ALA A 1 382 ? 32.928 -17.641 -35.685 1.00 87.50 382 ALA A N 1
ATOM 2913 C CA . ALA A 1 382 ? 33.062 -18.982 -35.109 1.00 87.50 382 ALA A CA 1
ATOM 2914 C C . ALA A 1 382 ? 33.447 -18.991 -33.614 1.00 87.50 382 ALA A C 1
ATOM 2916 O O . ALA A 1 382 ? 33.463 -20.056 -33.003 1.00 87.50 382 ALA A O 1
ATOM 2917 N N . ALA A 1 383 ? 33.792 -17.833 -33.041 1.00 87.94 383 ALA A N 1
ATOM 2918 C CA . ALA A 1 383 ? 34.083 -17.653 -31.624 1.00 87.94 383 ALA A CA 1
ATOM 2919 C C . ALA A 1 383 ? 32.917 -16.976 -30.887 1.00 87.94 383 ALA A C 1
ATOM 2921 O O . ALA A 1 383 ? 33.122 -16.443 -29.797 1.00 87.94 383 ALA A O 1
ATOM 2922 N N . ASP A 1 384 ? 31.708 -17.003 -31.465 1.00 90.00 384 ASP A N 1
ATOM 2923 C CA . ASP A 1 384 ? 30.478 -16.540 -30.828 1.00 90.00 384 ASP A CA 1
ATOM 2924 C C . ASP A 1 384 ? 30.425 -15.009 -30.595 1.00 90.00 384 ASP A C 1
ATOM 2926 O O . ASP A 1 384 ? 29.683 -14.509 -29.746 1.00 90.00 384 ASP A O 1
ATOM 2930 N N . ARG A 1 385 ? 31.192 -14.231 -31.378 1.00 90.38 385 ARG A N 1
ATOM 2931 C CA . ARG A 1 385 ? 31.242 -12.756 -31.303 1.00 90.38 385 ARG A CA 1
ATOM 2932 C C . ARG A 1 385 ? 30.445 -12.113 -32.436 1.00 90.38 385 ARG A C 1
ATOM 2934 O O . ARG A 1 385 ? 30.524 -12.557 -33.576 1.00 90.38 385 ARG A O 1
ATOM 2941 N N . LEU A 1 386 ? 29.698 -11.050 -32.131 1.00 91.00 386 LEU A N 1
ATOM 2942 C CA . LEU A 1 386 ? 28.822 -10.345 -33.077 1.00 91.00 386 LEU A CA 1
ATOM 2943 C C . LEU A 1 386 ? 29.623 -9.717 -34.226 1.00 91.00 386 LEU A C 1
ATOM 2945 O O . LEU A 1 386 ? 30.443 -8.846 -33.978 1.00 91.00 386 LEU A O 1
ATOM 2949 N N . THR A 1 387 ? 29.335 -10.069 -35.475 1.00 90.25 387 THR A N 1
ATOM 2950 C CA . THR A 1 387 ? 29.992 -9.507 -36.671 1.00 90.25 387 THR A CA 1
ATOM 2951 C C . THR A 1 387 ? 29.107 -8.546 -37.454 1.00 90.25 387 THR A C 1
ATOM 2953 O O . THR A 1 387 ? 29.622 -7.675 -38.152 1.00 90.25 387 THR A O 1
ATOM 2956 N N . ALA A 1 388 ? 27.783 -8.666 -37.336 1.00 90.56 388 ALA A N 1
ATOM 2957 C CA . ALA A 1 388 ? 26.829 -7.750 -37.953 1.00 90.56 388 ALA A CA 1
ATOM 2958 C C . ALA A 1 388 ? 25.456 -7.819 -37.270 1.00 90.56 388 ALA A C 1
ATOM 2960 O O . ALA A 1 388 ? 25.070 -8.848 -36.717 1.00 90.56 388 ALA A O 1
ATOM 2961 N N . ALA A 1 389 ? 24.696 -6.729 -37.368 1.00 92.56 389 ALA A N 1
ATOM 2962 C CA . ALA A 1 389 ? 23.281 -6.674 -37.019 1.00 92.56 389 ALA A CA 1
ATOM 2963 C C . ALA A 1 389 ? 22.505 -5.980 -38.146 1.00 92.56 389 ALA A C 1
ATOM 2965 O O . ALA A 1 389 ? 22.549 -4.757 -38.294 1.00 92.56 389 ALA A O 1
ATOM 2966 N N . THR A 1 390 ? 21.795 -6.750 -38.966 1.00 95.31 390 THR A N 1
ATOM 2967 C CA . THR A 1 390 ? 20.976 -6.214 -40.058 1.00 95.31 390 THR A CA 1
ATOM 2968 C C . THR A 1 390 ? 19.645 -5.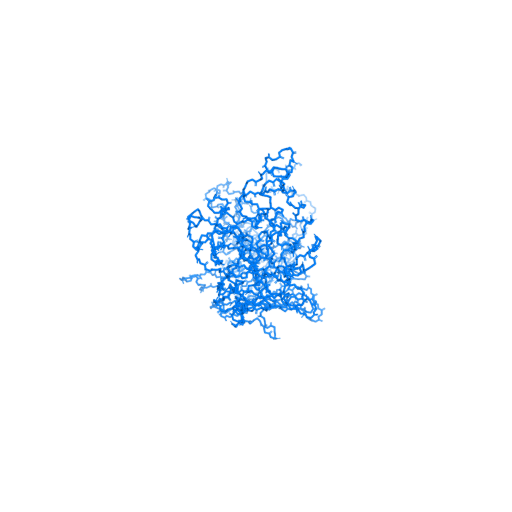724 -39.515 1.00 95.31 390 THR A C 1
ATOM 2970 O O . THR A 1 390 ? 18.881 -6.506 -38.953 1.00 95.31 390 THR A O 1
ATOM 2973 N N . TYR A 1 391 ? 19.362 -4.439 -39.701 1.00 95.94 391 TYR A N 1
ATOM 2974 C CA . TYR A 1 391 ? 18.115 -3.816 -39.279 1.00 95.94 391 TYR A CA 1
ATOM 2975 C C . TYR A 1 391 ? 17.023 -3.951 -40.343 1.00 95.94 391 TYR A C 1
ATOM 2977 O O . TYR A 1 391 ? 17.288 -3.776 -41.532 1.00 95.94 391 TYR A O 1
ATOM 2985 N N . ALA A 1 392 ? 15.782 -4.157 -39.907 1.00 93.94 392 ALA A N 1
ATOM 2986 C CA . ALA A 1 392 ? 14.599 -3.948 -40.734 1.00 93.94 392 ALA A CA 1
ATOM 2987 C C . ALA A 1 392 ? 13.525 -3.182 -39.950 1.00 93.94 392 ALA A C 1
ATOM 2989 O O . ALA A 1 392 ? 13.161 -3.580 -38.845 1.00 93.94 392 ALA A O 1
ATOM 2990 N N . GLY A 1 393 ? 13.011 -2.107 -40.543 1.00 90.06 393 GLY A N 1
ATOM 2991 C CA . GLY A 1 393 ? 11.925 -1.262 -40.045 1.00 90.06 393 GLY A CA 1
ATOM 2992 C C . GLY A 1 393 ? 11.355 -0.444 -41.205 1.00 90.06 393 GLY A C 1
ATOM 2993 O O . GLY A 1 393 ? 12.016 -0.316 -42.237 1.00 90.06 393 GLY A O 1
ATOM 2994 N N . GLN A 1 394 ? 10.110 0.013 -41.087 1.00 89.06 394 GLN A N 1
ATOM 2995 C CA . GLN A 1 394 ? 9.392 0.730 -42.153 1.00 89.06 394 GLN A CA 1
ATOM 2996 C C . GLN A 1 394 ? 8.561 1.904 -41.607 1.00 89.06 394 GLN A C 1
ATOM 2998 O O . GLN A 1 394 ? 7.642 2.374 -42.271 1.00 89.06 394 GLN A O 1
ATOM 3003 N N . ASP A 1 395 ? 8.851 2.378 -40.393 1.00 86.50 395 ASP A N 1
ATOM 3004 C CA . ASP A 1 395 ? 8.132 3.531 -39.833 1.00 86.50 395 ASP A CA 1
ATOM 3005 C C . ASP A 1 395 ? 8.552 4.839 -40.514 1.00 86.50 395 ASP A C 1
ATOM 3007 O O . ASP A 1 395 ? 7.779 5.796 -40.543 1.00 86.50 395 ASP A O 1
ATOM 3011 N N . PHE A 1 396 ? 9.756 4.870 -41.096 1.00 87.19 396 PHE A N 1
ATOM 3012 C CA . PHE A 1 396 ? 10.267 6.004 -41.859 1.00 87.19 396 PHE A CA 1
ATOM 3013 C C . PHE A 1 396 ? 10.805 5.557 -43.228 1.00 87.19 396 PHE A C 1
ATOM 3015 O O . PHE A 1 396 ? 11.379 4.470 -43.346 1.00 87.19 396 PHE A O 1
ATOM 3022 N N . PRO A 1 397 ? 10.678 6.385 -44.280 1.00 85.12 397 PRO A N 1
ATOM 3023 C CA . PRO A 1 397 ? 11.284 6.090 -45.574 1.00 85.12 397 PRO A CA 1
ATOM 3024 C C . PRO A 1 397 ? 12.802 5.890 -45.454 1.00 85.12 397 PRO A C 1
ATOM 3026 O O . PRO A 1 397 ? 13.521 6.768 -44.980 1.00 85.12 397 PRO A O 1
ATOM 3029 N N . GLY A 1 398 ? 13.294 4.728 -45.889 1.00 85.44 398 GLY A N 1
ATOM 3030 C CA . GLY A 1 398 ? 14.722 4.397 -45.839 1.00 85.44 398 GLY A CA 1
ATOM 3031 C C . GLY A 1 398 ? 15.277 4.133 -44.434 1.00 85.44 398 GLY A C 1
ATOM 3032 O O . GLY A 1 398 ? 16.498 4.139 -44.273 1.00 85.44 398 GLY A O 1
ATOM 3033 N N . GLU A 1 399 ? 14.413 3.904 -43.436 1.00 91.25 399 GLU A N 1
ATOM 3034 C CA . GLU A 1 399 ? 14.794 3.626 -42.048 1.00 91.25 399 GLU A CA 1
ATOM 3035 C C . GLU A 1 399 ? 15.849 2.516 -41.959 1.00 91.25 399 GLU A C 1
ATOM 3037 O O . GLU A 1 399 ? 15.606 1.361 -42.315 1.00 91.25 399 GLU A O 1
ATOM 3042 N N . ASN A 1 400 ? 17.045 2.862 -41.480 1.00 90.12 400 ASN A N 1
ATOM 3043 C CA . ASN A 1 400 ? 18.145 1.911 -41.401 1.00 90.12 400 ASN A CA 1
ATOM 3044 C C . ASN A 1 400 ? 19.095 2.225 -40.245 1.00 90.12 400 ASN A C 1
ATOM 3046 O O . ASN A 1 400 ? 19.896 3.157 -40.319 1.00 90.12 400 ASN A O 1
ATOM 3050 N N . TYR A 1 401 ? 19.038 1.379 -39.218 1.00 93.19 401 TYR A N 1
ATOM 3051 C CA . TYR A 1 401 ? 19.913 1.417 -38.046 1.00 93.19 401 TYR A CA 1
ATOM 3052 C C . TYR A 1 401 ? 20.870 0.218 -37.985 1.00 93.19 401 TYR A C 1
ATOM 3054 O O . TYR A 1 401 ? 21.322 -0.179 -36.915 1.00 93.19 401 TYR A O 1
ATOM 3062 N N . SER A 1 402 ? 21.152 -0.409 -39.131 1.00 90.94 402 SER A N 1
ATOM 3063 C CA . SER A 1 402 ? 22.008 -1.598 -39.184 1.00 90.94 402 SER A CA 1
ATOM 3064 C C . SER A 1 402 ? 23.403 -1.320 -38.625 1.00 90.94 402 SER A C 1
ATOM 3066 O O . SER A 1 402 ? 23.943 -0.225 -38.782 1.00 90.94 402 SER A O 1
ATOM 3068 N N . VAL A 1 403 ? 24.023 -2.361 -38.078 1.00 91.81 403 VAL A N 1
ATOM 3069 C CA . VAL A 1 403 ? 25.458 -2.443 -37.792 1.00 91.81 403 VAL A CA 1
ATOM 3070 C C . VAL A 1 403 ? 26.062 -3.362 -38.857 1.00 91.81 403 VAL A C 1
ATOM 3072 O O . VAL A 1 403 ? 26.002 -4.581 -38.698 1.00 91.81 403 VAL A O 1
ATOM 3075 N N . PRO A 1 404 ? 26.559 -2.834 -39.993 1.00 79.56 404 PRO A N 1
ATOM 3076 C CA . PRO A 1 404 ? 26.926 -3.676 -41.130 1.00 79.56 404 PRO A CA 1
ATOM 3077 C C . PRO A 1 404 ? 28.171 -4.527 -40.882 1.00 79.56 404 PRO A C 1
ATOM 3079 O O . PRO A 1 404 ? 28.313 -5.576 -41.500 1.00 79.56 404 PRO A O 1
ATOM 3082 N N . SER A 1 405 ? 29.074 -4.067 -40.014 1.00 84.81 405 SER A N 1
ATOM 3083 C CA . SER A 1 405 ? 30.308 -4.784 -39.709 1.00 84.81 405 SER A CA 1
ATOM 3084 C C . SER A 1 405 ? 30.837 -4.445 -38.321 1.00 84.81 405 SER A C 1
ATOM 3086 O O . SER A 1 405 ? 30.961 -3.269 -37.962 1.00 84.81 405 SER A O 1
ATOM 3088 N N . VAL A 1 406 ? 31.246 -5.485 -37.611 1.00 85.62 406 VAL A N 1
ATOM 3089 C CA . VAL A 1 406 ? 32.053 -5.454 -36.399 1.00 85.62 406 VAL A CA 1
ATOM 3090 C C . VAL A 1 406 ? 33.191 -6.444 -36.615 1.00 85.62 406 VAL A C 1
ATOM 3092 O O . VAL A 1 406 ? 32.956 -7.573 -37.049 1.00 85.62 406 VAL A O 1
ATOM 3095 N N . SER A 1 407 ? 34.426 -6.024 -36.367 1.00 85.00 407 SER A N 1
ATOM 3096 C CA . SER A 1 407 ? 35.593 -6.895 -36.515 1.00 85.00 407 SER A CA 1
ATOM 3097 C C . SER A 1 407 ? 36.403 -6.949 -35.235 1.00 85.00 407 SER A C 1
ATOM 3099 O O . SER A 1 407 ? 36.369 -6.017 -34.428 1.00 85.00 407 SER A O 1
ATOM 3101 N N . TYR A 1 408 ? 37.131 -8.051 -35.073 1.00 87.06 408 TYR A N 1
ATOM 3102 C CA . TYR A 1 408 ? 37.958 -8.297 -33.908 1.00 87.06 408 TYR A CA 1
ATOM 3103 C C . TYR A 1 408 ? 39.327 -8.823 -34.307 1.00 87.06 408 TYR A C 1
ATOM 3105 O O . TYR A 1 408 ? 39.467 -9.554 -35.292 1.00 87.06 408 TYR A O 1
ATOM 3113 N N . ASP A 1 409 ? 40.319 -8.543 -33.471 1.00 82.06 409 ASP A N 1
ATOM 3114 C CA . ASP A 1 409 ? 41.588 -9.251 -33.522 1.00 82.06 409 ASP A CA 1
ATOM 3115 C C . ASP A 1 409 ? 41.484 -10.662 -32.895 1.00 82.06 409 ASP A C 1
ATOM 3117 O O . ASP A 1 409 ? 40.427 -11.132 -32.443 1.00 82.06 409 ASP A O 1
ATOM 3121 N N . ARG A 1 410 ? 42.621 -11.368 -32.876 1.00 85.81 410 ARG A N 1
ATOM 3122 C CA . ARG A 1 410 ? 42.733 -12.717 -32.296 1.00 85.81 410 ARG A CA 1
ATOM 3123 C C . ARG A 1 410 ? 42.582 -12.746 -30.772 1.00 85.81 410 ARG A C 1
ATOM 3125 O O . ARG A 1 410 ? 42.290 -13.810 -30.240 1.00 85.81 410 ARG A O 1
ATOM 3132 N N . ASN A 1 411 ? 42.759 -11.615 -30.090 1.00 85.00 411 ASN A N 1
ATOM 3133 C CA . ASN A 1 411 ? 42.629 -11.504 -28.637 1.00 85.00 411 ASN A CA 1
ATOM 3134 C C . ASN A 1 411 ? 41.207 -11.113 -28.205 1.00 85.00 411 ASN A C 1
ATOM 3136 O O . ASN A 1 411 ? 40.932 -11.064 -27.009 1.00 85.00 411 ASN A O 1
ATOM 3140 N N . GLY A 1 412 ? 40.299 -10.843 -29.149 1.00 86.00 412 GLY A N 1
ATOM 3141 C CA . GLY A 1 412 ? 38.933 -10.420 -28.829 1.00 86.00 412 GLY A CA 1
ATOM 3142 C C . GLY A 1 412 ? 38.737 -8.916 -28.749 1.00 86.00 412 GLY A C 1
ATOM 3143 O O . GLY A 1 412 ? 37.634 -8.478 -28.429 1.00 86.00 412 GLY A O 1
ATOM 3144 N N . ASN A 1 413 ? 39.755 -8.125 -29.072 1.00 86.50 413 ASN A N 1
ATOM 3145 C CA . ASN A 1 413 ? 39.625 -6.680 -29.111 1.00 86.50 413 ASN A CA 1
ATOM 3146 C C . ASN A 1 413 ? 38.870 -6.246 -30.372 1.00 86.50 413 ASN A C 1
ATOM 3148 O O . ASN A 1 413 ? 39.134 -6.773 -31.451 1.00 86.50 413 ASN A O 1
ATOM 3152 N N . LEU A 1 414 ? 37.967 -5.269 -30.252 1.00 88.19 414 LEU A N 1
ATOM 3153 C CA . LEU A 1 414 ? 37.292 -4.648 -31.397 1.00 88.19 414 LEU A CA 1
ATOM 3154 C C . LEU A 1 414 ? 38.313 -3.923 -32.275 1.00 88.19 414 LEU A C 1
ATOM 3156 O O . LEU A 1 414 ? 39.047 -3.096 -31.761 1.00 88.19 414 LEU A O 1
ATOM 3160 N N . THR A 1 415 ? 38.331 -4.174 -33.581 1.00 83.25 415 THR A N 1
ATOM 3161 C CA . THR A 1 415 ? 39.216 -3.482 -34.538 1.00 83.25 415 THR A CA 1
ATOM 3162 C C . THR A 1 415 ? 38.463 -2.500 -35.429 1.00 83.25 415 THR A C 1
ATOM 3164 O O . THR A 1 415 ? 39.005 -1.457 -35.793 1.00 83.25 415 THR A O 1
ATOM 3167 N N . SER A 1 416 ? 37.194 -2.779 -35.741 1.00 80.31 416 SER A N 1
ATOM 3168 C CA . SER A 1 416 ? 36.323 -1.838 -36.450 1.00 80.31 416 SER A CA 1
ATOM 3169 C C . SER A 1 416 ? 34.855 -1.985 -36.062 1.00 80.31 416 SER A C 1
ATOM 3171 O O . SER A 1 416 ? 34.397 -3.074 -35.711 1.00 80.31 416 SER A O 1
ATOM 3173 N N . LEU A 1 417 ? 34.116 -0.877 -36.154 1.00 82.25 417 LEU A N 1
ATOM 3174 C CA . LEU A 1 417 ? 32.669 -0.822 -35.953 1.00 82.25 417 LEU A CA 1
ATOM 3175 C C . LEU A 1 417 ? 32.052 0.151 -36.957 1.00 82.25 417 LEU A C 1
ATOM 3177 O O . LEU A 1 417 ? 32.375 1.335 -36.959 1.00 82.25 417 LEU A O 1
ATOM 3181 N N . THR A 1 418 ? 31.126 -0.334 -37.778 1.00 83.25 418 THR A N 1
ATOM 3182 C CA . THR A 1 418 ? 30.344 0.514 -38.686 1.00 83.25 418 THR A CA 1
ATOM 3183 C C . THR A 1 418 ? 28.894 0.545 -38.228 1.00 83.25 418 THR A C 1
ATOM 3185 O O . THR A 1 418 ? 28.298 -0.511 -38.016 1.00 83.25 418 THR A O 1
ATOM 3188 N N . ARG A 1 419 ? 28.302 1.738 -38.104 1.00 90.56 419 ARG A N 1
ATOM 3189 C CA . ARG A 1 419 ? 26.898 1.914 -37.702 1.00 90.56 419 ARG A CA 1
ATOM 3190 C C . ARG A 1 419 ? 26.147 2.799 -38.683 1.00 90.56 419 ARG A C 1
ATOM 3192 O O . ARG A 1 419 ? 26.680 3.784 -39.196 1.00 90.56 419 ARG A O 1
ATOM 3199 N N . ARG A 1 420 ? 24.884 2.453 -38.927 1.00 87.00 420 ARG A N 1
ATOM 3200 C CA . ARG A 1 420 ? 23.931 3.283 -39.665 1.00 87.00 420 ARG A CA 1
ATOM 3201 C C . ARG A 1 420 ? 22.925 3.919 -38.716 1.00 87.00 420 ARG A C 1
ATOM 3203 O O . ARG A 1 420 ? 22.632 3.377 -37.655 1.00 87.00 420 ARG A O 1
ATOM 3210 N N . GLY A 1 421 ? 22.405 5.073 -39.103 1.00 88.31 421 GLY A N 1
ATOM 3211 C CA . GLY A 1 421 ? 21.408 5.800 -38.333 1.00 88.31 421 GLY A CA 1
ATOM 3212 C C . GLY A 1 421 ? 20.856 6.997 -39.094 1.00 88.31 421 GLY A C 1
ATOM 3213 O O . GLY A 1 421 ? 21.126 7.173 -40.284 1.00 88.31 421 GLY A O 1
ATOM 3214 N N . ALA A 1 422 ? 20.058 7.805 -38.400 1.00 86.38 422 ALA A N 1
ATOM 3215 C CA . ALA A 1 422 ? 19.482 9.023 -38.954 1.00 86.38 422 ALA A CA 1
ATOM 3216 C C . ALA A 1 422 ? 20.564 10.101 -39.138 1.00 86.38 422 ALA A C 1
ATOM 3218 O O . ALA A 1 422 ? 21.307 10.390 -38.202 1.00 86.38 422 ALA A O 1
ATOM 3219 N N . LEU A 1 423 ? 20.637 10.701 -40.329 1.00 84.88 423 LEU A N 1
ATOM 3220 C CA . LEU A 1 423 ? 21.602 11.761 -40.662 1.00 84.88 423 LEU A CA 1
ATOM 3221 C C . LEU A 1 423 ? 20.998 13.161 -40.597 1.00 84.88 423 LEU A C 1
ATOM 3223 O O . LEU A 1 423 ? 21.709 14.152 -40.441 1.00 84.88 423 LEU A O 1
ATOM 3227 N N . SER A 1 424 ? 19.688 13.274 -40.776 1.00 86.81 424 SER A N 1
ATOM 3228 C CA . SER A 1 424 ? 18.996 14.558 -40.775 1.00 86.81 424 SER A CA 1
ATOM 3229 C C . SER A 1 424 ? 17.605 14.398 -40.196 1.00 86.81 424 SER A C 1
ATOM 3231 O O . SER A 1 424 ? 16.951 13.369 -40.382 1.00 86.81 424 SER A O 1
ATOM 3233 N N . PHE A 1 425 ? 17.129 15.447 -39.537 1.00 89.12 425 PHE A N 1
ATOM 3234 C CA . PHE A 1 425 ? 15.824 15.486 -38.892 1.00 89.12 425 PHE A CA 1
ATOM 3235 C C . PHE A 1 425 ? 15.024 16.659 -39.454 1.00 89.12 425 PHE A C 1
ATOM 3237 O O . PHE A 1 425 ? 15.558 17.758 -39.603 1.00 89.12 425 PHE A O 1
ATOM 3244 N N . SER A 1 426 ? 13.750 16.437 -39.766 1.00 86.44 426 SER A N 1
ATOM 3245 C CA . SER A 1 426 ? 12.823 17.518 -40.093 1.00 86.44 426 SER A CA 1
ATOM 3246 C C . SER A 1 426 ? 12.323 18.214 -38.820 1.00 86.44 426 SER A C 1
ATOM 3248 O O . SER A 1 426 ? 12.590 17.775 -37.695 1.00 86.44 426 SER A O 1
ATOM 3250 N N . ALA A 1 427 ? 11.557 19.298 -38.988 1.00 79.44 427 ALA A N 1
ATOM 3251 C CA . ALA A 1 427 ? 10.875 19.961 -37.877 1.00 79.44 427 ALA A CA 1
ATOM 3252 C C . ALA A 1 427 ? 10.075 18.943 -37.039 1.00 79.44 427 ALA A C 1
ATOM 3254 O O . ALA A 1 427 ? 9.431 18.049 -37.588 1.00 79.44 427 ALA A O 1
ATOM 3255 N N . GLY A 1 428 ? 10.159 19.059 -35.710 1.00 74.94 428 GLY A N 1
ATOM 3256 C CA . GLY A 1 428 ? 9.547 18.106 -34.775 1.00 74.94 428 GLY A CA 1
ATOM 3257 C C . GLY A 1 428 ? 10.387 16.861 -34.455 1.00 74.94 428 GLY A C 1
ATOM 3258 O O . GLY A 1 428 ? 9.894 15.980 -33.762 1.00 74.94 428 GLY A O 1
ATOM 3259 N N . GLY A 1 429 ? 11.643 16.776 -34.920 1.00 79.56 429 GLY A N 1
ATOM 3260 C CA . GLY A 1 429 ? 12.573 15.701 -34.538 1.00 79.56 429 GLY A CA 1
ATOM 3261 C C . GLY A 1 429 ? 12.368 14.380 -35.284 1.00 79.56 429 GLY A C 1
ATOM 3262 O O . GLY A 1 429 ? 12.857 13.342 -34.844 1.00 79.56 429 GLY A O 1
ATOM 3263 N N . VAL A 1 430 ? 11.656 14.403 -36.412 1.00 81.69 430 VAL A N 1
ATOM 3264 C CA . VAL A 1 430 ? 11.389 13.213 -37.231 1.00 81.69 430 VAL A CA 1
ATOM 3265 C C . VAL A 1 430 ? 12.589 12.927 -38.148 1.00 81.69 430 VAL A C 1
ATOM 3267 O O . VAL A 1 430 ? 13.013 13.831 -38.873 1.00 81.69 430 VAL A O 1
ATOM 3270 N N . PRO A 1 431 ? 13.159 11.706 -38.154 1.00 87.12 431 PRO A N 1
ATOM 3271 C CA . PRO A 1 431 ? 14.221 11.332 -39.087 1.00 87.12 431 PRO A CA 1
ATOM 3272 C C . PRO A 1 431 ? 13.784 11.480 -40.552 1.00 87.12 431 PRO A C 1
ATOM 3274 O O . PRO A 1 431 ? 12.720 11.007 -40.941 1.00 87.12 431 PRO A O 1
ATOM 3277 N N . SER A 1 432 ? 14.624 12.116 -41.369 1.00 85.94 432 SER A N 1
ATOM 3278 C CA . SER A 1 432 ? 14.335 12.435 -42.781 1.00 85.94 432 SER A CA 1
ATOM 3279 C C . SER A 1 432 ? 15.321 11.811 -43.773 1.00 85.94 432 SER A C 1
ATOM 3281 O O . SER A 1 432 ? 15.030 11.724 -44.963 1.00 85.94 432 SER A O 1
ATOM 3283 N N . SER A 1 433 ? 16.481 11.354 -43.299 1.00 90.50 433 SER A N 1
ATOM 3284 C CA . SER A 1 433 ? 17.481 10.648 -44.101 1.00 90.50 433 SER A CA 1
ATOM 3285 C C . SER A 1 433 ? 18.298 9.699 -43.224 1.00 90.50 433 SER A C 1
ATOM 3287 O O . SER A 1 433 ? 18.461 9.933 -42.024 1.00 90.50 433 SER A O 1
ATOM 3289 N N . PHE A 1 434 ? 18.819 8.627 -43.826 1.00 87.50 434 PHE A N 1
ATOM 3290 C CA . PHE A 1 434 ? 19.571 7.579 -43.135 1.00 87.50 434 PHE A CA 1
ATOM 3291 C C . PHE A 1 434 ? 20.860 7.237 -43.877 1.00 87.50 434 PHE A C 1
ATOM 3293 O O . PHE A 1 434 ? 20.898 7.180 -45.106 1.00 87.50 434 PHE A O 1
ATOM 3300 N N . GLY A 1 435 ? 21.917 6.943 -43.130 1.00 82.69 435 GLY A N 1
ATOM 3301 C CA . GLY A 1 435 ? 23.226 6.627 -43.690 1.00 82.69 435 GLY A CA 1
ATOM 3302 C C . GLY A 1 435 ? 24.215 6.195 -42.621 1.00 82.69 435 GLY A C 1
ATOM 3303 O O . GLY A 1 435 ? 23.806 5.769 -41.546 1.00 82.69 435 GLY A O 1
ATOM 3304 N N . LEU A 1 436 ? 25.508 6.240 -42.941 1.00 79.56 436 LEU A N 1
ATOM 3305 C CA . LEU A 1 436 ? 26.566 5.912 -41.988 1.00 79.56 436 LEU A CA 1
ATOM 3306 C C . LEU A 1 436 ? 26.694 7.033 -40.959 1.00 79.56 436 LEU A C 1
ATOM 3308 O O . LEU A 1 436 ? 26.930 8.175 -41.338 1.00 79.56 436 LEU A O 1
ATOM 3312 N N . VAL A 1 437 ? 26.528 6.690 -39.684 1.00 81.31 437 VAL A N 1
ATOM 3313 C CA . VAL A 1 437 ? 26.722 7.616 -38.557 1.00 81.31 437 VAL A CA 1
ATOM 3314 C C . VAL A 1 437 ? 28.087 7.430 -37.911 1.00 81.31 437 VAL A C 1
ATOM 3316 O O . VAL A 1 437 ? 28.639 8.399 -37.411 1.00 81.31 437 VAL A O 1
ATOM 3319 N N . ASP A 1 438 ? 28.650 6.221 -37.989 1.00 75.88 438 ASP A N 1
ATOM 3320 C CA . ASP A 1 438 ? 30.007 5.946 -37.535 1.00 75.88 438 ASP A CA 1
ATOM 3321 C C . ASP A 1 438 ? 30.691 4.943 -38.459 1.00 75.88 438 ASP A C 1
ATOM 3323 O O . ASP A 1 438 ? 30.088 3.951 -38.898 1.00 75.88 438 ASP A O 1
ATOM 3327 N N . GLN A 1 439 ? 31.982 5.164 -38.676 1.00 78.56 439 GLN A N 1
ATOM 3328 C CA . GLN A 1 439 ? 32.901 4.189 -39.244 1.00 78.56 439 GLN A CA 1
ATOM 3329 C C . GLN A 1 439 ? 34.184 4.213 -38.414 1.00 78.56 439 GLN A C 1
ATOM 3331 O O . GLN A 1 439 ? 35.155 4.898 -38.740 1.00 78.56 439 GLN A O 1
ATOM 3336 N N . LEU A 1 440 ? 34.142 3.481 -37.301 1.00 76.81 440 LEU A N 1
ATOM 3337 C CA . LEU A 1 440 ? 35.168 3.508 -36.272 1.00 76.81 440 LEU A CA 1
ATOM 3338 C C . LEU A 1 440 ? 36.279 2.507 -36.564 1.00 76.81 440 LEU A C 1
ATOM 3340 O O . LEU A 1 440 ? 36.006 1.339 -36.854 1.00 76.81 440 LEU A O 1
ATOM 3344 N N . THR A 1 441 ? 37.521 2.953 -36.398 1.00 78.31 441 THR A N 1
ATOM 3345 C CA . THR A 1 441 ? 38.708 2.093 -36.322 1.00 78.31 441 THR A CA 1
ATOM 3346 C C . THR A 1 441 ? 39.328 2.216 -34.940 1.00 78.31 441 THR A C 1
ATOM 3348 O O . THR A 1 441 ? 39.520 3.323 -34.437 1.00 78.31 441 THR A O 1
ATOM 3351 N N . TYR A 1 442 ? 39.631 1.074 -34.330 1.00 77.06 442 TYR A N 1
ATOM 3352 C CA . TYR A 1 442 ? 40.220 0.986 -32.999 1.00 77.06 442 TYR A CA 1
ATOM 3353 C C . TYR A 1 442 ? 41.683 0.577 -33.119 1.00 77.06 442 TYR A C 1
ATOM 3355 O O . TYR A 1 442 ? 42.004 -0.490 -33.645 1.00 77.06 442 TYR A O 1
ATOM 3363 N N . THR A 1 443 ? 42.567 1.417 -32.593 1.00 74.06 443 THR A N 1
ATOM 3364 C CA . THR A 1 443 ? 44.008 1.167 -32.586 1.00 74.06 443 THR A CA 1
ATOM 3365 C C . THR A 1 443 ? 44.456 0.819 -31.176 1.00 74.06 443 THR A C 1
ATOM 3367 O O . THR A 1 443 ? 44.091 1.491 -30.209 1.00 74.06 443 THR A O 1
ATOM 3370 N N . TYR A 1 444 ? 45.293 -0.208 -31.067 1.00 78.19 444 TYR A N 1
ATOM 3371 C CA . TYR A 1 444 ? 45.903 -0.655 -29.817 1.00 78.19 444 TYR A CA 1
ATOM 3372 C C . TYR A 1 444 ? 47.414 -0.398 -29.858 1.00 78.19 444 TYR A C 1
ATOM 3374 O O . TYR A 1 444 ? 48.001 -0.406 -30.942 1.00 78.19 444 TYR A O 1
ATOM 3382 N N . PRO A 1 445 ? 48.080 -0.200 -28.706 1.00 76.38 445 PRO A N 1
ATOM 3383 C CA . PRO A 1 445 ? 49.520 0.046 -28.658 1.00 76.38 445 PRO A CA 1
ATOM 3384 C C . PRO A 1 445 ? 50.359 -1.052 -29.323 1.00 76.38 445 PRO A C 1
ATOM 3386 O O . PRO A 1 445 ? 51.432 -0.775 -29.850 1.00 76.38 445 PRO A O 1
ATOM 3389 N N . ASN A 1 446 ? 49.899 -2.304 -29.256 1.00 76.00 446 ASN A N 1
ATOM 3390 C CA . ASN A 1 446 ? 50.511 -3.473 -29.886 1.00 76.00 446 ASN A CA 1
ATOM 3391 C C . ASN A 1 446 ? 49.517 -4.651 -29.914 1.00 76.00 446 ASN A C 1
ATOM 3393 O O . ASN A 1 446 ? 48.459 -4.595 -29.288 1.00 76.00 446 ASN A O 1
ATOM 3397 N N . SER A 1 447 ? 49.893 -5.741 -30.589 1.00 72.31 447 SER A N 1
ATOM 3398 C CA . SER A 1 447 ? 49.067 -6.942 -30.798 1.00 72.31 447 SER A CA 1
ATOM 3399 C C . SER A 1 447 ? 48.769 -7.777 -29.547 1.00 72.31 447 SER A C 1
ATOM 3401 O O . SER A 1 447 ? 48.073 -8.781 -29.657 1.00 72.31 447 SER A O 1
ATOM 3403 N N . TYR A 1 448 ? 49.324 -7.434 -28.383 1.00 78.88 448 TYR A N 1
ATOM 3404 C CA . TYR A 1 448 ? 49.086 -8.133 -27.113 1.00 78.88 448 TYR A CA 1
ATOM 3405 C C . TYR A 1 448 ? 48.338 -7.262 -26.100 1.00 78.88 448 TYR A C 1
ATOM 3407 O O . TYR A 1 448 ? 48.059 -7.705 -24.989 1.00 78.88 448 TYR A O 1
ATOM 3415 N N . SER A 1 449 ? 48.034 -6.016 -26.461 1.00 82.06 449 SER A N 1
ATOM 3416 C CA . SER A 1 449 ? 47.340 -5.087 -25.582 1.00 82.06 449 SER A CA 1
ATOM 3417 C C . SER A 1 449 ? 45.827 -5.264 -25.680 1.00 82.06 449 SER A C 1
ATOM 3419 O O . SER A 1 449 ? 45.291 -5.566 -26.742 1.00 82.06 449 SER A O 1
ATOM 3421 N N . ASN A 1 450 ? 45.137 -5.028 -24.569 1.00 85.88 450 ASN A N 1
ATOM 3422 C CA . ASN A 1 450 ? 43.686 -4.859 -24.492 1.00 85.88 450 ASN A CA 1
ATOM 3423 C C . ASN A 1 450 ? 43.292 -3.407 -24.156 1.00 85.88 450 ASN A C 1
ATOM 3425 O O . ASN A 1 450 ? 42.133 -3.125 -23.858 1.00 85.88 450 ASN A O 1
ATOM 3429 N N . GLN A 1 451 ? 44.256 -2.481 -24.174 1.00 87.00 451 GLN A N 1
ATOM 3430 C CA . GLN A 1 451 ? 44.037 -1.065 -23.895 1.00 87.00 451 GLN A CA 1
ATOM 3431 C C . GLN A 1 451 ? 43.923 -0.296 -25.207 1.00 87.00 451 GLN A C 1
ATOM 3433 O O . GLN A 1 451 ? 44.846 -0.309 -26.018 1.00 87.00 451 GLN A O 1
ATOM 3438 N N . ILE A 1 452 ? 42.794 0.377 -25.415 1.00 82.38 452 ILE A N 1
ATOM 3439 C CA . ILE A 1 452 ? 42.569 1.197 -26.609 1.00 82.38 452 ILE A CA 1
ATOM 3440 C C . ILE A 1 452 ? 43.519 2.398 -26.564 1.00 82.38 452 ILE A C 1
ATOM 3442 O O . ILE A 1 452 ? 43.534 3.136 -25.580 1.00 82.38 452 ILE A O 1
ATOM 3446 N N . LYS A 1 453 ? 44.290 2.595 -27.636 1.00 75.25 453 LYS A N 1
ATOM 3447 C CA . LYS A 1 453 ? 45.167 3.759 -27.823 1.00 75.25 453 LYS A CA 1
ATOM 3448 C C . LYS A 1 453 ? 44.444 4.912 -28.506 1.00 75.25 453 LYS A C 1
ATOM 3450 O O . LYS A 1 453 ? 44.677 6.059 -28.154 1.00 75.25 453 LYS A O 1
ATOM 3455 N N . GLN A 1 454 ? 43.630 4.606 -29.513 1.00 69.56 454 GLN A N 1
ATOM 3456 C CA . GLN A 1 454 ? 42.987 5.617 -30.345 1.00 69.56 454 GLN A CA 1
ATOM 3457 C C . GLN A 1 454 ? 41.722 5.055 -30.988 1.00 69.56 454 GLN A C 1
ATOM 3459 O O . GLN A 1 454 ? 41.664 3.875 -31.340 1.00 69.56 454 GLN A O 1
ATOM 3464 N N . ILE A 1 455 ? 40.735 5.930 -31.179 1.00 72.62 455 ILE A N 1
ATOM 3465 C CA . ILE A 1 455 ? 39.558 5.666 -32.004 1.00 72.62 455 ILE A CA 1
ATOM 3466 C C . ILE A 1 455 ? 39.452 6.776 -33.047 1.00 72.62 455 ILE A C 1
ATOM 3468 O O . ILE A 1 455 ? 39.397 7.962 -32.699 1.00 72.62 455 ILE A O 1
ATOM 3472 N N . THR A 1 456 ? 39.411 6.388 -34.317 1.00 66.12 456 THR A N 1
ATOM 3473 C CA . THR A 1 456 ? 39.170 7.300 -35.440 1.00 66.12 456 THR A CA 1
ATOM 3474 C C . THR A 1 456 ? 37.802 7.025 -36.044 1.00 66.12 456 THR A C 1
ATOM 3476 O O . THR A 1 456 ? 37.402 5.868 -36.148 1.00 66.12 456 THR A O 1
ATOM 3479 N N . ASP A 1 457 ? 37.087 8.083 -36.433 1.00 68.62 457 ASP A N 1
ATOM 3480 C CA . ASP A 1 457 ? 35.809 7.978 -37.139 1.00 68.62 457 ASP A CA 1
ATOM 3481 C C . ASP A 1 457 ? 35.915 8.629 -38.519 1.00 68.62 457 ASP A C 1
ATOM 3483 O O . ASP A 1 457 ? 36.076 9.848 -38.640 1.00 68.62 457 ASP A O 1
ATOM 3487 N N . ALA A 1 458 ? 35.812 7.815 -39.569 1.00 61.44 458 ALA A N 1
ATOM 3488 C CA . ALA A 1 458 ? 35.898 8.298 -40.942 1.00 61.44 458 ALA A CA 1
ATOM 3489 C C . ALA A 1 458 ? 34.678 9.137 -41.371 1.00 61.44 458 ALA A C 1
ATOM 3491 O O . ALA A 1 458 ? 34.777 9.873 -42.351 1.00 61.44 458 ALA A O 1
ATOM 3492 N N . ILE A 1 459 ? 33.551 9.070 -40.648 1.00 63.34 459 ILE A N 1
ATOM 3493 C CA . ILE A 1 459 ? 32.352 9.874 -40.939 1.00 63.34 459 ILE A CA 1
ATOM 3494 C C . ILE A 1 459 ? 32.511 11.311 -40.438 1.00 63.34 459 ILE A C 1
ATOM 3496 O O . ILE A 1 459 ? 32.172 12.255 -41.150 1.00 63.34 459 ILE A O 1
ATOM 3500 N N . ILE A 1 460 ? 33.056 11.490 -39.233 1.00 61.78 460 ILE A N 1
ATOM 3501 C CA . ILE A 1 460 ? 33.292 12.819 -38.645 1.00 61.78 460 ILE A CA 1
ATOM 3502 C C . ILE A 1 460 ? 34.619 13.415 -39.152 1.00 61.78 460 ILE A C 1
ATOM 3504 O O . ILE A 1 460 ? 34.782 14.635 -39.179 1.00 61.78 460 ILE A O 1
ATOM 3508 N N . GLY A 1 461 ? 35.571 12.576 -39.576 1.00 53.34 461 GLY A N 1
ATOM 3509 C CA . GLY A 1 461 ? 36.853 13.014 -40.135 1.00 53.34 461 GLY A CA 1
ATOM 3510 C C . GLY A 1 461 ? 37.821 13.582 -39.092 1.00 53.34 461 GLY A C 1
ATOM 3511 O O . GLY A 1 461 ? 38.685 14.388 -39.432 1.00 53.34 461 GLY A O 1
ATOM 3512 N N . ARG A 1 462 ? 37.670 13.196 -37.817 1.00 56.50 462 ARG A N 1
ATOM 3513 C CA . ARG A 1 462 ? 38.494 13.671 -36.691 1.00 56.50 462 ARG A CA 1
ATOM 3514 C C . ARG A 1 462 ? 38.699 12.582 -35.632 1.00 56.50 462 ARG A C 1
ATOM 3516 O O . ARG A 1 462 ? 38.005 11.565 -35.647 1.00 56.50 462 ARG A O 1
ATOM 3523 N N . MET A 1 463 ? 39.628 12.798 -34.701 1.00 60.53 463 MET A N 1
ATOM 3524 C CA . MET A 1 463 ? 39.853 11.874 -33.583 1.00 60.53 463 MET A CA 1
ATOM 3525 C C . MET A 1 463 ? 38.802 12.061 -32.480 1.00 60.53 463 MET A C 1
ATOM 3527 O O . MET A 1 463 ? 38.350 13.176 -32.219 1.00 60.53 463 MET A O 1
ATOM 3531 N N . MET A 1 464 ? 38.418 10.966 -31.816 1.00 68.19 464 MET A N 1
ATOM 3532 C CA . MET A 1 464 ? 37.442 10.993 -30.711 1.00 68.19 464 MET A CA 1
ATOM 3533 C C . MET A 1 464 ? 38.089 11.220 -29.337 1.00 68.19 464 MET A C 1
ATOM 3535 O O . MET A 1 464 ? 37.395 11.505 -28.363 1.00 68.19 464 MET A O 1
ATOM 3539 N N . GLN A 1 465 ? 39.411 11.088 -29.257 1.00 66.38 465 GLN A N 1
ATOM 3540 C CA . GLN A 1 465 ? 40.215 11.350 -28.066 1.00 66.38 465 GLN A CA 1
ATOM 3541 C C . GLN A 1 465 ? 41.140 12.538 -28.336 1.00 66.38 465 GLN A C 1
ATOM 3543 O O . GLN A 1 465 ? 41.486 12.794 -29.489 1.00 66.38 465 GLN A O 1
ATOM 3548 N N . VAL A 1 466 ? 41.492 13.266 -27.272 1.00 63.16 466 VAL A N 1
ATOM 3549 C CA . VAL A 1 466 ? 42.473 14.355 -27.342 1.00 63.16 466 VAL A CA 1
ATOM 3550 C C . VAL A 1 466 ? 43.826 13.765 -27.721 1.00 63.16 466 VAL A C 1
ATOM 3552 O O . VAL A 1 466 ? 44.265 12.801 -27.092 1.00 63.16 466 VAL A O 1
ATOM 3555 N N . ASP A 1 467 ? 44.467 14.340 -28.733 1.00 59.38 467 ASP A N 1
ATOM 3556 C CA . ASP A 1 467 ? 45.835 14.000 -29.104 1.00 59.38 467 ASP A CA 1
ATOM 3557 C C . ASP A 1 467 ? 46.779 14.313 -27.932 1.00 59.38 467 ASP A C 1
ATOM 3559 O O . ASP A 1 467 ? 46.803 15.430 -27.408 1.00 59.38 467 ASP A O 1
ATOM 3563 N N . ALA A 1 468 ? 47.547 13.309 -27.507 1.00 63.34 468 ALA A N 1
ATOM 3564 C CA . ALA A 1 468 ? 48.490 13.415 -26.399 1.00 63.34 468 ALA A CA 1
ATOM 3565 C C . ALA A 1 468 ? 49.659 14.376 -26.685 1.00 63.34 468 ALA A C 1
ATOM 3567 O O . ALA A 1 468 ? 50.367 14.738 -25.749 1.00 63.34 468 ALA A O 1
ATOM 3568 N N . TYR A 1 469 ? 49.850 14.779 -27.946 1.00 63.03 469 TYR A N 1
ATOM 3569 C CA . TYR A 1 469 ? 50.866 15.733 -28.395 1.00 63.03 469 TYR A CA 1
ATOM 3570 C C . TYR A 1 469 ? 50.273 17.041 -28.942 1.00 63.03 469 TYR A C 1
ATOM 3572 O O . TYR A 1 469 ? 50.988 17.808 -29.587 1.00 63.03 469 TYR A O 1
ATOM 3580 N N . ALA A 1 470 ? 48.997 17.336 -28.651 1.00 59.12 470 ALA A N 1
ATOM 3581 C CA . ALA A 1 470 ? 48.312 18.550 -29.110 1.00 59.12 470 ALA A CA 1
ATOM 3582 C C . ALA A 1 470 ? 49.022 19.869 -28.724 1.00 59.12 470 ALA A C 1
ATOM 3584 O O . ALA A 1 470 ? 48.732 20.920 -29.294 1.00 59.12 470 ALA A O 1
ATOM 3585 N N . ASP A 1 471 ? 49.931 19.830 -27.749 1.00 63.22 471 ASP A N 1
ATOM 3586 C CA . ASP A 1 471 ? 50.725 20.946 -27.239 1.00 63.22 471 ASP A CA 1
ATOM 3587 C C . ASP A 1 471 ? 52.187 20.964 -27.738 1.00 63.22 471 ASP A C 1
ATOM 3589 O O . ASP A 1 471 ? 53.003 21.732 -27.227 1.00 63.22 471 ASP A O 1
ATOM 3593 N N . VAL A 1 472 ? 52.543 20.128 -28.722 1.00 60.41 472 VAL A N 1
ATOM 3594 C CA . VAL A 1 472 ? 53.928 19.939 -29.181 1.00 60.41 472 VAL A CA 1
ATOM 3595 C C . VAL A 1 472 ? 54.105 20.321 -30.658 1.00 60.41 472 VAL A C 1
ATOM 3597 O O . VAL A 1 472 ? 53.232 20.128 -31.499 1.00 60.41 472 VAL A O 1
ATOM 3600 N N . ALA A 1 473 ? 55.290 20.843 -31.000 1.00 59.97 473 ALA A N 1
ATOM 3601 C CA . ALA A 1 473 ? 55.760 21.067 -32.374 1.00 59.97 473 ALA A CA 1
ATOM 3602 C C . ALA A 1 473 ? 54.852 21.949 -33.265 1.00 59.97 473 ALA A C 1
ATOM 3604 O O . ALA A 1 473 ? 54.783 21.741 -34.477 1.00 59.97 473 ALA A O 1
ATOM 3605 N N . GLY A 1 474 ? 54.193 22.969 -32.702 1.00 59.06 474 GLY A N 1
ATOM 3606 C CA . GLY A 1 474 ? 53.364 23.897 -33.482 1.00 59.06 474 GLY A CA 1
ATOM 3607 C C . GLY A 1 474 ? 51.912 23.441 -33.669 1.00 59.06 474 GLY A C 1
ATOM 3608 O O . GLY A 1 474 ? 51.152 24.102 -34.388 1.00 59.06 474 GLY A O 1
ATOM 3609 N N . GLN A 1 475 ? 51.523 22.318 -33.053 1.00 57.53 475 GLN A N 1
ATOM 3610 C CA . GLN A 1 475 ? 50.155 21.799 -33.071 1.00 57.53 475 GLN A CA 1
ATOM 3611 C C . GLN A 1 475 ? 49.198 22.562 -32.143 1.00 57.53 475 GLN A C 1
ATOM 3613 O O . GLN A 1 475 ? 47.988 22.396 -32.276 1.00 57.53 475 GLN A O 1
ATOM 3618 N N . GLU A 1 476 ? 49.687 23.496 -31.315 1.00 64.62 476 GLU A N 1
ATOM 3619 C CA . GLU A 1 476 ? 48.864 24.279 -30.374 1.00 64.62 476 GLU A CA 1
ATOM 3620 C C . GLU A 1 476 ? 47.835 25.170 -31.101 1.00 64.62 476 GLU A C 1
ATOM 3622 O O . GLU A 1 476 ? 46.881 25.680 -30.514 1.00 64.62 476 GLU A O 1
ATOM 3627 N N . ARG A 1 477 ? 48.044 25.383 -32.407 1.00 57.75 477 ARG A N 1
ATOM 3628 C CA . ARG A 1 477 ? 47.159 26.136 -33.308 1.00 57.75 477 ARG A CA 1
ATOM 3629 C C . ARG A 1 477 ? 46.045 25.282 -33.920 1.00 57.75 477 ARG A C 1
ATOM 3631 O O . ARG A 1 477 ? 45.185 25.823 -34.616 1.00 57.75 477 ARG A O 1
ATOM 3638 N N . LEU A 1 478 ? 46.080 23.968 -33.720 1.00 62.47 478 LEU A N 1
ATOM 3639 C CA . LEU A 1 478 ? 45.083 23.019 -34.195 1.00 62.47 478 LEU A CA 1
ATOM 3640 C C . LEU A 1 478 ? 44.142 22.638 -33.053 1.00 62.47 478 LEU A C 1
ATOM 3642 O O . LEU A 1 478 ? 44.427 22.830 -31.876 1.00 62.47 478 LEU A O 1
ATOM 3646 N N . SER A 1 479 ? 42.971 22.107 -33.405 1.00 65.50 479 SER A N 1
ATOM 3647 C CA . SER A 1 479 ? 42.101 21.514 -32.392 1.00 65.50 479 SER A CA 1
ATOM 3648 C C . SER A 1 479 ? 42.822 20.323 -31.746 1.00 65.50 479 SER A C 1
ATOM 3650 O O . SER A 1 479 ? 43.380 19.521 -32.491 1.00 65.50 479 SER A O 1
ATOM 3652 N N . PRO A 1 480 ? 42.719 20.115 -30.422 1.00 66.69 480 PRO A N 1
ATOM 3653 C CA . PRO A 1 480 ? 43.228 18.902 -29.775 1.00 66.69 480 PRO A CA 1
ATOM 3654 C C . PRO A 1 480 ? 42.584 17.601 -30.289 1.00 66.69 480 PRO A C 1
ATOM 3656 O O . PRO A 1 480 ? 43.016 16.513 -29.937 1.00 66.69 480 PRO A O 1
ATOM 3659 N N . TYR A 1 481 ? 41.538 17.711 -31.114 1.00 61.44 481 TYR A N 1
ATOM 3660 C CA . TYR A 1 481 ? 40.859 16.604 -31.789 1.00 61.44 481 TYR A CA 1
ATOM 3661 C C . TYR A 1 481 ? 41.136 16.571 -33.304 1.00 61.44 481 TYR A C 1
ATOM 3663 O O . TYR A 1 481 ? 40.457 15.849 -34.037 1.00 61.44 481 TYR A O 1
ATOM 3671 N N . ASN A 1 482 ? 42.057 17.403 -33.808 1.00 60.97 482 ASN A N 1
ATOM 3672 C CA . ASN A 1 482 ? 42.345 17.529 -35.236 1.00 60.97 482 ASN A CA 1
ATOM 3673 C C . ASN A 1 482 ? 42.875 16.200 -35.792 1.00 60.97 482 ASN A C 1
ATOM 3675 O O . ASN A 1 482 ? 43.868 15.668 -35.313 1.00 60.97 482 ASN A O 1
ATOM 3679 N N . GLY A 1 483 ? 42.203 15.660 -36.811 1.00 58.28 483 GLY A N 1
ATOM 3680 C CA . GLY A 1 483 ? 42.672 14.475 -37.520 1.00 58.28 483 GLY A CA 1
ATOM 3681 C C . GLY A 1 483 ? 43.500 14.862 -38.743 1.00 58.28 483 GLY A C 1
ATOM 3682 O O . GLY A 1 483 ? 43.009 15.583 -39.612 1.00 58.28 483 GLY A O 1
ATOM 3683 N N . LEU A 1 484 ? 44.725 14.334 -38.849 1.00 55.88 484 LEU A N 1
ATOM 3684 C CA . LEU A 1 484 ? 45.535 14.351 -40.078 1.00 55.88 484 LEU A CA 1
ATOM 3685 C C . LEU A 1 484 ? 45.717 15.756 -40.698 1.00 55.88 484 LEU A C 1
ATOM 3687 O O . LEU A 1 484 ? 45.747 15.891 -41.922 1.00 55.88 484 LEU A O 1
ATOM 3691 N N . TYR A 1 485 ? 45.797 16.815 -39.879 1.00 59.78 485 TYR A N 1
ATOM 3692 C CA . TYR A 1 485 ? 45.919 18.216 -40.322 1.00 59.78 485 TYR A CA 1
ATOM 3693 C C . TYR A 1 485 ? 44.803 18.672 -41.279 1.00 59.78 485 TYR A C 1
ATOM 3695 O O . TYR A 1 485 ? 45.032 19.490 -42.174 1.00 59.78 485 TYR A O 1
ATOM 3703 N N . ASN A 1 486 ? 43.592 18.119 -41.142 1.00 55.25 486 ASN A N 1
ATOM 3704 C CA . ASN A 1 486 ? 42.490 18.294 -42.099 1.00 55.25 486 ASN A CA 1
ATOM 3705 C C . ASN A 1 486 ? 42.863 17.910 -43.551 1.00 55.25 486 ASN A C 1
ATOM 3707 O O . ASN A 1 486 ? 42.216 18.353 -44.498 1.00 55.25 486 ASN A O 1
ATOM 3711 N N . SER A 1 487 ? 43.908 17.095 -43.734 1.00 51.34 487 SER A N 1
ATOM 3712 C CA . SER A 1 487 ? 44.445 16.662 -45.030 1.00 51.34 487 SER A CA 1
ATOM 3713 C C . SER A 1 487 ? 44.579 15.130 -45.095 1.00 51.34 487 SER A C 1
ATOM 3715 O O . SER A 1 487 ? 45.670 14.612 -45.345 1.00 51.34 487 SER A O 1
ATOM 3717 N N . PRO A 1 488 ? 43.474 14.373 -44.919 1.00 46.47 488 PRO A N 1
ATOM 3718 C CA . PRO A 1 488 ? 43.490 12.908 -44.799 1.00 46.47 488 PRO A CA 1
ATOM 3719 C C . PRO A 1 488 ? 43.953 12.176 -46.070 1.00 46.47 488 PRO A C 1
ATOM 3721 O O . PRO A 1 488 ? 44.262 10.991 -46.028 1.00 46.47 488 PRO A O 1
ATOM 3724 N N . VAL A 1 489 ? 44.014 12.877 -47.205 1.00 41.94 489 VAL A N 1
ATOM 3725 C CA . VAL A 1 489 ? 44.532 12.357 -48.481 1.00 41.94 489 VAL A CA 1
ATOM 3726 C C . VAL A 1 489 ? 46.062 12.452 -48.559 1.00 41.94 489 VAL A C 1
ATOM 3728 O O . VAL A 1 489 ? 46.675 11.747 -49.348 1.00 41.94 489 VAL A O 1
ATOM 3731 N N . LEU A 1 490 ? 46.685 13.328 -47.764 1.00 38.56 490 LEU A N 1
ATOM 3732 C CA . LEU A 1 490 ? 48.107 13.683 -47.865 1.00 38.56 490 LEU A CA 1
ATOM 3733 C C . LEU A 1 490 ? 48.918 13.282 -46.628 1.00 38.56 490 LEU A C 1
ATOM 3735 O O . LEU A 1 490 ? 50.146 13.185 -46.701 1.00 38.56 490 LEU A O 1
ATOM 3739 N N . VAL A 1 491 ? 48.241 13.044 -45.505 1.00 45.91 491 VAL A N 1
ATOM 3740 C CA . VAL A 1 491 ? 48.850 12.771 -44.205 1.00 45.91 491 VAL A CA 1
ATOM 3741 C C . VAL A 1 491 ? 48.224 11.510 -43.620 1.00 45.91 491 VAL A C 1
ATOM 3743 O O . VAL A 1 491 ? 47.007 11.352 -43.606 1.00 45.91 491 VAL A O 1
ATOM 3746 N N . THR A 1 492 ? 49.063 10.602 -43.131 1.00 50.75 492 THR A N 1
ATOM 3747 C CA . THR A 1 492 ? 48.659 9.420 -42.362 1.00 50.75 492 THR A CA 1
ATOM 3748 C C . THR A 1 492 ? 49.507 9.400 -41.098 1.00 50.75 492 THR A C 1
ATOM 3750 O O . THR A 1 492 ? 50.716 9.604 -41.192 1.00 50.75 492 THR A O 1
ATOM 3753 N N . ASP A 1 493 ? 48.883 9.155 -39.948 1.00 51.34 493 ASP A N 1
ATOM 3754 C CA . ASP A 1 493 ? 49.535 9.067 -38.636 1.00 51.34 493 ASP A CA 1
ATOM 3755 C C . ASP A 1 493 ? 49.277 7.669 -38.034 1.00 51.34 493 ASP A C 1
ATOM 3757 O O . ASP A 1 493 ? 48.301 7.475 -37.307 1.00 51.34 493 ASP A O 1
ATOM 3761 N N . PRO A 1 494 ? 50.065 6.645 -38.431 1.00 48.53 494 PRO A N 1
ATOM 3762 C CA . PRO A 1 494 ? 49.781 5.241 -38.120 1.00 48.53 494 PRO A CA 1
ATOM 3763 C C . PRO A 1 494 ? 49.923 4.877 -36.639 1.00 48.53 494 PRO A C 1
ATOM 3765 O O . PRO A 1 494 ? 49.381 3.862 -36.205 1.00 48.53 494 PRO A O 1
ATOM 3768 N N . ASP A 1 495 ? 50.690 5.655 -35.878 1.00 47.78 495 ASP A N 1
ATOM 3769 C CA . ASP A 1 495 ? 50.985 5.414 -34.471 1.00 47.78 495 ASP A CA 1
ATOM 3770 C C . ASP A 1 495 ? 50.578 6.579 -33.560 1.00 47.78 495 ASP A C 1
ATOM 3772 O O . ASP A 1 495 ? 50.848 6.503 -32.364 1.00 47.78 495 ASP A O 1
ATOM 3776 N N . GLY A 1 496 ? 49.892 7.608 -34.062 1.00 51.62 496 GLY A N 1
ATOM 3777 C CA . GLY A 1 496 ? 49.345 8.702 -33.249 1.00 51.62 496 GLY A CA 1
ATOM 3778 C C . GLY A 1 496 ? 50.407 9.583 -32.586 1.00 51.62 496 GLY A C 1
ATOM 3779 O O . GLY A 1 496 ? 50.098 10.286 -31.632 1.00 51.62 496 GLY A O 1
ATOM 3780 N N . ASN A 1 497 ? 51.668 9.465 -33.011 1.00 57.12 497 ASN A N 1
ATOM 3781 C CA . ASN A 1 497 ? 52.837 10.074 -32.368 1.00 57.12 497 ASN A CA 1
ATOM 3782 C C . ASN A 1 497 ? 53.688 10.866 -33.372 1.00 57.12 497 ASN A C 1
ATOM 3784 O O . ASN A 1 497 ? 54.850 11.176 -33.094 1.00 57.12 497 ASN A O 1
ATOM 3788 N N . CYS A 1 498 ? 53.162 11.142 -34.564 1.00 55.22 498 CYS A N 1
ATOM 3789 C CA . CYS A 1 498 ? 53.945 11.694 -35.657 1.00 55.22 498 CYS A CA 1
ATOM 3790 C C . CYS A 1 498 ? 53.503 13.133 -35.996 1.00 55.22 498 CYS A C 1
ATOM 3792 O O . CYS A 1 498 ? 52.739 13.360 -36.933 1.00 55.22 498 CYS A O 1
ATOM 3794 N N . PRO A 1 499 ? 54.044 14.151 -35.294 1.00 50.50 499 PRO A N 1
ATOM 3795 C CA . PRO A 1 499 ? 53.706 15.551 -35.547 1.00 50.50 499 PRO A CA 1
ATOM 3796 C C . PRO A 1 499 ? 54.193 16.103 -36.903 1.00 50.50 499 PRO A C 1
ATOM 3798 O O . PRO A 1 499 ? 53.802 17.199 -37.281 1.00 50.50 499 PRO A O 1
ATOM 3801 N N . ASN A 1 500 ? 55.021 15.373 -37.670 1.00 49.62 500 ASN A N 1
ATOM 3802 C CA . ASN A 1 500 ? 55.674 15.899 -38.885 1.00 49.62 500 ASN A CA 1
ATOM 3803 C C . ASN A 1 500 ? 55.567 14.992 -40.135 1.00 49.62 500 ASN A C 1
ATOM 3805 O O . ASN A 1 500 ? 56.411 15.092 -41.030 1.00 49.62 500 ASN A O 1
ATOM 3809 N N . CYS A 1 501 ? 54.611 14.062 -40.236 1.00 52.12 501 CYS A N 1
ATOM 3810 C CA . CYS A 1 501 ? 54.636 13.091 -41.341 1.00 52.12 501 CYS A CA 1
ATOM 3811 C C . CYS A 1 501 ? 54.336 13.734 -42.714 1.00 52.12 501 CYS A C 1
ATOM 3813 O O . CYS A 1 501 ? 53.218 14.175 -42.973 1.00 52.12 501 CYS A O 1
ATOM 3815 N N . ILE A 1 502 ? 55.299 13.686 -43.647 1.00 48.44 502 ILE A N 1
ATOM 3816 C CA . ILE A 1 502 ? 55.075 13.886 -45.092 1.00 48.44 502 ILE A CA 1
ATOM 3817 C C . ILE A 1 502 ? 55.085 12.502 -45.757 1.00 48.44 502 ILE A C 1
ATOM 3819 O O . ILE A 1 502 ? 56.133 11.989 -46.151 1.00 48.44 502 ILE A O 1
ATOM 3823 N N . ALA A 1 503 ? 53.917 11.869 -45.866 1.00 46.59 503 ALA A N 1
ATOM 3824 C CA . ALA A 1 503 ? 53.789 10.480 -46.326 1.00 46.59 503 ALA A CA 1
ATOM 3825 C C . ALA A 1 503 ? 54.054 10.276 -47.839 1.00 46.59 503 ALA A C 1
ATOM 3827 O O . ALA A 1 503 ? 54.309 9.157 -48.280 1.00 46.59 503 ALA A O 1
ATOM 3828 N N . GLY A 1 504 ? 54.071 11.340 -48.648 1.00 45.16 504 GLY A N 1
ATOM 3829 C CA . GLY A 1 504 ? 54.210 11.233 -50.107 1.00 45.16 504 GLY A CA 1
ATOM 3830 C C . GLY A 1 504 ? 55.619 10.918 -50.644 1.00 45.16 504 GLY A C 1
ATOM 3831 O O . GLY A 1 504 ? 55.757 10.408 -51.756 1.00 45.16 504 GLY A O 1
ATOM 3832 N N . LEU A 1 505 ? 56.689 11.182 -49.884 1.00 42.75 505 LEU A N 1
ATOM 3833 C CA . LEU A 1 505 ? 58.065 11.104 -50.411 1.00 42.75 505 LEU A CA 1
ATOM 3834 C C . LEU A 1 505 ? 58.616 9.671 -50.529 1.00 42.75 505 LEU A C 1
ATOM 3836 O O . LEU A 1 505 ? 59.412 9.396 -51.427 1.00 42.75 505 LEU A O 1
ATOM 3840 N N . ILE A 1 506 ? 58.172 8.737 -49.679 1.00 47.19 506 ILE A N 1
ATOM 3841 C CA . ILE A 1 506 ? 58.640 7.337 -49.714 1.00 47.19 506 ILE A CA 1
ATOM 3842 C C . ILE A 1 506 ? 58.062 6.602 -50.935 1.00 47.19 506 ILE A C 1
ATOM 3844 O O . ILE A 1 506 ? 58.796 5.912 -51.646 1.00 47.19 506 ILE A O 1
ATOM 3848 N N . GLY A 1 507 ? 56.770 6.799 -51.228 1.00 48.97 507 GLY A N 1
ATOM 3849 C CA . GLY A 1 507 ? 56.113 6.237 -52.414 1.00 48.97 507 GLY A CA 1
ATOM 3850 C C . GLY A 1 507 ? 56.692 6.790 -53.718 1.00 48.97 507 GLY A C 1
ATOM 3851 O O . GLY A 1 507 ? 56.952 6.030 -54.652 1.00 48.97 507 GLY A O 1
ATOM 3852 N N . ALA A 1 508 ? 56.990 8.093 -53.754 1.00 47.75 508 ALA A N 1
ATOM 3853 C CA . ALA A 1 508 ? 57.623 8.737 -54.900 1.00 47.75 508 ALA A CA 1
ATOM 3854 C C . ALA A 1 508 ? 59.042 8.206 -55.173 1.00 47.75 508 ALA A C 1
ATOM 3856 O O . ALA A 1 508 ? 59.391 7.922 -56.318 1.00 47.75 508 ALA A O 1
ATOM 3857 N N . GLY A 1 509 ? 59.852 7.996 -54.131 1.00 46.75 509 GLY A N 1
ATOM 3858 C CA . GLY A 1 509 ? 61.191 7.422 -54.287 1.00 46.75 509 GLY A CA 1
ATOM 3859 C C . GLY A 1 509 ? 61.168 6.002 -54.867 1.00 46.75 509 GLY A C 1
ATOM 3860 O O . GLY A 1 509 ? 61.916 5.698 -55.795 1.00 46.75 509 GLY A O 1
ATOM 3861 N N . ILE A 1 510 ? 60.279 5.140 -54.362 1.00 51.38 510 ILE A N 1
ATOM 3862 C CA . ILE A 1 510 ? 60.179 3.739 -54.800 1.00 51.38 510 ILE A CA 1
ATOM 3863 C C . ILE A 1 510 ? 59.605 3.642 -56.218 1.00 51.38 510 ILE A C 1
ATOM 3865 O O . ILE A 1 510 ? 60.190 2.965 -57.065 1.00 51.38 510 ILE A O 1
ATOM 3869 N N . GLY A 1 511 ? 58.504 4.342 -56.509 1.00 52.59 511 GLY A N 1
ATOM 3870 C CA . GLY A 1 511 ? 57.896 4.328 -57.843 1.00 52.59 511 GLY A CA 1
ATOM 3871 C C . GLY A 1 511 ? 58.838 4.864 -58.923 1.00 52.59 511 GLY A C 1
ATOM 3872 O O . GLY A 1 511 ? 58.908 4.300 -60.018 1.00 52.59 511 GLY A O 1
ATOM 3873 N N . GLY A 1 512 ? 59.627 5.896 -58.600 1.00 47.78 512 GLY A N 1
ATOM 3874 C CA . GLY A 1 512 ? 60.624 6.448 -59.512 1.00 47.78 512 GLY A CA 1
ATOM 3875 C C . GLY A 1 512 ? 61.730 5.455 -59.852 1.00 47.78 512 GLY A C 1
ATOM 3876 O O . GLY A 1 512 ? 62.042 5.258 -61.028 1.00 47.78 512 GLY A O 1
ATOM 3877 N N . LEU A 1 513 ? 62.283 4.763 -58.851 1.00 47.56 513 LEU A N 1
ATOM 3878 C CA . LEU A 1 513 ? 63.322 3.751 -59.075 1.00 47.56 513 LEU A CA 1
ATOM 3879 C C . LEU A 1 513 ? 62.803 2.547 -59.874 1.00 47.56 513 LEU A C 1
ATOM 3881 O O . LEU A 1 513 ? 63.515 2.031 -60.735 1.00 47.56 513 LEU A O 1
ATOM 3885 N N . VAL A 1 514 ? 61.563 2.117 -59.629 1.00 55.12 514 VAL A N 1
ATOM 3886 C CA . VAL A 1 514 ? 60.957 0.969 -60.320 1.00 55.12 514 VAL A CA 1
ATOM 3887 C C . VAL A 1 514 ? 60.697 1.274 -61.796 1.00 55.12 514 VAL A C 1
ATOM 3889 O O . VAL A 1 514 ? 61.107 0.492 -62.653 1.00 55.12 514 VAL A O 1
ATOM 3892 N N . ASN A 1 515 ? 60.072 2.410 -62.125 1.00 61.25 515 ASN A N 1
ATOM 3893 C CA . ASN A 1 515 ? 59.805 2.757 -63.527 1.00 61.25 515 ASN A CA 1
ATOM 3894 C C . ASN A 1 515 ? 61.108 3.001 -64.306 1.00 61.25 515 ASN A C 1
ATOM 3896 O O . ASN A 1 515 ? 61.235 2.558 -65.447 1.00 61.25 515 ASN A O 1
ATOM 3900 N N . LEU A 1 516 ? 62.102 3.630 -63.668 1.00 55.44 516 LEU A N 1
ATOM 3901 C CA . LEU A 1 516 ? 63.446 3.779 -64.224 1.00 55.44 516 LEU A CA 1
ATOM 3902 C C . LEU A 1 516 ? 64.091 2.418 -64.528 1.00 55.44 516 LEU A C 1
ATOM 3904 O O . LEU A 1 516 ? 64.582 2.207 -65.636 1.00 55.44 516 LEU A O 1
ATOM 3908 N N . GLY A 1 517 ? 64.046 1.477 -63.579 1.00 48.12 517 GLY A N 1
ATOM 3909 C CA . GLY A 1 517 ? 64.593 0.130 -63.752 1.00 48.12 517 GLY A CA 1
ATOM 3910 C C . GLY A 1 517 ? 63.904 -0.663 -64.866 1.00 48.12 517 GLY A C 1
ATOM 3911 O O . GLY A 1 517 ? 64.576 -1.281 -65.689 1.00 48.12 517 GLY A O 1
ATOM 3912 N N . VAL A 1 518 ? 62.572 -0.594 -64.955 1.00 59.94 518 VAL A N 1
ATOM 3913 C CA . VAL A 1 518 ? 61.793 -1.267 -66.009 1.00 59.94 518 VAL A CA 1
ATOM 3914 C C . VAL A 1 518 ? 62.125 -0.704 -67.393 1.00 59.94 518 VAL A C 1
ATOM 3916 O O . VAL A 1 518 ? 62.334 -1.473 -68.331 1.00 59.94 518 VAL A O 1
ATOM 3919 N N . LYS A 1 519 ? 62.234 0.622 -67.538 1.00 60.00 519 LYS A N 1
ATOM 3920 C CA . LYS A 1 519 ? 62.573 1.249 -68.827 1.00 60.00 519 LYS A CA 1
ATOM 3921 C C . LYS A 1 519 ? 64.030 1.028 -69.221 1.00 60.00 519 LYS A C 1
ATOM 3923 O O . LYS A 1 519 ? 64.310 0.865 -70.409 1.00 60.00 519 LYS A O 1
ATOM 3928 N N . ALA A 1 520 ? 64.933 0.940 -68.245 1.00 54.28 520 ALA A N 1
ATOM 3929 C CA . ALA A 1 520 ? 66.316 0.537 -68.478 1.00 54.28 520 ALA A CA 1
ATOM 3930 C C . ALA A 1 520 ? 66.396 -0.912 -68.988 1.00 54.28 520 ALA A C 1
ATOM 3932 O O . ALA A 1 520 ? 67.086 -1.176 -69.968 1.00 54.28 520 ALA A O 1
ATOM 3933 N N . PHE A 1 521 ? 65.625 -1.834 -68.401 1.00 57.50 521 PHE A N 1
ATOM 3934 C CA . PHE A 1 521 ? 65.583 -3.240 -68.827 1.00 57.50 521 PHE A CA 1
ATOM 3935 C C . PHE A 1 521 ? 64.923 -3.435 -70.204 1.00 57.50 521 PHE A C 1
ATOM 3937 O O . PHE A 1 521 ? 65.300 -4.325 -70.958 1.00 57.50 521 PHE A O 1
ATOM 3944 N N . GLN A 1 522 ? 63.970 -2.571 -70.564 1.00 68.62 522 GLN A N 1
ATOM 3945 C CA . GLN A 1 522 ? 63.345 -2.525 -71.893 1.00 68.62 522 GLN A CA 1
ATOM 3946 C C . GLN A 1 522 ? 64.232 -1.852 -72.961 1.00 68.62 522 GLN A C 1
ATOM 3948 O O . GLN A 1 522 ? 63.794 -1.697 -74.100 1.00 68.62 522 GLN A O 1
ATOM 3953 N N . GLY A 1 523 ? 65.452 -1.424 -72.608 1.00 68.75 523 GLY A N 1
ATOM 3954 C CA . GLY A 1 523 ? 66.396 -0.779 -73.526 1.00 68.75 523 GLY A CA 1
ATOM 3955 C C . GLY A 1 523 ? 65.991 0.632 -73.965 1.00 68.75 523 GLY A C 1
ATOM 3956 O O . GLY A 1 523 ? 66.513 1.136 -74.953 1.00 68.75 523 GLY A O 1
ATOM 3957 N N . LYS A 1 524 ? 65.056 1.277 -73.253 1.00 73.12 524 LYS A N 1
ATOM 3958 C CA . LYS A 1 524 ? 64.481 2.584 -73.624 1.00 73.12 524 LYS A CA 1
ATOM 3959 C C . LYS A 1 524 ? 65.181 3.784 -72.979 1.00 73.12 524 LYS A C 1
ATOM 3961 O O . LYS A 1 524 ? 64.756 4.917 -73.180 1.00 73.12 524 LYS A O 1
ATOM 3966 N N . ILE A 1 525 ? 66.241 3.548 -72.207 1.00 77.06 525 ILE A N 1
ATOM 3967 C CA . ILE A 1 525 ? 67.052 4.599 -71.583 1.00 77.06 525 ILE A CA 1
ATOM 3968 C C . ILE A 1 525 ? 68.329 4.777 -72.403 1.00 77.06 525 ILE A C 1
ATOM 3970 O O . ILE A 1 525 ? 69.275 4.007 -72.254 1.00 77.06 525 ILE A O 1
ATOM 3974 N N . GLY A 1 526 ? 68.340 5.780 -73.284 1.00 71.12 526 GLY A N 1
ATOM 3975 C CA . GLY A 1 526 ? 69.498 6.116 -74.121 1.00 71.12 526 GLY A CA 1
ATOM 3976 C C . GLY A 1 526 ? 70.334 7.278 -73.578 1.00 71.12 526 GLY A C 1
ATOM 3977 O O . GLY A 1 526 ? 71.476 7.466 -73.992 1.00 71.12 526 GLY A O 1
ATOM 3978 N N . SER A 1 527 ? 69.784 8.064 -72.648 1.00 75.38 527 SER A N 1
ATOM 3979 C CA . SER A 1 527 ? 70.425 9.254 -72.090 1.00 75.38 527 SER A CA 1
ATOM 3980 C C . SER A 1 527 ? 70.019 9.518 -70.635 1.00 75.38 527 SER A C 1
ATOM 3982 O O . SER A 1 527 ? 69.014 9.010 -70.137 1.00 75.38 527 SER A O 1
ATOM 3984 N N . PHE A 1 528 ? 70.775 10.376 -69.942 1.00 68.62 528 PHE A N 1
ATOM 3985 C CA . PHE A 1 528 ? 70.436 10.812 -68.580 1.00 68.62 528 PHE A CA 1
ATOM 3986 C C . PHE A 1 528 ? 69.057 11.490 -68.505 1.00 68.62 528 PHE A C 1
ATOM 3988 O O . PHE A 1 528 ? 68.344 11.346 -67.514 1.00 68.62 528 PHE A O 1
ATOM 3995 N N . LYS A 1 529 ? 68.654 12.188 -69.574 1.00 63.78 529 LYS A N 1
ATOM 3996 C CA . LYS A 1 529 ? 67.343 12.839 -69.677 1.00 63.78 529 LYS A CA 1
ATOM 3997 C C . LYS A 1 529 ? 66.206 11.812 -69.702 1.00 63.78 529 LYS A C 1
ATOM 3999 O O . LYS A 1 529 ? 65.203 12.017 -69.025 1.00 63.78 529 LYS A O 1
ATOM 4004 N N . ASP A 1 530 ? 66.406 10.693 -70.394 1.00 65.06 530 ASP A N 1
ATOM 4005 C CA . ASP A 1 530 ? 65.451 9.579 -70.428 1.00 65.06 530 ASP A CA 1
ATOM 4006 C C . ASP A 1 530 ? 65.362 8.896 -69.060 1.00 65.06 530 ASP A C 1
ATOM 4008 O O . ASP A 1 530 ? 64.274 8.581 -68.584 1.00 65.06 530 ASP A O 1
ATOM 4012 N N . GLY A 1 531 ? 66.501 8.740 -68.378 1.00 57.25 531 GLY A N 1
ATOM 4013 C CA . GLY A 1 531 ? 66.543 8.221 -67.011 1.00 57.25 531 GLY A CA 1
ATOM 4014 C C . GLY A 1 531 ? 65.782 9.108 -66.021 1.00 57.25 531 GLY A C 1
ATOM 4015 O O . GLY A 1 531 ? 64.975 8.625 -65.227 1.00 57.25 531 GLY A O 1
ATOM 4016 N N . LEU A 1 532 ? 65.972 10.425 -66.104 1.00 61.22 532 LEU A N 1
ATOM 4017 C CA . LEU A 1 532 ? 65.271 11.374 -65.242 1.00 61.22 532 LEU A CA 1
ATOM 4018 C C . LEU A 1 532 ? 63.765 11.419 -65.538 1.00 61.22 532 LEU A C 1
ATOM 4020 O O . LEU A 1 532 ? 62.964 11.489 -64.608 1.00 61.22 532 LEU A O 1
ATOM 4024 N N . ALA A 1 533 ? 63.368 11.330 -66.810 1.00 58.00 533 ALA A N 1
ATOM 4025 C CA . ALA A 1 533 ? 61.963 11.277 -67.205 1.00 58.00 533 ALA A CA 1
ATOM 4026 C C . ALA A 1 533 ? 61.280 9.986 -66.728 1.00 58.00 533 ALA A C 1
ATOM 4028 O O . ALA A 1 533 ? 60.201 10.045 -66.138 1.00 58.00 533 ALA A O 1
ATOM 4029 N N . ALA A 1 534 ? 61.930 8.829 -66.891 1.00 57.66 534 ALA A N 1
ATOM 4030 C CA . ALA A 1 534 ? 61.417 7.554 -66.396 1.00 57.66 534 ALA A CA 1
ATOM 4031 C C . ALA A 1 534 ? 61.282 7.549 -64.865 1.00 57.66 534 ALA A C 1
ATOM 4033 O O . ALA A 1 534 ? 60.255 7.106 -64.342 1.00 57.66 534 ALA A O 1
ATOM 4034 N N . PHE A 1 535 ? 62.266 8.099 -64.147 1.00 63.19 535 PHE A N 1
ATOM 4035 C CA . PHE A 1 535 ? 62.187 8.265 -62.698 1.00 63.19 535 PHE A CA 1
ATOM 4036 C C . PHE A 1 535 ? 61.065 9.224 -62.289 1.00 63.19 535 PHE A C 1
ATOM 4038 O O . PHE A 1 535 ? 60.282 8.899 -61.407 1.00 63.19 535 PHE A O 1
ATOM 4045 N N . GLY A 1 536 ? 60.934 10.379 -62.943 1.00 47.84 536 GLY A N 1
ATOM 4046 C CA . GLY A 1 536 ? 59.903 11.371 -62.626 1.00 47.84 536 GLY A CA 1
ATOM 4047 C C . GLY A 1 536 ? 58.478 10.850 -62.834 1.00 47.84 536 GLY A C 1
ATOM 4048 O O . GLY A 1 536 ? 57.627 11.028 -61.964 1.00 47.84 536 GLY A O 1
ATOM 4049 N N . ILE A 1 537 ? 58.230 10.141 -63.941 1.00 58.75 537 ILE A N 1
ATOM 4050 C CA . ILE A 1 537 ? 56.930 9.511 -64.235 1.00 58.75 537 ILE A CA 1
ATOM 4051 C C . ILE A 1 537 ? 56.608 8.432 -63.192 1.00 58.75 537 ILE A C 1
ATOM 4053 O O . ILE A 1 537 ? 55.495 8.378 -62.667 1.00 58.75 537 ILE A O 1
ATOM 4057 N N . GLY A 1 538 ? 57.598 7.606 -62.844 1.00 55.38 538 GLY A N 1
ATOM 4058 C CA . GLY A 1 538 ? 57.450 6.595 -61.800 1.00 55.38 538 GLY A CA 1
ATOM 4059 C C . GLY A 1 538 ? 57.237 7.200 -60.415 1.00 55.38 538 GLY A C 1
ATOM 4060 O O . GLY A 1 538 ? 56.451 6.679 -59.631 1.00 55.38 538 GLY A O 1
ATOM 4061 N N . ALA A 1 539 ? 57.899 8.314 -60.113 1.00 52.41 539 ALA A N 1
ATOM 4062 C CA . ALA A 1 539 ? 57.796 8.988 -58.828 1.00 52.41 539 ALA A CA 1
ATOM 4063 C C . ALA A 1 539 ? 56.432 9.658 -58.643 1.00 52.41 539 ALA A C 1
ATOM 4065 O O . ALA A 1 539 ? 55.849 9.575 -57.565 1.00 52.41 539 ALA A O 1
ATOM 4066 N N . ALA A 1 540 ? 55.879 10.246 -59.705 1.00 49.59 540 ALA A N 1
ATOM 4067 C CA . ALA A 1 540 ? 54.528 10.797 -59.694 1.00 49.59 540 ALA A CA 1
ATOM 4068 C C . ALA A 1 540 ? 53.461 9.710 -59.473 1.00 49.59 540 ALA A C 1
ATOM 4070 O O . ALA A 1 540 ? 52.538 9.902 -58.684 1.00 49.59 540 ALA A O 1
ATOM 4071 N N . ALA A 1 541 ? 53.608 8.545 -60.109 1.00 54.62 541 ALA A N 1
ATOM 4072 C CA . ALA A 1 541 ? 52.710 7.413 -59.889 1.00 54.62 541 ALA A CA 1
ATOM 4073 C C . ALA A 1 541 ? 52.883 6.800 -58.487 1.00 54.62 541 ALA A C 1
ATOM 4075 O O . ALA A 1 541 ? 51.904 6.564 -57.780 1.00 54.62 541 ALA A O 1
ATOM 4076 N N . GLY A 1 542 ? 54.132 6.623 -58.049 1.00 50.91 542 GLY A N 1
ATOM 4077 C CA . GLY A 1 542 ? 54.495 6.074 -56.744 1.00 50.91 542 GLY A CA 1
ATOM 4078 C C . GLY A 1 542 ? 54.010 6.916 -55.564 1.00 50.91 542 GLY A C 1
ATOM 4079 O O . GLY A 1 542 ? 53.602 6.365 -54.538 1.00 50.91 542 GLY A O 1
ATOM 4080 N N . PHE A 1 543 ? 54.001 8.244 -55.727 1.00 49.28 543 PHE A N 1
ATOM 4081 C CA . PHE A 1 543 ? 53.418 9.189 -54.775 1.00 49.28 543 PHE A CA 1
ATOM 4082 C C . PHE A 1 543 ? 51.953 8.839 -54.494 1.00 49.28 543 PHE A C 1
ATOM 4084 O O . PHE A 1 543 ? 51.575 8.698 -53.340 1.00 49.28 543 PHE A O 1
ATOM 4091 N N . VAL A 1 544 ? 51.152 8.602 -55.537 1.00 42.66 544 VAL A N 1
ATOM 4092 C CA . VAL A 1 544 ? 49.711 8.313 -55.426 1.00 42.66 544 VAL A CA 1
ATOM 4093 C C . VAL A 1 544 ? 49.441 6.904 -54.878 1.00 42.66 544 VAL A C 1
ATOM 4095 O O . VAL A 1 544 ? 48.514 6.707 -54.092 1.00 42.66 544 VAL A O 1
ATOM 4098 N N . THR A 1 545 ? 50.270 5.914 -55.222 1.00 46.88 545 THR A N 1
ATOM 4099 C CA . THR A 1 545 ? 50.098 4.528 -54.740 1.00 46.88 545 THR A CA 1
ATOM 4100 C C . THR A 1 545 ? 50.522 4.314 -53.287 1.00 46.88 545 THR A C 1
ATOM 4102 O O . THR A 1 545 ? 50.016 3.404 -52.627 1.00 46.88 545 THR A O 1
ATOM 4105 N N . GLY A 1 546 ? 51.416 5.162 -52.762 1.00 46.44 546 GLY A N 1
ATOM 4106 C CA . GLY A 1 546 ? 51.828 5.137 -51.353 1.00 46.44 546 GLY A CA 1
ATOM 4107 C C . GLY A 1 546 ? 50.668 5.362 -50.374 1.00 46.44 546 GLY A C 1
ATOM 4108 O O . GLY A 1 546 ? 50.716 4.862 -49.254 1.00 46.44 546 GLY A O 1
ATOM 4109 N N . PHE A 1 547 ? 49.599 6.026 -50.827 1.00 41.78 547 PHE A N 1
ATOM 4110 C CA . PHE A 1 547 ? 48.398 6.323 -50.041 1.00 41.78 547 PHE A CA 1
ATOM 4111 C C . PHE A 1 547 ? 47.371 5.179 -49.988 1.00 41.78 547 PHE A C 1
ATOM 4113 O O . PHE A 1 547 ? 46.545 5.144 -49.082 1.00 41.78 547 PHE A O 1
ATOM 4120 N N . THR A 1 548 ? 47.397 4.232 -50.933 1.00 39.66 548 THR A N 1
ATOM 4121 C CA . THR A 1 548 ? 46.315 3.238 -51.108 1.00 39.66 548 THR A CA 1
ATOM 4122 C C . THR A 1 548 ? 46.743 1.794 -50.834 1.00 39.66 548 THR A C 1
ATOM 4124 O O . THR A 1 548 ? 45.934 0.992 -50.368 1.00 39.66 548 THR A O 1
ATOM 4127 N N . GLY A 1 549 ? 48.020 1.449 -51.040 1.00 39.84 549 GLY A N 1
ATOM 4128 C CA . GLY A 1 549 ? 48.509 0.072 -50.866 1.00 39.84 549 GLY A CA 1
ATOM 4129 C C . GLY A 1 549 ? 48.661 -0.386 -49.407 1.00 39.84 549 GLY A C 1
ATOM 4130 O O . GLY A 1 549 ? 48.404 -1.549 -49.095 1.00 39.84 549 GLY A O 1
ATOM 4131 N N . GLY A 1 550 ? 49.046 0.514 -48.494 1.00 43.56 550 GLY A N 1
ATOM 4132 C CA . GLY A 1 550 ? 49.246 0.178 -47.074 1.00 43.56 550 GLY A CA 1
ATOM 4133 C C . GLY A 1 550 ? 47.943 -0.128 -46.329 1.00 43.56 550 GLY A C 1
ATOM 4134 O O . GLY A 1 550 ? 47.900 -1.028 -45.490 1.00 43.56 550 GLY A O 1
ATOM 4135 N N . ALA A 1 551 ? 46.863 0.566 -46.694 1.00 37.88 551 ALA A N 1
ATOM 4136 C CA . ALA A 1 551 ? 45.549 0.416 -46.076 1.00 37.88 551 ALA A CA 1
ATOM 4137 C C . ALA A 1 551 ? 44.876 -0.929 -46.422 1.00 37.88 551 ALA A C 1
ATOM 4139 O O . ALA A 1 551 ? 44.269 -1.553 -45.554 1.00 37.88 551 ALA A O 1
ATOM 4140 N N . ALA A 1 552 ? 45.032 -1.427 -47.655 1.00 36.81 552 ALA A N 1
ATOM 4141 C CA . ALA A 1 552 ? 44.406 -2.679 -48.095 1.00 36.81 552 ALA A CA 1
ATOM 4142 C C . ALA A 1 552 ? 45.071 -3.941 -47.505 1.00 36.81 552 ALA A C 1
ATOM 4144 O O . ALA A 1 552 ? 44.379 -4.898 -47.159 1.00 36.81 552 ALA A O 1
ATOM 4145 N N . ALA A 1 553 ? 46.400 -3.947 -47.337 1.00 37.34 553 ALA A N 1
ATOM 4146 C CA . ALA A 1 553 ? 47.111 -5.057 -46.689 1.00 37.34 553 ALA A CA 1
ATOM 4147 C C . ALA A 1 553 ? 46.843 -5.108 -45.172 1.00 37.34 553 ALA A C 1
ATOM 4149 O O . ALA A 1 553 ? 46.663 -6.190 -44.606 1.00 37.34 553 ALA A O 1
ATOM 4150 N N . GLY A 1 554 ? 46.739 -3.935 -44.535 1.00 37.72 554 GLY A N 1
ATOM 4151 C CA . GLY A 1 554 ? 46.357 -3.803 -43.128 1.00 37.72 554 GLY A CA 1
ATOM 4152 C C . GLY A 1 554 ? 44.931 -4.285 -42.842 1.00 37.72 554 GLY A C 1
ATOM 4153 O O . GLY A 1 554 ? 44.718 -4.986 -41.857 1.00 37.72 554 GLY A O 1
ATOM 4154 N N . ALA A 1 555 ? 43.977 -4.010 -43.738 1.00 33.34 555 ALA A N 1
ATOM 4155 C CA . ALA A 1 555 ? 42.572 -4.409 -43.591 1.00 33.34 555 ALA A CA 1
ATOM 4156 C C . ALA A 1 555 ? 42.323 -5.934 -43.641 1.00 33.34 555 ALA A C 1
ATOM 4158 O O . ALA A 1 555 ? 41.281 -6.395 -43.183 1.00 33.34 555 ALA A O 1
ATOM 4159 N N . LEU A 1 556 ? 43.271 -6.724 -44.163 1.00 33.53 556 LEU A N 1
ATOM 4160 C CA . LEU A 1 556 ? 43.209 -8.196 -44.191 1.00 33.53 556 LEU A CA 1
ATOM 4161 C C . LEU A 1 556 ? 44.194 -8.864 -43.212 1.00 33.53 556 LEU A C 1
ATOM 4163 O O . LEU A 1 556 ? 44.315 -10.089 -43.200 1.00 33.53 556 LEU A O 1
ATOM 4167 N N . GLY A 1 557 ? 44.918 -8.083 -42.401 1.00 31.47 557 GLY A N 1
ATOM 4168 C CA . GLY A 1 557 ? 45.886 -8.596 -41.425 1.00 31.47 557 GLY A CA 1
ATOM 4169 C C . GLY A 1 557 ? 47.126 -9.261 -42.039 1.00 31.47 557 GLY A C 1
ATOM 4170 O O . GLY A 1 557 ? 47.777 -10.075 -41.381 1.00 31.47 557 GLY A O 1
ATOM 4171 N N . LEU A 1 558 ? 47.462 -8.948 -43.295 1.00 37.38 558 LEU A N 1
ATOM 4172 C CA . LEU A 1 558 ? 48.605 -9.524 -44.007 1.00 37.38 558 LEU A CA 1
ATOM 4173 C C . LEU A 1 558 ? 49.798 -8.564 -43.968 1.00 37.38 558 LEU A C 1
ATOM 4175 O O . LEU A 1 558 ? 49.668 -7.373 -44.240 1.00 37.38 558 LEU A O 1
ATOM 4179 N N . SER A 1 559 ? 50.994 -9.076 -43.663 1.00 42.12 559 SER A N 1
ATOM 4180 C CA . SER A 1 559 ? 52.198 -8.242 -43.676 1.00 42.12 559 SER A CA 1
ATOM 4181 C C . SER A 1 559 ? 52.600 -7.892 -45.113 1.00 42.12 559 SER A C 1
ATOM 4183 O O . SER A 1 559 ? 52.605 -8.753 -45.999 1.00 42.12 559 SER A O 1
ATOM 4185 N N . THR A 1 560 ? 53.028 -6.647 -45.341 1.00 40.09 560 THR A N 1
ATOM 4186 C CA . THR A 1 560 ? 53.579 -6.166 -46.629 1.00 40.09 560 THR A CA 1
ATOM 4187 C C . THR A 1 560 ? 54.863 -6.892 -47.047 1.00 40.09 560 THR A C 1
ATOM 4189 O O . THR A 1 560 ? 55.347 -6.727 -48.160 1.00 40.09 560 THR A O 1
ATOM 4192 N N . SER A 1 561 ? 55.417 -7.716 -46.152 1.00 39.56 561 SER A N 1
ATOM 4193 C CA . SER A 1 561 ? 56.612 -8.539 -46.358 1.00 39.56 561 SER A CA 1
ATOM 4194 C C . SER A 1 561 ? 56.288 -9.988 -46.756 1.00 39.56 561 SER A C 1
ATOM 4196 O O . SER A 1 561 ? 57.192 -10.815 -46.814 1.00 39.56 561 SER A O 1
ATOM 4198 N N . SER A 1 562 ? 55.017 -10.332 -46.981 1.00 39.12 562 SER A N 1
ATOM 4199 C CA . SER A 1 562 ? 54.582 -11.667 -47.417 1.00 39.12 562 SER A CA 1
ATOM 4200 C C . SER A 1 562 ? 54.229 -11.672 -48.908 1.00 39.12 562 SER A C 1
ATOM 4202 O O . SER A 1 562 ? 53.754 -10.669 -49.429 1.00 39.12 562 SER A O 1
ATOM 4204 N N . VAL A 1 563 ? 54.429 -12.798 -49.604 1.00 38.62 563 VAL A N 1
ATOM 4205 C CA . VAL A 1 563 ? 54.126 -12.929 -51.048 1.00 38.62 563 VAL A CA 1
ATOM 4206 C C . VAL A 1 563 ? 52.649 -12.617 -51.344 1.00 38.62 563 VAL A C 1
ATOM 4208 O O . VAL A 1 563 ? 52.342 -11.916 -52.303 1.00 38.62 563 VAL A O 1
ATOM 4211 N N . LEU A 1 564 ? 51.735 -13.060 -50.472 1.00 33.81 564 LEU A N 1
ATOM 4212 C CA . LEU A 1 564 ? 50.299 -12.757 -50.554 1.00 33.81 564 LEU A CA 1
ATOM 4213 C C . LEU A 1 564 ? 49.978 -11.289 -50.215 1.00 33.81 564 LEU A C 1
ATOM 4215 O O . LEU A 1 564 ? 49.179 -10.672 -50.913 1.00 33.81 564 LEU A O 1
ATOM 4219 N N . GLY A 1 565 ? 50.622 -10.698 -49.202 1.00 44.12 565 GLY A N 1
ATOM 4220 C CA . GLY A 1 565 ? 50.432 -9.283 -48.851 1.00 44.12 565 GLY A CA 1
ATOM 4221 C C . GLY A 1 565 ? 50.989 -8.316 -49.902 1.00 44.12 565 GLY A C 1
ATOM 4222 O O . GLY A 1 565 ? 50.373 -7.291 -50.182 1.00 44.12 565 GLY A O 1
ATOM 4223 N N . GLY A 1 566 ? 52.106 -8.671 -50.541 1.00 44.47 566 GLY A N 1
ATOM 4224 C CA . GLY A 1 566 ? 52.678 -7.934 -51.668 1.00 44.47 566 GLY A CA 1
ATOM 4225 C C . GLY A 1 566 ? 51.816 -8.016 -52.930 1.00 44.47 566 GLY A C 1
ATOM 4226 O O . GLY A 1 566 ? 51.668 -7.018 -53.631 1.00 44.47 566 GLY A O 1
ATOM 4227 N N . ALA A 1 567 ? 51.181 -9.165 -53.189 1.00 39.44 567 ALA A N 1
ATOM 4228 C CA . ALA A 1 567 ? 50.277 -9.340 -54.326 1.00 39.44 567 ALA A CA 1
ATOM 4229 C C . ALA A 1 567 ? 48.974 -8.533 -54.182 1.00 39.44 567 ALA A C 1
ATOM 4231 O O . ALA A 1 567 ? 48.530 -7.892 -55.134 1.00 39.44 567 ALA A O 1
ATOM 4232 N N . VAL A 1 568 ? 48.387 -8.502 -52.980 1.00 40.78 568 VAL A N 1
ATOM 4233 C CA . VAL A 1 568 ? 47.166 -7.725 -52.701 1.00 40.78 568 VAL A CA 1
ATOM 4234 C C . VAL A 1 568 ? 47.452 -6.216 -52.683 1.00 40.78 568 VAL A C 1
ATOM 4236 O O . VAL A 1 568 ? 46.689 -5.442 -53.261 1.00 40.78 568 VAL A O 1
ATOM 4239 N N . ALA A 1 569 ? 48.582 -5.787 -52.109 1.00 47.25 569 ALA A N 1
ATOM 4240 C CA . ALA A 1 569 ? 49.000 -4.382 -52.129 1.00 47.25 569 ALA A CA 1
ATOM 4241 C C . ALA A 1 569 ? 49.357 -3.888 -53.548 1.00 47.25 569 ALA A C 1
ATOM 4243 O O . ALA A 1 569 ? 48.998 -2.769 -53.919 1.00 47.25 569 ALA A O 1
ATOM 4244 N N . GLY A 1 570 ? 50.009 -4.727 -54.363 1.00 44.69 570 GLY A N 1
ATOM 4245 C CA . GLY A 1 570 ? 50.343 -4.426 -55.760 1.00 44.69 570 GLY A CA 1
ATOM 4246 C C . GLY A 1 570 ? 49.125 -4.383 -56.693 1.00 44.69 570 GLY A C 1
ATOM 4247 O O . GLY A 1 570 ? 49.075 -3.559 -57.609 1.00 44.69 570 GLY A O 1
ATOM 4248 N N . GLY A 1 571 ? 48.106 -5.208 -56.432 1.00 42.06 571 GLY A N 1
ATOM 4249 C CA . GLY A 1 571 ? 46.841 -5.205 -57.174 1.00 42.06 571 GLY A CA 1
ATOM 4250 C C . GLY A 1 571 ? 45.937 -4.005 -56.865 1.00 42.06 571 GLY A C 1
ATOM 4251 O O . GLY A 1 571 ? 45.297 -3.481 -57.767 1.00 42.06 571 GLY A O 1
ATOM 4252 N N . ALA A 1 572 ? 45.907 -3.524 -55.617 1.00 39.75 572 ALA A N 1
ATOM 4253 C CA . ALA A 1 572 ? 45.085 -2.372 -55.228 1.00 39.75 572 ALA A CA 1
ATOM 4254 C C . ALA A 1 572 ? 45.741 -1.017 -55.568 1.00 39.75 572 ALA A C 1
ATOM 4256 O O . ALA A 1 572 ? 45.056 -0.096 -56.013 1.00 39.75 572 ALA A O 1
ATOM 4257 N N . GLY A 1 573 ? 47.068 -0.892 -55.420 1.00 42.69 573 GLY A N 1
ATOM 4258 C CA . GLY A 1 573 ? 47.799 0.332 -55.778 1.00 42.69 573 GLY A CA 1
ATOM 4259 C C . GLY A 1 573 ? 47.839 0.604 -57.290 1.00 42.69 573 GLY A C 1
ATOM 4260 O O . GLY A 1 573 ? 47.822 1.757 -57.721 1.00 42.69 573 GLY A O 1
ATOM 4261 N N . SER A 1 574 ? 47.818 -0.446 -58.115 1.00 44.88 574 SER A N 1
ATOM 4262 C CA . SER A 1 574 ? 47.841 -0.328 -59.580 1.00 44.88 574 SER A CA 1
ATOM 4263 C C . SER A 1 574 ? 46.547 0.254 -60.167 1.00 44.88 574 SER A C 1
ATOM 4265 O O . SER A 1 574 ? 46.591 0.923 -61.190 1.00 44.88 574 SER A O 1
ATOM 4267 N N . VAL A 1 575 ? 45.393 0.136 -59.505 1.00 41.25 575 VAL A N 1
ATOM 4268 C CA . VAL A 1 575 ? 44.127 0.685 -60.039 1.00 41.25 575 VAL A CA 1
ATOM 4269 C C . VAL A 1 575 ? 44.147 2.222 -60.131 1.00 41.25 575 VAL A C 1
ATOM 4271 O O . VAL A 1 575 ? 43.509 2.793 -61.016 1.00 41.25 575 VAL A O 1
ATOM 4274 N N . VAL A 1 576 ? 44.912 2.891 -59.255 1.00 45.25 576 VAL A N 1
ATOM 4275 C CA . VAL A 1 576 ? 44.946 4.362 -59.127 1.00 45.25 576 VAL A CA 1
ATOM 4276 C C . VAL A 1 576 ? 46.230 4.977 -59.708 1.00 45.25 576 VAL A C 1
ATOM 4278 O O . VAL A 1 576 ? 46.177 6.053 -60.299 1.00 45.25 576 VAL A O 1
ATOM 4281 N N . GLY A 1 577 ? 47.381 4.299 -59.594 1.00 46.97 577 GLY A N 1
ATOM 4282 C CA . GLY A 1 577 ? 48.663 4.785 -60.131 1.00 46.97 577 GLY A CA 1
ATOM 4283 C C . GLY A 1 577 ? 48.928 4.437 -61.602 1.00 46.97 577 GLY A C 1
ATOM 4284 O O . GLY A 1 577 ? 49.635 5.182 -62.286 1.00 46.97 577 GLY A O 1
ATOM 4285 N N . SER A 1 578 ? 48.346 3.345 -62.118 1.00 54.97 578 SER A N 1
ATOM 4286 C CA . SER A 1 578 ? 48.611 2.865 -63.485 1.00 54.97 578 SER A CA 1
ATOM 4287 C C . SER A 1 578 ? 48.173 3.817 -64.602 1.00 54.97 578 SER A C 1
ATOM 4289 O O . SER A 1 578 ? 48.897 3.892 -65.592 1.00 54.97 578 SER A O 1
ATOM 4291 N N . PRO A 1 579 ? 47.088 4.610 -64.485 1.00 52.03 579 PRO A N 1
ATOM 4292 C CA . PRO A 1 579 ? 46.771 5.618 -65.497 1.00 52.03 579 PRO A CA 1
ATOM 4293 C C . PRO A 1 579 ? 47.828 6.721 -65.585 1.00 52.03 579 PRO A C 1
ATOM 4295 O O . PRO A 1 579 ? 48.180 7.149 -66.677 1.00 52.03 579 PRO A O 1
ATOM 4298 N N . ILE A 1 580 ? 48.383 7.150 -64.448 1.00 53.97 580 ILE A N 1
ATOM 4299 C CA . ILE A 1 580 ? 49.394 8.217 -64.382 1.00 53.97 580 ILE A CA 1
ATOM 4300 C C . ILE A 1 580 ? 50.720 7.721 -64.970 1.00 53.97 580 ILE A C 1
ATOM 4302 O O . ILE A 1 580 ? 51.323 8.392 -65.809 1.00 53.97 580 ILE A O 1
ATOM 4306 N N . GLN A 1 581 ? 51.146 6.516 -64.580 1.00 63.06 581 GLN A N 1
ATOM 4307 C CA . GLN A 1 581 ? 52.364 5.894 -65.101 1.00 63.06 581 GLN A CA 1
ATOM 4308 C C . GLN A 1 581 ? 52.228 5.510 -66.583 1.00 63.06 581 GLN A C 1
ATOM 4310 O O . GLN A 1 581 ? 53.148 5.743 -67.365 1.00 63.06 581 GLN A O 1
ATOM 4315 N N . GLY A 1 582 ? 51.081 4.949 -66.977 1.00 59.66 582 GLY A N 1
ATOM 4316 C CA . GLY A 1 582 ? 50.779 4.510 -68.339 1.00 59.66 582 GLY A CA 1
ATOM 4317 C C . GLY A 1 582 ? 50.669 5.668 -69.326 1.00 59.66 582 GLY A C 1
ATOM 4318 O O . GLY A 1 582 ? 51.306 5.628 -70.374 1.00 59.66 582 GLY A O 1
ATOM 4319 N N . LEU A 1 583 ? 49.960 6.745 -68.969 1.00 56.81 583 LEU A N 1
ATOM 4320 C CA . LEU A 1 583 ? 49.859 7.948 -69.804 1.00 56.81 583 LEU A CA 1
ATOM 4321 C C . LEU A 1 583 ? 51.186 8.714 -69.876 1.00 56.81 583 LEU A C 1
ATOM 4323 O O . LEU A 1 583 ? 51.556 9.181 -70.951 1.00 56.81 583 LEU A O 1
ATOM 4327 N N . GLY A 1 584 ? 51.928 8.811 -68.767 1.00 54.47 584 GLY A N 1
ATOM 4328 C CA . GLY A 1 584 ? 53.241 9.460 -68.748 1.00 54.47 584 GLY A CA 1
ATOM 4329 C C . GLY A 1 584 ? 54.270 8.728 -69.615 1.00 54.47 584 GLY A C 1
ATOM 4330 O O . GLY A 1 584 ? 54.986 9.353 -70.398 1.00 54.47 584 GLY A O 1
ATOM 4331 N N . ASN A 1 585 ? 54.304 7.396 -69.536 1.00 64.44 585 ASN A N 1
ATOM 4332 C CA . ASN A 1 585 ? 55.184 6.575 -70.365 1.00 64.44 585 ASN A CA 1
ATOM 4333 C C . ASN A 1 585 ? 54.734 6.536 -71.838 1.00 64.44 585 ASN A C 1
ATOM 4335 O O . ASN A 1 585 ? 55.581 6.585 -72.727 1.00 64.44 585 ASN A O 1
ATOM 4339 N N . ALA A 1 586 ? 53.426 6.523 -72.120 1.00 65.75 586 ALA A N 1
ATOM 4340 C CA . ALA A 1 586 ? 52.899 6.627 -73.482 1.00 65.75 586 ALA A CA 1
ATOM 4341 C C . ALA A 1 586 ? 53.264 7.966 -74.138 1.00 65.75 586 ALA A C 1
ATOM 4343 O O . ALA A 1 586 ? 53.705 7.999 -75.285 1.00 65.75 586 ALA A O 1
ATOM 4344 N N . ALA A 1 587 ? 53.149 9.064 -73.388 1.00 62.94 587 ALA A N 1
ATOM 4345 C CA . ALA A 1 587 ? 53.463 10.403 -73.871 1.00 62.94 587 ALA A CA 1
ATOM 4346 C C . ALA A 1 587 ? 54.968 10.634 -74.091 1.00 62.94 587 ALA A C 1
ATOM 4348 O O . ALA A 1 587 ? 55.336 11.333 -75.032 1.00 62.94 587 ALA A O 1
ATOM 4349 N N . TYR A 1 588 ? 55.839 10.072 -73.242 1.00 69.88 588 TYR A N 1
ATOM 4350 C CA . TYR A 1 588 ? 57.287 10.321 -73.313 1.00 69.88 588 TYR A CA 1
ATOM 4351 C C . TYR A 1 588 ? 58.070 9.240 -74.075 1.00 69.88 588 TYR A C 1
ATOM 4353 O O . TYR A 1 588 ? 58.961 9.560 -74.856 1.00 69.88 588 TYR A O 1
ATOM 4361 N N . PHE A 1 589 ? 57.743 7.961 -73.872 1.00 75.56 589 PHE A N 1
ATOM 4362 C CA . PHE A 1 589 ? 58.451 6.811 -74.458 1.00 75.56 589 PHE A CA 1
ATOM 4363 C C . PHE A 1 589 ? 57.681 6.129 -75.602 1.00 75.56 589 PHE A C 1
ATOM 4365 O O . PHE A 1 589 ? 58.144 5.109 -76.123 1.00 75.56 589 PHE A O 1
ATOM 4372 N N . GLY A 1 590 ? 56.520 6.672 -75.994 1.00 67.19 590 GLY A N 1
ATOM 4373 C CA . GLY A 1 590 ? 55.710 6.168 -77.108 1.00 67.19 590 GLY A CA 1
ATOM 4374 C C . GLY A 1 590 ? 55.089 4.793 -76.853 1.00 67.19 590 GLY A C 1
ATOM 4375 O O . GLY A 1 590 ? 54.838 4.044 -77.795 1.00 67.19 590 GLY A O 1
ATOM 4376 N N . ASP A 1 591 ? 54.904 4.418 -75.587 1.00 72.75 591 ASP A N 1
ATOM 4377 C CA . ASP A 1 591 ? 54.294 3.142 -75.214 1.00 72.75 591 ASP A CA 1
ATOM 4378 C C . ASP A 1 591 ? 52.800 3.089 -75.585 1.00 72.75 591 ASP A C 1
ATOM 4380 O O . ASP A 1 591 ? 52.071 4.066 -75.422 1.00 72.75 591 ASP A O 1
ATOM 4384 N N . ALA A 1 592 ? 52.321 1.936 -76.066 1.00 59.44 592 ALA A N 1
ATOM 4385 C CA . ALA A 1 592 ? 50.897 1.734 -76.333 1.00 59.44 592 ALA A CA 1
ATOM 4386 C C . ALA A 1 592 ? 50.102 1.685 -75.015 1.00 59.44 592 ALA A C 1
ATOM 4388 O O . ALA A 1 592 ? 50.495 0.969 -74.094 1.00 59.44 592 ALA A O 1
ATOM 4389 N N . TYR A 1 593 ? 48.985 2.421 -74.948 1.00 58.47 593 TYR A N 1
ATOM 4390 C CA . TYR A 1 593 ? 48.076 2.440 -73.799 1.00 58.47 593 TYR A CA 1
ATOM 4391 C C . TYR A 1 593 ? 46.627 2.234 -74.269 1.00 58.47 593 TYR A C 1
ATOM 4393 O O . TYR A 1 593 ? 46.043 3.102 -74.917 1.00 58.47 593 TYR A O 1
ATOM 4401 N N . SER A 1 594 ? 46.048 1.065 -73.977 1.00 58.34 594 SER A N 1
ATOM 4402 C CA . SER A 1 594 ? 44.666 0.701 -74.332 1.00 58.34 594 SER A CA 1
ATOM 4403 C C . SER A 1 594 ? 43.902 0.114 -73.138 1.00 58.34 594 SER A C 1
ATOM 4405 O O . SER A 1 594 ? 44.501 -0.373 -72.181 1.00 58.34 594 SER A O 1
ATOM 4407 N N . GLY A 1 595 ? 42.564 0.104 -73.196 1.00 46.94 595 GLY A N 1
ATOM 4408 C CA . GLY A 1 595 ? 41.715 -0.431 -72.117 1.00 46.94 595 GLY A CA 1
ATOM 4409 C C . GLY A 1 595 ? 41.934 -1.921 -71.809 1.00 46.94 595 GLY A C 1
ATOM 4410 O O . GLY A 1 595 ? 41.718 -2.348 -70.679 1.00 46.94 595 GLY A O 1
ATOM 4411 N N . GLY A 1 596 ? 42.428 -2.704 -72.777 1.00 48.66 596 GLY A N 1
ATOM 4412 C CA . GLY A 1 596 ? 42.846 -4.093 -72.552 1.00 48.66 596 GLY A CA 1
ATOM 4413 C C . GLY A 1 596 ? 44.158 -4.213 -71.767 1.00 48.66 596 GLY A C 1
ATOM 4414 O O . GLY A 1 596 ? 44.333 -5.175 -71.024 1.00 48.66 596 GLY A O 1
ATOM 4415 N N . GLN A 1 597 ? 45.044 -3.216 -71.869 1.00 51.09 597 GLN A N 1
ATOM 4416 C CA . GLN A 1 597 ? 46.317 -3.190 -71.143 1.00 51.09 597 GLN A CA 1
ATOM 4417 C C . GLN A 1 597 ? 46.165 -2.775 -69.673 1.00 51.09 597 GLN A C 1
ATOM 4419 O O . GLN A 1 597 ? 46.871 -3.304 -68.822 1.00 51.09 597 GLN A O 1
ATOM 4424 N N . TYR A 1 598 ? 45.172 -1.938 -69.355 1.00 48.94 598 TYR A N 1
ATOM 4425 C CA . TYR A 1 598 ? 44.788 -1.582 -67.981 1.00 48.94 598 TYR A CA 1
ATOM 4426 C C . TYR A 1 598 ? 44.492 -2.815 -67.109 1.00 48.94 598 TYR A C 1
ATOM 4428 O O . TYR A 1 598 ? 44.938 -2.903 -65.966 1.00 48.94 598 TYR A O 1
ATOM 4436 N N . LEU A 1 599 ? 43.791 -3.808 -67.667 1.00 40.78 599 LEU A N 1
ATOM 4437 C CA . LEU A 1 599 ? 43.471 -5.054 -66.965 1.00 40.78 599 LEU A CA 1
ATOM 4438 C C . LEU A 1 599 ? 44.688 -5.980 -66.825 1.00 40.78 599 LEU A C 1
ATOM 4440 O O . LEU A 1 599 ? 44.849 -6.622 -65.786 1.00 40.78 599 LEU A O 1
ATOM 4444 N N . THR A 1 600 ? 45.578 -6.025 -67.822 1.00 47.28 600 THR A N 1
ATOM 4445 C CA . THR A 1 600 ? 46.842 -6.769 -67.702 1.00 47.28 600 THR A CA 1
ATOM 4446 C C . THR A 1 600 ? 47.836 -6.101 -66.752 1.00 47.28 600 THR A C 1
ATOM 4448 O O . THR A 1 600 ? 48.562 -6.818 -66.077 1.00 47.28 600 THR A O 1
ATOM 4451 N N . ASP A 1 601 ? 47.837 -4.773 -66.610 1.00 46.38 601 ASP A N 1
ATOM 4452 C CA . ASP A 1 601 ? 48.708 -4.045 -65.674 1.00 46.38 601 ASP A CA 1
ATOM 4453 C C . ASP A 1 601 ? 48.282 -4.239 -64.211 1.00 46.38 601 ASP A C 1
ATOM 4455 O O . ASP A 1 601 ? 49.131 -4.332 -63.324 1.00 46.38 601 ASP A O 1
ATOM 4459 N N . ILE A 1 602 ? 46.978 -4.392 -63.954 1.00 46.12 602 ILE A N 1
ATOM 4460 C CA . ILE A 1 602 ? 46.445 -4.798 -62.642 1.00 46.12 602 ILE A CA 1
ATOM 4461 C C . ILE A 1 602 ? 46.887 -6.234 -62.307 1.00 46.12 602 ILE A C 1
ATOM 4463 O O . ILE A 1 602 ? 47.317 -6.518 -61.186 1.00 46.12 602 ILE A O 1
ATOM 4467 N N . ALA A 1 603 ? 46.849 -7.139 -63.293 1.00 37.78 603 ALA A N 1
ATOM 4468 C CA . ALA A 1 603 ? 47.285 -8.525 -63.125 1.00 37.78 603 ALA A CA 1
ATOM 4469 C C . ALA A 1 603 ? 48.813 -8.648 -62.943 1.00 37.78 603 ALA A C 1
ATOM 4471 O O . ALA A 1 603 ? 49.275 -9.385 -62.071 1.00 37.78 603 ALA A O 1
ATOM 4472 N N . ILE A 1 604 ? 49.607 -7.888 -63.703 1.00 42.91 604 ILE A N 1
ATOM 4473 C CA . ILE A 1 604 ? 51.071 -7.830 -63.575 1.00 42.91 604 ILE A CA 1
ATOM 4474 C C . ILE A 1 604 ? 51.469 -7.152 -62.255 1.00 42.91 604 ILE A C 1
ATOM 4476 O O . ILE A 1 604 ? 52.383 -7.633 -61.590 1.00 42.91 604 ILE A O 1
ATOM 4480 N N . GLY A 1 605 ? 50.760 -6.106 -61.816 1.00 44.72 605 GLY A N 1
ATOM 4481 C CA . GLY A 1 605 ? 50.962 -5.452 -60.517 1.00 44.72 605 GLY A CA 1
ATOM 4482 C C . GLY A 1 605 ? 50.758 -6.398 -59.328 1.00 44.72 605 GLY A C 1
ATOM 4483 O O . GLY A 1 605 ? 51.535 -6.363 -58.372 1.00 44.72 605 GLY A O 1
ATOM 4484 N N . GLY A 1 606 ? 49.788 -7.314 -59.423 1.00 42.66 606 GLY A N 1
ATOM 4485 C CA . GLY A 1 606 ? 49.603 -8.398 -58.453 1.00 42.66 606 GLY A CA 1
ATOM 4486 C C . GLY A 1 606 ? 50.731 -9.441 -58.469 1.00 42.66 606 GLY A C 1
ATOM 4487 O O . GLY A 1 606 ? 51.194 -9.874 -57.414 1.00 42.66 606 GLY A O 1
ATOM 4488 N N . VAL A 1 607 ? 51.241 -9.814 -59.648 1.00 38.09 607 VAL A N 1
ATOM 4489 C CA . VAL A 1 607 ? 52.328 -10.807 -59.784 1.00 38.09 607 VAL A CA 1
ATOM 4490 C C . VAL A 1 607 ? 53.690 -10.230 -59.365 1.00 38.09 607 VAL A C 1
ATOM 4492 O O . VAL A 1 607 ? 54.433 -10.865 -58.615 1.00 38.09 607 VAL A O 1
ATOM 4495 N N . VAL A 1 608 ? 54.014 -9.002 -59.776 1.00 40.03 608 VAL A N 1
ATOM 4496 C CA . VAL A 1 608 ? 55.275 -8.313 -59.442 1.00 40.03 608 VAL A CA 1
ATOM 4497 C C . VAL A 1 608 ? 55.312 -7.904 -57.968 1.00 40.03 608 VAL A C 1
ATOM 4499 O O . VAL A 1 608 ? 56.359 -8.045 -57.330 1.00 40.03 608 VAL A O 1
ATOM 4502 N N . GLY A 1 609 ? 54.183 -7.474 -57.392 1.00 45.16 609 GLY A N 1
ATOM 4503 C CA . GLY A 1 609 ? 54.044 -7.216 -55.953 1.00 45.16 609 GLY A CA 1
ATOM 4504 C C . GLY A 1 609 ? 54.299 -8.463 -55.097 1.00 45.16 609 GLY A C 1
ATOM 4505 O O . GLY A 1 609 ? 54.945 -8.385 -54.051 1.00 45.16 609 GLY A O 1
ATOM 4506 N N . GLY A 1 610 ? 53.888 -9.641 -55.580 1.00 40.25 610 GLY A N 1
ATOM 4507 C CA . GLY A 1 610 ? 54.191 -10.922 -54.935 1.00 40.25 610 GLY A CA 1
ATOM 4508 C C . GLY A 1 610 ? 55.674 -11.311 -54.996 1.00 40.25 610 GLY A C 1
ATOM 4509 O O . GLY A 1 610 ? 56.241 -11.747 -53.991 1.00 40.25 610 GLY A O 1
ATOM 4510 N N . VAL A 1 611 ? 56.338 -11.104 -56.140 1.00 39.19 611 VAL A N 1
ATOM 4511 C CA . VAL A 1 611 ? 57.772 -11.417 -56.324 1.00 39.19 611 VAL A CA 1
ATOM 4512 C C . VAL A 1 611 ? 58.673 -10.459 -55.532 1.00 39.19 611 VAL A C 1
ATOM 4514 O O . VAL A 1 611 ? 59.641 -10.889 -54.903 1.00 39.19 611 VAL A O 1
ATOM 4517 N N . SER A 1 612 ? 58.340 -9.168 -55.487 1.00 42.59 612 SER A N 1
ATOM 4518 C CA . SER A 1 612 ? 59.100 -8.150 -54.740 1.00 42.59 612 SER A CA 1
ATOM 4519 C C . SER A 1 612 ? 58.962 -8.291 -53.216 1.00 42.59 612 SER A C 1
ATOM 4521 O O . SER A 1 612 ? 59.961 -8.154 -52.503 1.00 42.59 612 SER A O 1
ATOM 4523 N N . GLY A 1 613 ? 57.787 -8.695 -52.713 1.00 42.19 613 GLY A N 1
ATOM 4524 C CA . GLY A 1 613 ? 57.610 -9.133 -51.320 1.00 42.19 613 GLY A CA 1
ATOM 4525 C C . GLY A 1 613 ? 58.472 -10.354 -50.952 1.00 42.19 613 GLY A C 1
ATOM 4526 O O . GLY A 1 613 ? 58.952 -10.462 -49.824 1.00 42.19 613 GLY A O 1
ATOM 4527 N N . GLY A 1 614 ? 58.749 -11.237 -51.920 1.00 36.72 614 GLY A N 1
ATOM 4528 C CA . GLY A 1 614 ? 59.690 -12.354 -51.776 1.00 36.72 614 GLY A CA 1
ATOM 4529 C C . GLY A 1 614 ? 61.166 -11.926 -51.736 1.00 36.72 614 GLY A C 1
ATOM 4530 O O . GLY A 1 614 ? 61.919 -12.387 -50.877 1.00 36.72 614 GLY A O 1
ATOM 4531 N N . ILE A 1 615 ? 61.584 -10.999 -52.606 1.00 38.88 615 ILE A N 1
ATOM 4532 C CA . ILE A 1 615 ? 62.973 -10.495 -52.680 1.00 38.88 615 ILE A CA 1
ATOM 4533 C C . ILE A 1 615 ? 63.352 -9.672 -51.433 1.00 38.88 615 ILE A C 1
ATOM 4535 O O . ILE A 1 615 ? 64.482 -9.769 -50.949 1.00 38.88 615 ILE A O 1
ATOM 4539 N N . GLY A 1 616 ? 62.407 -8.928 -50.847 1.00 39.41 616 GLY A N 1
ATOM 4540 C CA . GLY A 1 616 ? 62.617 -8.189 -49.594 1.00 39.41 616 GLY A CA 1
ATOM 4541 C C . GLY A 1 616 ? 62.982 -9.075 -48.391 1.00 39.41 616 GLY A C 1
ATOM 4542 O O . GLY A 1 616 ? 63.714 -8.632 -47.503 1.00 39.41 616 GLY A O 1
ATOM 4543 N N . ASN A 1 617 ? 62.549 -10.341 -48.380 1.00 39.25 617 ASN A N 1
ATOM 4544 C CA . ASN A 1 617 ? 62.978 -11.327 -47.380 1.00 39.25 617 ASN A CA 1
ATOM 4545 C C . ASN A 1 617 ? 64.366 -11.908 -47.682 1.00 39.25 617 ASN A C 1
ATOM 4547 O O . ASN A 1 617 ? 65.133 -12.157 -46.753 1.00 39.25 617 ASN A O 1
ATOM 4551 N N . LEU A 1 618 ? 64.727 -12.062 -48.960 1.00 33.84 618 LEU A N 1
ATOM 4552 C CA . LEU A 1 618 ? 66.049 -12.552 -49.363 1.00 33.84 618 LEU A CA 1
ATOM 4553 C C . LEU A 1 618 ? 67.164 -11.548 -49.003 1.00 33.84 618 LEU A C 1
ATOM 4555 O O . LEU A 1 618 ? 68.231 -11.943 -48.540 1.00 33.84 618 LEU A O 1
ATOM 4559 N N . LEU A 1 619 ? 66.889 -10.243 -49.128 1.00 36.56 619 LEU A N 1
ATOM 4560 C CA . LEU A 1 619 ? 67.822 -9.165 -48.769 1.00 36.56 619 LEU A CA 1
ATOM 4561 C C . LEU A 1 619 ? 67.936 -8.931 -47.252 1.00 36.56 619 LEU A C 1
ATOM 4563 O O . LEU A 1 619 ? 68.996 -8.538 -46.774 1.00 36.56 619 LEU A O 1
ATOM 4567 N N . LYS A 1 620 ? 66.885 -9.218 -46.471 1.00 40.19 620 LYS A N 1
ATOM 4568 C CA . LYS A 1 620 ? 66.951 -9.195 -44.996 1.00 40.19 620 LYS A CA 1
ATOM 4569 C C . LYS A 1 620 ? 67.673 -10.416 -44.408 1.00 40.19 620 LYS A C 1
ATOM 4571 O O . LYS A 1 620 ? 68.194 -10.324 -43.299 1.00 40.19 620 LYS A O 1
ATOM 4576 N N . GLY A 1 621 ? 67.718 -11.536 -45.135 1.00 33.84 621 GLY A N 1
ATOM 4577 C CA . GLY A 1 621 ? 68.411 -12.766 -44.730 1.00 33.84 621 GLY A CA 1
ATOM 4578 C C . GLY A 1 621 ? 69.900 -12.839 -45.107 1.00 33.84 621 GLY A C 1
ATOM 4579 O O . GLY A 1 621 ? 70.623 -13.674 -44.562 1.00 33.84 621 GLY A O 1
ATOM 4580 N N . GLY A 1 622 ? 70.386 -11.978 -46.008 1.00 27.61 622 GLY A N 1
ATOM 4581 C CA . GLY A 1 622 ? 71.779 -11.964 -46.465 1.00 27.61 622 GLY A CA 1
ATOM 4582 C C . GLY A 1 622 ? 72.723 -11.244 -45.497 1.00 27.61 622 GLY A C 1
ATOM 4583 O O . GLY A 1 622 ? 72.762 -10.018 -45.437 1.00 27.61 622 GLY A O 1
ATOM 4584 N N . LYS A 1 623 ? 73.521 -12.005 -44.742 1.00 43.25 623 LYS A N 1
ATOM 4585 C CA . LYS A 1 623 ? 74.673 -11.490 -43.986 1.00 43.25 623 LYS A CA 1
ATOM 4586 C C . LYS A 1 623 ? 75.657 -10.800 -44.943 1.00 43.25 623 LYS A C 1
ATOM 4588 O O . LYS A 1 623 ? 76.252 -11.510 -45.735 1.00 43.25 623 LYS A O 1
ATOM 4593 N N . THR A 1 624 ? 75.850 -9.481 -44.823 1.00 34.00 624 THR A N 1
ATOM 4594 C CA . THR A 1 624 ? 77.158 -8.794 -44.656 1.00 34.00 624 THR A CA 1
ATOM 4595 C C . THR A 1 624 ? 77.038 -7.271 -44.820 1.00 34.00 624 THR A C 1
ATOM 4597 O O . THR A 1 624 ? 76.619 -6.790 -45.863 1.00 34.00 624 THR A O 1
ATOM 4600 N N . GLY A 1 625 ? 77.469 -6.538 -43.784 1.00 41.12 625 GLY A N 1
ATOM 4601 C CA . GLY A 1 625 ? 78.207 -5.268 -43.867 1.00 41.12 625 GLY A CA 1
ATOM 4602 C C . GLY A 1 625 ? 77.614 -4.090 -44.647 1.00 41.12 625 GLY A C 1
ATOM 4603 O O . GLY A 1 625 ? 77.957 -3.901 -45.803 1.00 41.12 625 GLY A O 1
ATOM 4604 N N . ILE A 1 626 ? 76.827 -3.255 -43.959 1.00 30.81 626 ILE A N 1
ATOM 4605 C CA . ILE A 1 626 ? 76.937 -1.779 -43.819 1.00 30.81 626 ILE A CA 1
ATOM 4606 C C . ILE A 1 626 ? 75.561 -1.292 -43.334 1.00 30.81 626 ILE A C 1
ATOM 4608 O O . ILE A 1 626 ? 74.594 -1.222 -44.087 1.00 30.81 626 ILE A O 1
ATOM 4612 N N . ARG A 1 627 ? 75.447 -1.005 -42.031 1.00 32.03 627 ARG A N 1
ATOM 4613 C CA . ARG A 1 627 ? 74.256 -0.388 -41.431 1.00 32.03 627 ARG A CA 1
ATOM 4614 C C . ARG A 1 627 ? 74.534 1.092 -41.200 1.00 32.03 627 ARG A C 1
ATOM 4616 O O . ARG A 1 627 ? 75.116 1.453 -40.185 1.00 32.03 627 ARG A O 1
ATOM 4623 N N . THR A 1 628 ? 74.081 1.943 -42.110 1.00 29.88 628 THR A N 1
ATOM 4624 C CA . THR A 1 628 ? 73.901 3.375 -41.841 1.00 29.88 628 THR A CA 1
ATOM 4625 C C . THR A 1 628 ? 72.412 3.644 -41.645 1.00 29.88 628 THR A C 1
ATOM 4627 O O . THR A 1 628 ? 71.625 3.527 -42.582 1.00 29.88 628 THR A O 1
ATOM 4630 N N . SER A 1 629 ? 72.016 3.974 -40.412 1.00 33.28 629 SER A N 1
ATOM 4631 C CA . SER A 1 629 ? 70.699 4.550 -40.118 1.00 33.28 629 SER A CA 1
ATOM 4632 C C . SER A 1 629 ? 70.659 5.965 -40.688 1.00 33.28 629 SER A C 1
ATOM 4634 O O . SER A 1 629 ? 71.396 6.837 -40.231 1.00 33.28 629 SER A O 1
ATOM 4636 N N . ILE A 1 630 ? 69.796 6.193 -41.676 1.00 35.94 630 ILE A N 1
ATOM 4637 C CA . ILE A 1 630 ? 69.590 7.511 -42.299 1.00 35.94 630 ILE A CA 1
ATOM 4638 C C . ILE A 1 630 ? 68.830 8.467 -41.350 1.00 35.94 630 ILE A C 1
ATOM 4640 O O . ILE A 1 630 ? 68.754 9.661 -41.609 1.00 35.94 630 ILE A O 1
ATOM 4644 N N . TRP A 1 631 ? 68.326 7.984 -40.207 1.00 38.59 631 TRP A N 1
ATOM 4645 C CA . TRP A 1 631 ? 67.409 8.751 -39.355 1.00 38.59 631 TRP A CA 1
ATOM 4646 C C . TRP A 1 631 ? 67.991 9.298 -38.053 1.00 38.59 631 TRP A C 1
ATOM 4648 O O . TRP A 1 631 ? 67.301 10.048 -37.371 1.00 38.59 631 TRP A O 1
ATOM 4658 N N . THR A 1 632 ? 69.234 8.979 -37.681 1.00 43.62 632 THR A N 1
ATOM 4659 C CA . THR A 1 632 ? 69.760 9.447 -36.380 1.00 43.62 632 THR A CA 1
ATOM 4660 C C . THR A 1 632 ? 71.179 9.991 -36.372 1.00 43.62 632 THR A C 1
ATOM 4662 O O . THR A 1 632 ? 71.582 10.518 -35.339 1.00 43.62 632 THR A O 1
ATOM 4665 N N . GLY A 1 633 ? 71.950 9.915 -37.465 1.00 32.19 633 GLY A N 1
ATOM 4666 C CA . GLY A 1 633 ? 73.284 10.538 -37.533 1.00 32.19 633 GLY A CA 1
ATOM 4667 C C . GLY A 1 633 ? 74.235 10.196 -36.370 1.00 32.19 633 GLY A C 1
ATOM 4668 O O . GLY A 1 633 ? 75.179 10.935 -36.113 1.00 32.19 633 GLY A O 1
ATOM 4669 N N . LYS A 1 634 ? 73.994 9.098 -35.643 1.00 32.56 634 LYS A N 1
ATOM 4670 C CA . LYS A 1 634 ? 74.815 8.626 -34.525 1.00 32.56 634 LYS A CA 1
ATOM 4671 C C . LYS A 1 634 ? 75.072 7.137 -34.697 1.00 32.56 634 LYS A C 1
ATOM 4673 O O . LYS A 1 634 ? 74.133 6.362 -34.881 1.00 32.56 634 LYS A O 1
ATOM 4678 N N . SER A 1 635 ? 76.344 6.744 -34.638 1.00 30.25 635 SER A N 1
ATOM 4679 C CA . SER A 1 635 ? 76.730 5.338 -34.535 1.00 30.25 635 SER A CA 1
ATOM 4680 C C . SER A 1 635 ? 76.331 4.813 -33.158 1.00 30.25 635 SER A C 1
ATOM 4682 O O . SER A 1 635 ? 76.680 5.418 -32.145 1.00 30.25 635 SER A O 1
ATOM 4684 N N . LEU A 1 636 ? 75.615 3.694 -33.117 1.00 35.44 636 LEU A N 1
ATOM 4685 C CA . LEU A 1 636 ? 75.433 2.936 -31.884 1.00 35.44 636 LEU A CA 1
ATOM 4686 C C . LEU A 1 636 ? 76.721 2.142 -31.625 1.00 35.44 636 LEU A C 1
ATOM 4688 O O . LEU A 1 636 ? 77.150 1.388 -32.502 1.00 35.44 636 LEU A O 1
ATOM 4692 N N . HIS A 1 637 ? 77.334 2.370 -30.462 1.00 36.69 637 HIS A N 1
ATOM 4693 C CA . HIS A 1 637 ? 78.225 1.399 -29.827 1.00 36.69 637 HIS A CA 1
ATOM 4694 C C . HIS A 1 637 ? 77.413 0.225 -29.286 1.00 36.69 637 HIS A C 1
ATOM 4696 O O . HIS A 1 637 ? 76.261 0.472 -28.853 1.00 36.69 637 HIS A O 1
#

Secondary structure (DSSP, 8-state):
-----TTS----EEEEE-TTS-EEEEEEEPPP--EEEEEEE--BHHHHHS-SSSS---HHHHTT-S-SB-STTTTT---SS----B--HHHHT--GGG-EEEEEEEEEEEETTEEEEEEEEEEETTSEEE-TTSSSBEEEET--SEEEEEEEEETTEEEEEBSSPEEESSEEEEETTSTTS-BTTTTTT---EEEETTEEEEPB--TT-SSEE-HHHHHHHHHHHHHTSTT-TT--TT-EEESS-TT-SSSSSEEESSSTT-THHHHHHHHHT-TT-TT--TT--EE-SSPPPSEE--------TTSEEEEEEEEE-TTS-EEEESB-TTS-B---TTTT--EEEEEEE---SS-----EEEEEEEETT-SS-EEEEEEE-TTS-EEEEEEE--SSTT----B-EEEE-TTS-EEEEEEEEEEEEETTTEEEEEEEEEEEEEE-SSTT--S--EEEETTTTEESS--TTTTSTTGGGS-TT--GGG-TTT---SSS--TT--THHHHHHHHHHHHHHHHHHTT---SHHHHHHHHHHHHHHHHHHTTTHHHHHHHTT--TTSHHHHHHHHHHHHHHHHHHHHHHHHHHH-----HHHHHHHHHHHHHHHHHHHHHHHHHHH--------TTT-----

Radius of gyration: 46.32 Å; chains: 1; bounding box: 109×56×124 Å